Protein 9BLQ (pdb70)

Structure (mmCIF, N/CA/C/O backbone):
data_9BLQ
#
_entry.id   9BLQ
#
_cell.length_a   58.828
_cell.length_b   58.828
_cell.length_c   589.086
_cell.angle_alpha   90.000
_cell.angle_beta   90.000
_cell.angle_gamma   120.000
#
_symmetry.space_group_name_H-M   'P 65 2 2'
#
loop_
_entity.id
_entity.type
_entity.pdbx_description
1 polymer 'Putative hydroxylase'
2 non-polymer 'FE (III) ION'
3 non-polymer 'SULFATE ION'
4 non-polymer 'SUCCINIC ACID'
5 water water
#
loop_
_atom_site.group_PDB
_atom_site.id
_atom_site.type_symbol
_atom_site.label_atom_id
_atom_site.label_alt_id
_atom_site.label_comp_id
_atom_site.label_asym_id
_atom_site.label_entity_id
_atom_site.label_seq_id
_atom_site.pdbx_PDB_ins_code
_atom_site.Cartn_x
_atom_site.Cartn_y
_atom_site.Cartn_z
_atom_site.occupancy
_atom_site.B_iso_or_equiv
_atom_site.auth_seq_id
_atom_site.auth_comp_id
_atom_site.auth_asym_id
_atom_site.auth_atom_id
_atom_site.pdbx_PDB_model_num
ATOM 1 N N . SER A 1 19 ? -33.60394 54.62022 26.79744 1.000 43.15010 -1 SER A N 1
ATOM 2 C CA . SER A 1 19 ? -32.47704 55.37776 27.33727 1.000 63.69901 -1 SER A CA 1
ATOM 3 C C . SER A 1 19 ? -32.06003 56.52065 26.40733 1.000 60.11949 -1 SER A C 1
ATOM 4 O O . SER A 1 19 ? -32.89524 57.13070 25.73777 1.000 61.50614 -1 SER A O 1
ATOM 7 N N . HIS A 1 20 ? -30.75961 56.80285 26.37776 1.000 56.59893 0 HIS A N 1
ATOM 8 C CA . HIS A 1 20 ? -30.19887 57.89619 25.59563 1.000 62.15134 0 HIS A CA 1
ATOM 9 C C . HIS A 1 20 ? -29.62545 57.44468 24.25967 1.000 62.02914 0 HIS A C 1
ATOM 10 O O . HIS A 1 20 ? -29.14957 58.28552 23.48813 1.000 51.70650 0 HIS A O 1
ATOM 25 N N . LEU A 1 22 ? -30.90839 55.18413 21.35486 1.000 40.08139 2 LEU A N 1
ATOM 26 C CA . LEU A 1 22 ? -31.63388 55.17217 20.09446 1.000 40.81237 2 LEU A CA 1
ATOM 27 C C . LEU A 1 22 ? -32.49857 56.41948 19.96002 1.000 36.37826 2 LEU A C 1
ATOM 28 O O . LEU A 1 22 ? -33.25194 56.76792 20.87454 1.000 49.94730 2 LEU A O 1
ATOM 33 N N . ARG A 1 23 ? -32.38810 57.08924 18.81507 1.000 35.95664 3 ARG A N 1
ATOM 34 C CA . ARG A 1 23 ? -33.17536 58.28798 18.54798 1.000 43.72700 3 ARG A CA 1
ATOM 35 C C . ARG A 1 23 ? -34.62131 57.89620 18.26912 1.000 43.83021 3 ARG A C 1
ATOM 36 O O . ARG A 1 23 ? -34.92318 57.31022 17.22467 1.000 46.43348 3 ARG A O 1
ATOM 44 N N . LYS A 1 24 ? -35.52122 58.23699 19.18789 1.000 45.43171 4 LYS A N 1
ATOM 45 C CA . LYS A 1 24 ? -36.92589 57.86501 19.07521 1.000 47.18226 4 LYS A CA 1
ATOM 46 C C . LYS A 1 24 ? -37.71735 58.76934 18.13636 1.000 43.96711 4 LYS A C 1
ATOM 47 O O . LYS A 1 24 ? -38.94849 58.66913 18.10442 1.000 49.62567 4 LYS A O 1
ATOM 53 N N . ASP A 1 25 ? -37.05621 59.64480 17.37911 1.000 47.18314 5 ASP A N 1
ATOM 54 C CA . ASP A 1 25 ? -37.74418 60.57617 16.49292 1.000 48.73207 5 ASP A CA 1
ATOM 55 C C . ASP A 1 25 ? -37.37677 60.37220 15.02786 1.000 52.90680 5 ASP A C 1
ATOM 56 O O . ASP A 1 25 ? -37.73661 61.20600 14.18748 1.000 48.14670 5 ASP A O 1
ATOM 61 N N . THR A 1 26 ? -36.67360 59.29522 14.70021 1.000 47.67422 6 THR A N 1
ATOM 62 C CA . THR A 1 26 ? -36.26375 59.06559 13.31973 1.000 55.05514 6 THR A CA 1
ATOM 63 C C . THR A 1 26 ? -37.44880 58.56683 12.50079 1.000 52.41499 6 THR A C 1
ATOM 64 O O . THR A 1 26 ? -38.15391 57.65046 12.93526 1.000 51.32273 6 THR A O 1
ATOM 68 N N . PRO A 1 27 ? -37.69376 59.12969 11.32546 1.000 56.29064 7 PRO A N 1
ATOM 69 C CA . PRO A 1 27 ? -38.76328 58.61818 10.46468 1.000 55.92226 7 PRO A CA 1
ATOM 70 C C . PRO A 1 27 ? -38.31280 57.36420 9.72498 1.000 46.95167 7 PRO A C 1
ATOM 71 O O . PRO A 1 27 ? -37.12716 57.04284 9.64326 1.000 46.95342 7 PRO A O 1
ATOM 75 N N . VAL A 1 28 ? -39.29323 56.65892 9.16998 1.000 48.00231 8 VAL A N 1
ATOM 76 C CA . VAL A 1 28 ? -39.09098 55.32229 8.62651 1.000 46.26820 8 VAL A CA 1
ATOM 77 C C . VAL A 1 28 ? -39.52916 55.29479 7.16927 1.000 46.89630 8 VAL A C 1
ATOM 78 O O . VAL A 1 28 ? -40.39675 56.06720 6.74780 1.000 45.30133 8 VAL A O 1
ATOM 82 N N . LEU A 1 29 ? -38.90997 54.40384 6.39397 1.000 50.60068 9 LEU A N 1
ATOM 83 C CA . LEU A 1 29 ? -39.36094 54.09472 5.04614 1.000 43.86926 9 LEU A CA 1
ATOM 84 C C . LEU A 1 29 ? -40.22912 52.84645 5.06543 1.000 49.02173 9 LEU A C 1
ATOM 85 O O . LEU A 1 29 ? -39.75740 51.76121 5.41339 1.000 57.18579 9 LEU A O 1
ATOM 90 N N . HIS A 1 30 ? -41.48974 53.00617 4.68737 1.000 47.21053 10 HIS A N 1
ATOM 91 C CA . HIS A 1 30 ? -42.39427 51.88680 4.48357 1.000 45.05821 10 HIS A CA 1
ATOM 92 C C . HIS A 1 30 ? -42.21154 51.35554 3.06597 1.000 46.83156 10 HIS A C 1
ATOM 93 O O . HIS A 1 30 ? -42.32514 52.11186 2.09361 1.000 50.39075 10 HIS A O 1
ATOM 100 N N . VAL A 1 31 ? -41.92109 50.06339 2.95095 1.000 53.28893 11 VAL A N 1
ATOM 101 C CA . VAL A 1 31 ? -41.77250 49.39645 1.66497 1.000 46.69180 11 VAL A CA 1
ATOM 102 C C . VAL A 1 31 ? -42.93611 48.42738 1.51414 1.000 48.84217 11 VAL A C 1
ATOM 103 O O . VAL A 1 31 ? -43.05187 47.45509 2.26969 1.000 46.09303 11 VAL A O 1
ATOM 107 N N . ASP A 1 32 ? -43.80891 48.70616 0.54986 1.000 55.65560 12 ASP A N 1
ATOM 108 C CA . ASP A 1 32 ? -44.94588 47.85807 0.21973 1.000 54.32820 12 ASP A CA 1
ATOM 109 C C . ASP A 1 32 ? -44.62710 46.85203 -0.87543 1.000 49.25861 12 ASP A C 1
ATOM 110 O O . ASP A 1 32 ? -45.54438 46.20274 -1.38429 1.000 48.99876 12 ASP A O 1
ATOM 115 N N . ALA A 1 33 ? -43.35246 46.69336 -1.22638 1.000 57.03645 13 ALA A N 1
ATOM 116 C CA . ALA A 1 33 ? -42.93745 46.16916 -2.52447 1.000 44.49252 13 ALA A CA 1
ATOM 117 C C . ALA A 1 33 ? -43.24264 44.67035 -2.67411 1.000 52.73756 13 ALA A C 1
ATOM 118 O O . ALA A 1 33 ? -44.40898 44.36253 -2.94813 1.000 66.62041 13 ALA A O 1
ATOM 120 N N . PRO A 1 34 ? -42.32202 43.69130 -2.54046 1.000 54.89666 14 PRO A N 1
ATOM 121 C CA . PRO A 1 34 ? -42.83290 42.31130 -2.52905 1.000 45.73785 14 PRO A CA 1
ATOM 122 C C . PRO A 1 34 ? -43.45526 41.95234 -1.19779 1.000 52.66692 14 PRO A C 1
ATOM 123 O O . PRO A 1 34 ? -44.31104 41.06078 -1.14360 1.000 58.54799 14 PRO A O 1
ATOM 127 N N . PHE A 1 35 ? -43.05979 42.63603 -0.12555 1.000 47.12740 15 PHE A N 1
ATOM 128 C CA . PHE A 1 35 ? -43.63039 42.41443 1.19321 1.000 44.68770 15 PHE A CA 1
ATOM 129 C C . PHE A 1 35 ? -43.39365 43.65332 2.03978 1.000 45.17573 15 PHE A C 1
ATOM 130 O O . PHE A 1 35 ? -42.54080 44.48783 1.72649 1.000 45.60877 15 PHE A O 1
ATOM 138 N N . THR A 1 36 ? -44.17519 43.76405 3.11141 1.000 46.84105 16 THR A N 1
ATOM 139 C CA . THR A 1 36 ? -44.02564 44.87484 4.03938 1.000 43.45215 16 THR A CA 1
ATOM 140 C C . THR A 1 36 ? -42.61653 44.89118 4.61755 1.000 44.07536 16 THR A C 1
ATOM 141 O O . THR A 1 36 ? -42.10999 43.86723 5.08466 1.000 49.87795 16 THR A O 1
ATOM 145 N N . LEU A 1 37 ? -41.98024 46.05933 4.57043 1.000 42.11000 17 LEU A N 1
ATOM 146 C CA . LEU A 1 37 ? -40.62249 46.22799 5.07101 1.000 49.31064 17 LEU A CA 1
ATOM 147 C C . LEU A 1 37 ? -40.44015 47.67610 5.49734 1.000 39.27328 17 LEU A C 1
ATOM 148 O O . LEU A 1 37 ? -40.83643 48.59052 4.76893 1.000 40.01749 17 LEU A O 1
ATOM 153 N N . HIS A 1 38 ? -39.84995 47.88171 6.67082 1.000 38.48801 18 HIS A N 1
ATOM 154 C CA . HIS A 1 38 ? -39.64216 49.21580 7.21262 1.000 46.33562 18 HIS A CA 1
ATOM 155 C C . HIS A 1 38 ? -38.15574 49.46329 7.42519 1.000 35.21771 18 HIS A C 1
ATOM 156 O O . HIS A 1 38 ? -37.44276 48.60583 7.95420 1.000 35.90558 18 HIS A O 1
ATOM 163 N N . LEU A 1 39 ? -37.69239 50.63556 7.00033 1.000 31.19878 19 LEU A N 1
ATOM 164 C CA . LEU A 1 39 ? -36.27425 50.95575 6.99528 1.000 35.11581 19 LEU A CA 1
ATOM 165 C C . LEU A 1 39 ? -36.03390 52.29172 7.67648 1.000 39.04564 19 LEU A C 1
ATOM 166 O O . LEU A 1 39 ? -36.77390 53.25524 7.45964 1.000 33.43490 19 LEU A O 1
ATOM 171 N N . ALA A 1 40 ? -34.98135 52.34408 8.48559 1.000 37.68850 20 ALA A N 1
ATOM 172 C CA . ALA A 1 40 ? -34.60066 53.55690 9.18742 1.000 38.80032 20 ALA A CA 1
ATOM 173 C C . ALA A 1 40 ? -33.08403 53.65258 9.22609 1.000 31.55846 20 ALA A C 1
ATOM 174 O O . ALA A 1 40 ? -32.38294 52.64073 9.31421 1.000 36.37646 20 ALA A O 1
ATOM 176 N N . GLN A 1 41 ? -32.58630 54.88177 9.14247 1.000 38.78772 21 GLN A N 1
ATOM 177 C CA . GLN A 1 41 ? -31.16674 55.16583 9.26441 1.000 32.50038 21 GLN A CA 1
ATOM 178 C C . GLN A 1 41 ? -30.96230 56.24990 10.31110 1.000 40.04488 21 GLN A C 1
ATOM 179 O O . GLN A 1 41 ? -31.85279 57.06561 10.56859 1.000 34.87620 21 GLN A O 1
ATOM 185 N N . GLY A 1 42 ? -29.78082 56.24526 10.91981 1.000 39.98556 22 GLY A N 1
ATOM 186 C CA . GLY A 1 42 ? -29.45194 57.25715 11.90121 1.000 39.72104 22 GLY A CA 1
ATOM 187 C C . GLY A 1 42 ? -30.01902 57.02345 13.28007 1.000 41.37684 22 GLY A C 1
ATOM 188 O O . GLY A 1 42 ? -30.09037 57.96725 14.07266 1.000 44.90939 22 GLY A O 1
ATOM 189 N N A LEU A 1 43 ? -30.42096 55.78965 13.59683 0.425 40.45533 23 LEU A N 1
ATOM 190 N N B LEU A 1 43 ? -30.45416 55.79772 13.58558 0.575 39.10685 23 LEU A N 1
ATOM 191 C CA A LEU A 1 43 ? -30.91758 55.49303 14.93663 0.425 40.59478 23 LEU A CA 1
ATOM 192 C CA B LEU A 1 43 ? -30.90422 55.49251 14.94003 0.575 39.47309 23 LEU A CA 1
ATOM 193 C C A LEU A 1 43 ? -29.82884 55.68273 15.98631 0.425 39.67306 23 LEU A C 1
ATOM 194 C C B LEU A 1 43 ? -29.81250 55.79228 15.95439 0.575 37.98581 23 LEU A C 1
ATOM 195 O O A LEU A 1 43 ? -30.12880 55.99497 17.14493 0.425 42.31097 23 LEU A O 1
ATOM 196 O O B LEU A 1 43 ? -30.08996 56.28287 17.05518 0.575 42.43088 23 LEU A O 1
ATOM 205 N N . LEU A 1 44 ? -28.56676 55.50287 15.60024 1.000 30.69826 24 LEU A N 1
ATOM 206 C CA . LEU A 1 44 ? -27.42497 55.76392 16.45577 1.000 36.67590 24 LEU A CA 1
ATOM 207 C C . LEU A 1 44 ? -26.43018 56.62060 15.68701 1.000 34.45707 24 LEU A C 1
ATOM 208 O O . LEU A 1 44 ? -26.33749 56.53969 14.45932 1.000 46.79719 24 LEU A O 1
ATOM 213 N N . THR A 1 45 ? -25.69153 57.45145 16.41307 1.000 36.84780 25 THR A N 1
ATOM 214 C CA . THR A 1 45 ? -24.62789 58.21607 15.78454 1.000 42.93924 25 THR A CA 1
ATOM 215 C C . THR A 1 45 ? -23.47861 57.29371 15.39644 1.000 41.54861 25 THR A C 1
ATOM 216 O O . THR A 1 45 ? -23.33223 56.18197 15.91524 1.000 40.50369 25 THR A O 1
ATOM 220 N N . LYS A 1 46 ? -22.65518 57.76992 14.46136 1.000 45.72731 26 LYS A N 1
ATOM 221 C CA . LYS A 1 46 ? -21.47787 57.00151 14.07792 1.000 44.70203 26 LYS A CA 1
ATOM 222 C C . LYS A 1 46 ? -20.54183 56.80081 15.26219 1.000 40.07888 26 LYS A C 1
ATOM 223 O O . LYS A 1 46 ? -19.85863 55.77480 15.34457 1.000 39.37790 26 LYS A O 1
ATOM 229 N N . ASP A 1 47 ? -20.50819 57.75563 16.19697 1.000 41.47502 27 ASP A N 1
ATOM 230 C CA . ASP A 1 47 ? -19.63246 57.61312 17.35696 1.000 41.79804 27 ASP A CA 1
ATOM 231 C C . ASP A 1 47 ? -20.10788 56.49683 18.27410 1.000 33.93480 27 ASP A C 1
ATOM 232 O O . ASP A 1 47 ? -19.29147 55.74493 18.81688 1.000 40.41644 27 ASP A O 1
ATOM 237 N N . VAL A 1 48 ? -21.42229 56.37246 18.45970 1.000 37.87780 28 VAL A N 1
ATOM 238 C CA . VAL A 1 48 ? -21.94912 55.32282 19.32561 1.000 30.97649 28 VAL A CA 1
ATOM 239 C C . VAL A 1 48 ? -21.78254 53.95546 18.67395 1.000 39.03993 28 VAL A C 1
ATOM 240 O O . VAL A 1 48 ? -21.43068 52.97344 19.34042 1.000 39.56719 28 VAL A O 1
ATOM 244 N N . VAL A 1 49 ? -22.03057 53.86850 17.36371 1.000 41.76452 29 VAL A N 1
ATOM 245 C CA . VAL A 1 49 ? -21.86272 52.60277 16.65353 1.000 32.21287 29 VAL A CA 1
ATOM 246 C C . VAL A 1 49 ? -20.40852 52.15461 16.70623 1.000 34.39166 29 VAL A C 1
ATOM 247 O O . VAL A 1 49 ? -20.11463 50.96703 16.89518 1.000 34.82795 29 VAL A O 1
ATOM 251 N N . SER A 1 50 ? -19.47580 53.09619 16.54026 1.000 35.98454 30 SER A N 1
ATOM 252 C CA . SER A 1 50 ? -18.06153 52.76687 16.68187 1.000 35.28337 30 SER A CA 1
ATOM 253 C C . SER A 1 50 ? -17.75562 52.28232 18.09059 1.000 36.13434 30 SER A C 1
ATOM 254 O O . SER A 1 50 ? -17.00416 51.31745 18.27549 1.000 34.56776 30 SER A O 1
ATOM 257 N N . ASP A 1 51 ? -18.33208 52.94415 19.09697 1.000 33.80996 31 ASP A N 1
ATOM 258 C CA . ASP A 1 51 ? -18.15369 52.50794 20.47618 1.000 33.66771 31 ASP A CA 1
ATOM 259 C C . ASP A 1 51 ? -18.71022 51.10418 20.68444 1.000 34.39480 31 ASP A C 1
ATOM 260 O O . ASP A 1 51 ? -18.06507 50.25911 21.31567 1.000 34.50639 31 ASP A O 1
ATOM 265 N N . LEU A 1 52 ? -19.90538 50.83459 20.15429 1.000 32.99336 32 LEU A N 1
ATOM 266 C CA . LEU A 1 52 ? -20.50842 49.51484 20.31544 1.000 35.21285 32 LEU A CA 1
ATOM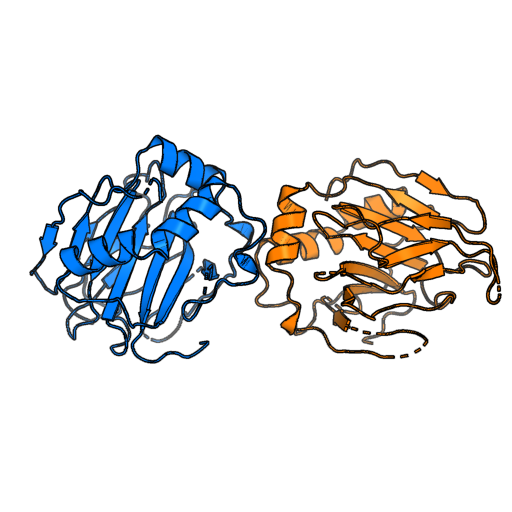 267 C C . LEU A 1 52 ? -19.69960 48.44700 19.59078 1.000 36.39153 32 LEU A C 1
ATOM 268 O O . LEU A 1 52 ? -19.51351 47.33894 20.10803 1.000 36.50369 32 LEU A O 1
ATOM 273 N N . TYR A 1 53 ? -19.20513 48.76560 18.39287 1.000 28.00528 33 TYR A N 1
ATOM 274 C CA . TYR A 1 53 ? -18.45239 47.78649 17.61438 1.000 33.55401 33 TYR A CA 1
ATOM 275 C C . TYR A 1 53 ? -17.11460 47.45741 18.26923 1.000 30.91448 33 TYR A C 1
ATOM 276 O O . TYR A 1 53 ? -16.70789 46.29170 18.30741 1.000 33.68092 33 TYR A O 1
ATOM 285 N N . ALA A 1 54 ? -16.40929 48.46860 18.78078 1.000 34.83346 34 ALA A N 1
ATOM 286 C CA . ALA A 1 54 ? -15.10671 48.22188 19.39554 1.000 35.24181 34 ALA A CA 1
ATOM 287 C C . ALA A 1 54 ? -15.23327 47.42893 20.69094 1.000 39.97575 34 ALA A C 1
ATOM 288 O O . ALA A 1 54 ? -14.29955 46.70946 21.06956 1.000 30.69238 34 ALA A O 1
ATOM 290 N N . THR A 1 55 ? -16.37454 47.54106 21.37258 1.000 31.42498 35 THR A N 1
ATOM 291 C CA . THR A 1 55 ? -16.62994 46.82987 22.61721 1.000 34.04777 35 THR A CA 1
ATOM 292 C C . THR A 1 55 ? -17.57689 45.65235 22.43080 1.000 34.86176 35 THR A C 1
ATOM 293 O O . THR A 1 55 ? -18.10457 45.13222 23.42027 1.000 30.14692 35 THR A O 1
ATOM 297 N N . ALA A 1 56 ? -17.80257 45.22457 21.19191 1.000 39.29879 36 ALA A N 1
ATOM 298 C CA . ALA A 1 56 ? -18.81314 44.21321 20.91359 1.000 26.92449 36 ALA A CA 1
ATOM 299 C C . ALA A 1 56 ? -18.42154 42.87749 21.53760 1.000 28.91143 36 ALA A C 1
ATOM 300 O O . ALA A 1 56 ? -17.28360 42.42289 21.35548 1.000 36.38740 36 ALA A O 1
ATOM 302 N N . PRO A 1 57 ? -19.32251 42.22038 22.26945 1.000 31.84508 37 PRO A N 1
ATOM 303 C CA . PRO A 1 57 ? -19.01994 40.90771 22.86819 1.000 32.30011 37 PRO A CA 1
ATOM 304 C C . PRO A 1 57 ? -19.11761 39.76831 21.85607 1.000 31.36726 37 PRO A C 1
ATOM 305 O O . PRO A 1 57 ? -19.92701 38.84467 21.98899 1.000 30.28661 37 PRO A O 1
ATOM 309 N N . VAL A 1 58 ? -18.26971 39.82329 20.82563 1.000 32.09157 38 VAL A N 1
ATOM 310 C CA . VAL A 1 58 ? -18.37395 38.84802 19.74288 1.000 34.86522 38 VAL A CA 1
ATOM 311 C C . VAL A 1 58 ? -17.88797 37.47525 20.18957 1.000 34.03891 38 VAL A C 1
ATOM 312 O O . VAL A 1 58 ? -18.34669 36.45012 19.66887 1.000 32.19365 38 VAL A O 1
ATOM 316 N N . ASN A 1 59 ? -16.96790 37.41908 21.15393 1.000 35.49567 39 ASN A N 1
ATOM 317 C CA . ASN A 1 59 ? -16.48057 36.13616 21.64512 1.000 30.44202 39 ASN A CA 1
ATOM 318 C C . ASN A 1 59 ? -17.48710 35.43029 22.54411 1.000 33.49163 39 ASN A C 1
ATOM 319 O O . ASN A 1 59 ? -17.18389 34.34749 23.05654 1.000 33.85947 39 ASN A O 1
ATOM 324 N N . ARG A 1 60 ? -18.66481 36.01314 22.75338 1.000 31.16921 40 ARG A N 1
ATOM 325 C CA . ARG A 1 60 ? -19.73994 35.35290 23.47826 1.000 36.23435 40 ARG A CA 1
ATOM 326 C C . ARG A 1 60 ? -20.69625 34.61671 22.55212 1.000 36.35285 40 ARG A C 1
ATOM 327 O O . ARG A 1 60 ? -21.61445 33.94595 23.03412 1.000 33.85061 40 ARG A O 1
ATOM 335 N N . THR A 1 61 ? -20.50419 34.72610 21.24189 1.000 38.27496 41 THR A N 1
ATOM 336 C CA . THR A 1 61 ? -21.34845 34.02949 20.28743 1.000 35.65887 41 THR A CA 1
ATOM 337 C C . THR A 1 61 ? -20.99438 32.54644 20.23587 1.000 37.46864 41 THR A C 1
ATOM 338 O O . THR A 1 61 ? -19.90302 32.12264 20.62533 1.000 32.31721 41 THR A O 1
ATOM 342 N N . ALA A 1 62 ? -21.94147 31.75704 19.73910 1.000 38.22817 42 ALA A N 1
ATOM 343 C CA . ALA A 1 62 ? -21.72982 30.35071 19.43294 1.000 32.32290 42 ALA A CA 1
ATOM 344 C C . ALA A 1 62 ? -21.94967 30.14031 17.94264 1.000 35.39008 42 ALA A C 1
ATOM 345 O O . ALA A 1 62 ? -22.82479 30.77091 17.34328 1.000 35.71277 42 ALA A O 1
ATOM 347 N N . ALA A 1 63 ? -21.14937 29.26342 17.34391 1.000 42.57219 43 ALA A N 1
ATOM 348 C CA . ALA A 1 63 ? -21.24437 29.00870 15.91261 1.000 36.16187 43 ALA A CA 1
ATOM 349 C C . ALA A 1 63 ? -22.39213 28.04771 15.62352 1.000 35.81153 43 ALA A C 1
ATOM 350 O O . ALA A 1 63 ? -22.52166 27.00564 16.27504 1.000 34.75329 43 ALA A O 1
ATOM 352 N N . ILE A 1 64 ? -23.23476 28.41096 14.65441 1.000 38.51953 44 ILE A N 1
ATOM 353 C CA . ILE A 1 64 ? -24.35521 27.58584 14.21748 1.000 47.46257 44 ILE A CA 1
ATOM 354 C C . ILE A 1 64 ? -24.36912 27.54126 12.69549 1.000 46.48345 44 ILE A C 1
ATOM 355 O O . ILE A 1 64 ? -23.90960 28.47195 12.02464 1.000 41.22042 44 ILE A O 1
ATOM 360 N N . SER A 1 65 ? -24.91818 26.45601 12.14813 1.000 46.25381 45 SER A N 1
ATOM 361 C CA . SER A 1 65 ? -24.95890 26.28779 10.70080 1.000 51.09918 45 SER A CA 1
ATOM 362 C C . SER A 1 65 ? -25.92324 25.16912 10.33082 1.000 47.25158 45 SER A C 1
ATOM 363 O O . SER A 1 65 ? -26.02848 24.17355 11.04873 1.000 51.96677 45 SER A O 1
ATOM 366 N N . ARG A 1 66 ? -26.61949 25.34803 9.20836 1.000 54.54019 46 ARG A N 1
ATOM 367 C CA . ARG A 1 66 ? -27.39828 24.29801 8.55836 1.000 53.00873 46 ARG A CA 1
ATOM 368 C C . ARG A 1 66 ? -27.01189 24.29481 7.08650 1.000 52.65636 46 ARG A C 1
ATOM 369 O O . ARG A 1 66 ? -27.12784 25.32445 6.41525 1.000 52.17896 46 ARG A O 1
ATOM 377 N N . VAL A 1 67 ? -26.52287 23.15749 6.58868 1.000 62.75940 47 VAL A N 1
ATOM 378 C CA . VAL A 1 67 ? -26.14123 23.04270 5.18034 1.000 65.52122 47 VAL A CA 1
ATOM 379 C C . VAL A 1 67 ? -26.65362 21.73076 4.59613 1.000 67.44379 47 VAL A C 1
ATOM 380 O O . VAL A 1 67 ? -25.91321 20.74243 4.52675 1.000 76.45737 47 VAL A O 1
ATOM 384 N N . ASP A 1 68 ? -27.91216 21.71985 4.17557 1.000 70.12164 48 ASP A N 1
ATOM 385 C CA . ASP A 1 68 ? -28.51416 20.59433 3.47443 1.000 84.74164 48 ASP A CA 1
ATOM 386 C C . ASP A 1 68 ? -29.92872 20.99773 3.07815 1.000 84.72147 48 ASP A C 1
ATOM 387 O O . ASP A 1 68 ? -30.56040 21.81052 3.76609 1.000 86.96330 48 ASP A O 1
ATOM 392 N N . PRO A 1 69 ? -30.43683 20.45495 1.96911 1.000 81.26226 49 PRO A N 1
ATOM 393 C CA . PRO A 1 69 ? -31.80295 20.71874 1.51605 1.000 71.67914 49 PRO A CA 1
ATOM 394 C C . PRO A 1 69 ? -32.83876 20.00245 2.37482 1.000 66.65705 49 PRO A C 1
ATOM 395 O O . PRO A 1 69 ? -33.69935 20.65854 2.96244 1.000 64.57497 49 PRO A O 1
ATOM 399 N N . LYS A 1 73 ? -34.15796 26.94179 4.71914 1.000 54.90771 53 LYS A N 1
ATOM 400 C CA . LYS A 1 73 ? -33.30309 27.94785 5.34425 1.000 62.97770 53 LYS A CA 1
ATOM 401 C C . LYS A 1 73 ? -31.95206 27.36504 5.74837 1.000 60.56875 53 LYS A C 1
ATOM 402 O O . LYS A 1 73 ? -31.81996 26.75521 6.81009 1.000 54.91944 53 LYS A O 1
ATOM 408 N N . GLN A 1 74 ? -30.95338 27.55429 4.89323 1.000 47.08575 54 GLN A N 1
ATOM 409 C CA . GLN A 1 74 ? -29.58469 27.16357 5.18780 1.000 48.13431 54 GLN A CA 1
ATOM 410 C C . GLN A 1 74 ? -28.80131 28.39004 5.63535 1.000 49.92626 54 GLN A C 1
ATOM 411 O O . GLN A 1 74 ? -29.04755 29.50466 5.16789 1.000 54.40539 54 GLN A O 1
ATOM 417 N N . TYR A 1 75 ? -27.86279 28.18764 6.55600 1.000 46.45803 55 TYR A N 1
ATOM 418 C CA . TYR A 1 75 ? -27.14616 29.33058 7.10419 1.000 51.14426 55 TYR A CA 1
ATOM 419 C C . TYR A 1 75 ? -25.81379 28.88825 7.69233 1.000 48.52326 55 TYR A C 1
ATOM 420 O O . TYR A 1 75 ? -25.52535 27.69644 7.82918 1.000 52.98422 55 TYR A O 1
ATOM 429 N N . LYS A 1 76 ? -25.00055 29.88758 8.02583 1.000 39.02067 56 LYS A N 1
ATOM 430 C CA . LYS A 1 76 ? -23.75397 29.69667 8.76059 1.000 37.84749 56 LYS A CA 1
ATOM 431 C C . LYS A 1 76 ? -23.45142 31.00996 9.45967 1.000 44.70172 56 LYS A C 1
ATOM 432 O O . LYS A 1 76 ? -23.23051 32.02217 8.78916 1.000 49.50042 56 LYS A O 1
ATOM 446 N N . ASN A 1 78 ? -22.81431 33.13355 13.74381 1.000 44.77871 58 ASN A N 1
ATOM 447 C CA . ASN A 1 78 ? -22.49732 33.11500 15.16472 1.000 41.21414 58 ASN A CA 1
ATOM 448 C C . ASN A 1 78 ? -23.54856 33.91711 15.92224 1.000 36.41697 58 ASN A C 1
ATOM 449 O O . ASN A 1 78 ? -24.00917 34.95931 15.44441 1.000 32.26527 58 ASN A O 1
ATOM 454 N N . LEU A 1 79 ? -23.91553 33.43864 17.11163 1.000 35.94987 59 LEU A N 1
ATOM 455 C CA . LEU A 1 79 ? -25.11455 33.92273 17.78037 1.000 34.16848 59 LEU A CA 1
ATOM 456 C C . LEU A 1 79 ? -25.02065 33.71710 19.28751 1.000 36.76526 59 LEU A C 1
ATOM 457 O O . LEU A 1 79 ? -24.46226 32.72065 19.75538 1.000 36.57446 59 LEU A O 1
ATOM 462 N N . PHE A 1 80 ? -25.55956 34.67906 20.03653 1.000 32.65055 60 PHE A N 1
ATOM 463 C CA . PHE A 1 80 ? -25.89614 34.49298 21.44249 1.000 33.75382 60 PHE A CA 1
ATOM 464 C C . PHE A 1 80 ? -26.95876 35.51910 21.80875 1.000 29.68326 60 PHE A C 1
ATOM 465 O O . PHE A 1 80 ? -27.02357 36.59869 21.21562 1.000 30.44126 60 PHE A O 1
ATOM 473 N N . TYR A 1 81 ? -27.79677 35.16865 22.77964 1.000 36.31202 61 TYR A N 1
ATOM 474 C CA . TYR A 1 81 ? -28.96598 35.96794 23.12326 1.000 35.33874 61 TYR A CA 1
ATOM 475 C C . TYR A 1 81 ? -28.69542 36.82985 24.35057 1.000 30.78703 61 TYR A C 1
ATOM 476 O O . TYR A 1 81 ? -28.26516 36.32353 25.39075 1.000 33.60758 61 TYR A O 1
ATOM 485 N N . LEU A 1 82 ? -28.93829 38.13525 24.21878 1.000 31.61883 62 LEU A N 1
ATOM 486 C CA . LEU A 1 82 ? -28.94085 39.01070 25.38406 1.000 32.71298 62 LEU A CA 1
ATOM 487 C C . LEU A 1 82 ? -30.22921 38.86857 26.18058 1.000 35.56804 62 LEU A C 1
ATOM 488 O O . LEU A 1 82 ? -30.23531 39.09833 27.39481 1.000 33.34274 62 LEU A O 1
ATOM 501 N N . VAL A 1 84 ? -34.12120 36.48285 26.27000 1.000 50.23325 64 VAL A N 1
ATOM 502 C CA . VAL A 1 84 ? -35.07411 35.49604 25.77513 1.000 42.96886 64 VAL A CA 1
ATOM 503 C C . VAL A 1 84 ? -36.34305 35.62855 26.60154 1.000 46.03802 64 VAL A C 1
ATOM 504 O O . VAL A 1 84 ? -36.29016 35.56277 27.83557 1.000 47.79489 64 VAL A O 1
ATOM 508 N N . ASN A 1 85 ? -37.47609 35.82114 25.92671 1.000 43.82329 65 ASN A N 1
ATOM 509 C CA . ASN A 1 85 ? -38.77847 35.91131 26.58495 1.000 51.94534 65 ASN A CA 1
ATOM 510 C C . ASN A 1 85 ? -38.78072 37.01058 27.64802 1.000 47.77027 65 ASN A C 1
ATOM 511 O O . ASN A 1 85 ? -39.10681 36.78119 28.81443 1.000 59.79573 65 ASN A O 1
ATOM 516 N N . ASN A 1 86 ? -38.38027 38.21258 27.23756 1.000 51.01248 66 ASN A N 1
ATOM 517 C CA . ASN A 1 86 ? -38.38320 39.41100 28.07328 1.000 49.21599 66 ASN A CA 1
ATOM 518 C C . ASN A 1 86 ? -37.46585 39.30092 29.28689 1.000 46.88281 66 ASN A C 1
ATOM 519 O O . ASN A 1 86 ? -37.53177 40.15153 30.18171 1.000 40.78656 66 ASN A O 1
ATOM 524 N N . GLN A 1 87 ? -36.60222 38.28865 29.33957 1.000 45.67782 67 GLN A N 1
ATOM 525 C CA . GLN A 1 87 ? -35.72631 38.05304 30.48011 1.000 45.85508 67 GLN A CA 1
ATOM 526 C C . GLN A 1 87 ? -34.27209 38.10677 30.03283 1.000 47.60220 67 GLN A C 1
ATOM 527 O O . GLN A 1 87 ? -33.87262 37.38342 29.11361 1.000 44.57367 67 GLN A O 1
ATOM 533 N N . ARG A 1 88 ? -33.48820 38.96338 30.68465 1.000 40.02184 68 ARG A N 1
ATOM 534 C CA . ARG A 1 88 ? -32.07269 39.08248 30.36318 1.000 34.11609 68 ARG A CA 1
ATOM 535 C C . ARG A 1 88 ? -31.34229 37.78449 30.68858 1.000 32.71046 68 ARG A C 1
ATOM 536 O O . ARG A 1 88 ? -31.59552 37.15020 31.71575 1.000 43.96515 68 ARG A O 1
ATOM 544 N N . SER A 1 89 ? -30.43076 37.39161 29.80529 1.000 32.36685 69 SER A N 1
ATOM 545 C CA . SER A 1 89 ? -29.72133 36.12723 29.92421 1.000 37.73519 69 SER A CA 1
ATOM 546 C C . SER A 1 89 ? -28.46586 36.28188 30.78030 1.000 33.13493 69 SER A C 1
ATOM 547 O O . SER A 1 89 ? -28.05193 37.38747 31.13508 1.000 21.60160 69 SER A O 1
ATOM 550 N N . ARG A 1 90 ? -27.85434 35.14100 31.11283 1.000 35.83074 70 ARG A N 1
ATOM 551 C CA . ARG A 1 90 ? -26.55665 35.16941 31.78202 1.000 34.29349 70 ARG A CA 1
ATOM 552 C C . ARG A 1 90 ? -25.51908 35.88992 30.93187 1.000 34.83098 70 ARG A C 1
ATOM 553 O O . ARG A 1 90 ? -24.67993 36.63343 31.45526 1.000 36.91962 70 ARG A O 1
ATOM 561 N N . ALA A 1 91 ? -25.56338 35.68319 29.61403 1.000 33.52658 71 ALA A N 1
ATOM 562 C CA . ALA A 1 91 ? -24.62116 36.32462 28.70763 1.000 31.18572 71 ALA A CA 1
ATOM 563 C C . ALA A 1 91 ? -24.81378 37.83252 28.62284 1.000 32.00404 71 ALA A C 1
ATOM 564 O O . ALA A 1 91 ? -23.94840 38.51655 28.06481 1.000 27.99407 71 ALA A O 1
ATOM 566 N N . SER A 1 92 ? -25.91453 38.36410 29.15098 1.000 30.49534 72 SER A N 1
ATOM 567 C CA . SER A 1 92 ? -26.15420 39.80031 29.15159 1.000 28.64812 72 SER A CA 1
ATOM 568 C C . SER A 1 92 ? -25.51709 40.50459 30.34142 1.000 27.25745 72 SER A C 1
ATOM 569 O O . SER A 1 92 ? -25.59244 41.73432 30.42699 1.000 40.37669 72 SER A O 1
ATOM 572 N N . GLY A 1 93 ? -24.89858 39.76268 31.26013 1.000 22.98477 73 GLY A N 1
ATOM 573 C CA . GLY A 1 93 ? -24.18211 40.37692 32.35386 1.000 20.53531 73 GLY A CA 1
ATOM 574 C C . GLY A 1 93 ? -22.72615 40.63686 32.01642 1.000 26.64913 73 GLY A C 1
ATOM 575 O O . GLY A 1 93 ? -22.19179 40.09843 31.04881 1.000 33.06331 73 GLY A O 1
ATOM 576 N N . GLU A 1 94 ? -22.09044 41.47833 32.83418 1.000 23.45399 74 GLU A N 1
ATOM 577 C CA . GLU A 1 94 ? -20.67555 41.82431 32.67833 1.000 25.03351 74 GLU A CA 1
ATOM 578 C C . GLU A 1 94 ? -20.39560 42.51449 31.34313 1.000 34.23733 74 GLU A C 1
ATOM 579 O O . GLU A 1 94 ? -19.33198 42.31929 30.74872 1.000 28.92398 74 GLU A O 1
ATOM 585 N N . LEU A 1 95 ? -21.33843 43.32916 30.85960 1.000 28.89669 75 LEU A N 1
ATOM 586 C CA . LEU A 1 95 ? -21.20445 43.97581 29.56239 1.000 30.23190 75 LEU A CA 1
ATOM 587 C C . LEU A 1 95 ? -20.55748 45.34644 29.69680 1.000 35.92334 75 LEU A C 1
ATOM 588 O O . LEU A 1 95 ? -20.61097 45.97146 30.76027 1.000 36.08691 75 LEU A O 1
ATOM 593 N N . PRO A 1 96 ? -19.92605 45.84356 28.63064 1.000 45.20050 76 PRO A N 1
ATOM 594 C CA . PRO A 1 96 ? -19.46435 47.23507 28.64228 1.000 30.27185 76 PRO A CA 1
ATOM 595 C C . PRO A 1 96 ? -20.63713 48.18101 28.84032 1.000 36.84226 76 PRO A C 1
ATOM 596 O O . PRO A 1 96 ? -21.77904 47.86684 28.49686 1.000 35.71358 76 PRO A O 1
ATOM 600 N N . ALA A 1 97 ? -20.34022 49.35065 29.41225 1.000 37.04017 77 ALA A N 1
ATOM 601 C CA . ALA A 1 97 ? -21.39413 50.30115 29.75652 1.000 37.71124 77 ALA A CA 1
ATOM 602 C C . ALA A 1 97 ? -22.25826 50.64348 28.54675 1.000 39.57068 77 ALA A C 1
ATOM 603 O O . ALA A 1 97 ? -23.48903 50.71922 28.65662 1.000 33.55425 77 ALA A O 1
ATOM 605 N N . VAL A 1 98 ? -21.63521 50.83288 27.37957 1.000 29.16656 78 VAL A N 1
ATOM 606 C CA . VAL A 1 98 ? -22.39559 51.21116 26.19247 1.000 30.24002 78 VAL A CA 1
ATOM 607 C C . VAL A 1 98 ? -23.33057 50.08378 25.76147 1.000 39.60649 78 VAL A C 1
ATOM 608 O O . VAL A 1 98 ? -24.43204 50.34093 25.25821 1.000 38.35008 78 VAL A O 1
ATOM 612 N N . TRP A 1 99 ? -22.93222 48.82523 25.96936 1.000 35.72212 79 TRP A N 1
ATOM 613 C CA . TRP A 1 99 ? -23.81263 47.70982 25.63824 1.000 36.02534 79 TRP A CA 1
ATOM 614 C C . TRP A 1 99 ? -24.89853 47.50992 26.68807 1.000 33.71504 79 TRP A C 1
ATOM 615 O O . TRP A 1 99 ? -26.00371 47.07289 26.35322 1.000 33.13916 79 TRP A O 1
ATOM 626 N N . ARG A 1 100 ? -24.60780 47.81742 27.95383 1.000 47.56718 80 ARG A N 1
ATOM 627 C CA . ARG A 1 100 ? -25.65951 47.85139 28.96456 1.000 34.29681 80 ARG A CA 1
ATOM 628 C C . ARG A 1 100 ? -26.71965 48.88611 28.61134 1.000 33.73659 80 ARG A C 1
ATOM 629 O O . ARG A 1 100 ? -27.91722 48.65124 28.80859 1.000 30.41038 80 ARG A O 1
ATOM 637 N N . SER A 1 101 ? -26.29986 50.03540 28.07490 1.000 32.38735 81 SER A N 1
ATOM 638 C CA . SER A 1 101 ? -27.26156 51.07598 27.72273 1.000 39.22356 81 SER A CA 1
ATOM 639 C C . SER A 1 101 ? -28.09069 50.67837 26.50609 1.000 46.08154 81 SER A C 1
ATOM 640 O O . SER A 1 101 ? -29.30922 50.89136 26.48254 1.000 44.62116 81 SER A O 1
ATOM 643 N N . LEU A 1 102 ? -27.45065 50.09610 25.48767 1.000 36.94049 82 LEU A N 1
ATOM 644 C CA . LEU A 1 102 ? -28.18631 49.66588 24.30232 1.000 36.55762 82 LEU A CA 1
ATOM 645 C C . LEU A 1 102 ? -29.20381 48.58383 24.64527 1.000 40.26063 82 LEU A C 1
ATOM 646 O O . LEU A 1 102 ? -30.33246 48.60094 24.13989 1.000 39.22060 82 LEU A O 1
ATOM 651 N N . LEU A 1 103 ? -28.82766 47.63347 25.50553 1.000 31.68690 83 LEU A N 1
ATOM 652 C CA . LEU A 1 103 ? -29.77792 46.59949 25.90467 1.000 35.44912 83 LEU A CA 1
ATOM 653 C C . LEU A 1 103 ? -30.93951 47.19389 26.69207 1.000 44.41693 83 LEU A C 1
ATOM 654 O O . LEU A 1 103 ? -32.09555 46.80498 26.49015 1.000 40.14929 83 LEU A O 1
ATOM 659 N N . ASP A 1 104 ? -30.65200 48.13500 27.59860 1.000 44.11880 84 ASP A N 1
ATOM 660 C CA . ASP A 1 104 ? -31.72208 48.81794 28.32126 1.000 41.99407 84 ASP A CA 1
ATOM 661 C C . ASP A 1 104 ? -32.65380 49.54435 27.36152 1.000 39.57823 84 ASP A C 1
ATOM 662 O O . ASP A 1 104 ? -33.87960 49.48648 27.51078 1.000 38.71631 84 ASP A O 1
ATOM 667 N N . ASP A 1 105 ? -32.09019 50.22028 26.35924 1.000 42.05049 85 ASP A N 1
ATOM 668 C CA . ASP A 1 105 ? -32.91053 50.98253 25.42516 1.000 39.29957 85 ASP A CA 1
ATOM 669 C C . ASP A 1 105 ? -33.73191 50.05835 24.53191 1.000 36.99134 85 ASP A C 1
ATOM 670 O O . ASP A 1 105 ? -34.93385 50.27405 24.34191 1.000 40.80054 85 ASP A O 1
ATOM 675 N N . LEU A 1 106 ? -33.10294 49.01174 23.98593 1.000 38.59934 86 LEU A N 1
ATOM 676 C CA . LEU A 1 106 ? -33.81502 48.09742 23.09431 1.000 45.95479 86 LEU A CA 1
ATOM 677 C C . LEU A 1 106 ? -34.92667 47.34718 23.81874 1.000 42.73267 86 LEU A C 1
ATOM 678 O O . LEU A 1 106 ? -35.95034 47.01221 23.21008 1.000 38.50833 86 LEU A O 1
ATOM 683 N N . ALA A 1 107 ? -34.74343 47.06546 25.10733 1.000 45.06711 87 ALA A N 1
ATOM 684 C CA . ALA A 1 107 ? -35.75327 46.37866 25.89848 1.000 45.36550 87 ALA A CA 1
ATOM 685 C C . ALA A 1 107 ? -36.76862 47.32702 26.52152 1.000 46.22632 87 ALA A C 1
ATOM 686 O O . ALA A 1 107 ? -37.78369 46.86107 27.04950 1.000 42.11763 87 ALA A O 1
ATOM 688 N N . GLY A 1 108 ? -36.52756 48.64038 26.46305 1.000 44.17489 88 GLY A N 1
ATOM 689 C CA . GLY A 1 108 ? -37.37369 49.59299 27.14799 1.000 41.32694 88 GLY A CA 1
ATOM 690 C C . GLY A 1 108 ? -38.69598 49.85970 26.44691 1.000 56.13522 88 GLY A C 1
ATOM 691 O O . GLY A 1 108 ? -38.93667 49.45757 25.30736 1.000 51.13187 88 GLY A O 1
ATOM 692 N N . VAL A 1 109 ? -39.56983 50.56550 27.16959 1.000 57.50347 89 VAL A N 1
ATOM 693 C CA . VAL A 1 109 ? -40.87692 50.92969 26.63291 1.000 59.71083 89 VAL A CA 1
ATOM 694 C C . VAL A 1 109 ? -40.74424 52.02109 25.57830 1.000 55.79280 89 VAL A C 1
ATOM 695 O O . VAL A 1 109 ? -41.51283 52.05320 24.60865 1.000 54.34540 89 VAL A O 1
ATOM 699 N N . GLU A 1 110 ? -39.77077 52.92230 25.73616 1.000 46.40779 90 GLU A N 1
ATOM 700 C CA . GLU A 1 110 ? -39.62924 54.02916 24.79434 1.000 53.01886 90 GLU A CA 1
ATOM 701 C C . GLU A 1 110 ? -39.31315 53.52832 23.38998 1.000 57.39286 90 GLU A C 1
ATOM 702 O O . GLU A 1 110 ? -39.85833 54.03952 22.40486 1.000 53.39868 90 GLU A O 1
ATOM 708 N N . PHE A 1 111 ? -38.43897 52.52535 23.27481 1.000 57.16927 91 PHE A N 1
ATOM 709 C CA . PHE A 1 111 ? -38.10549 52.00001 21.95446 1.000 49.19538 91 PHE A CA 1
ATOM 710 C C . PHE A 1 111 ? -39.24428 51.16198 21.38945 1.000 54.32576 91 PHE A C 1
ATOM 711 O O . PHE A 1 111 ? -39.55410 51.25362 20.19589 1.000 52.48031 91 PHE A O 1
ATOM 719 N N . THR A 1 112 ? -39.87172 50.33045 22.22560 1.000 52.95291 92 THR A N 1
ATOM 720 C CA . THR A 1 112 ? -41.03041 49.56827 21.77061 1.000 53.66963 92 THR A CA 1
ATOM 721 C C . THR A 1 112 ? -42.13500 50.49825 21.28500 1.000 55.37390 92 THR A C 1
ATOM 722 O O . THR A 1 112 ? -42.84895 50.17624 20.32867 1.000 64.06550 92 THR A O 1
ATOM 726 N N . ASP A 1 113 ? -42.27962 51.66368 21.92250 1.000 57.63101 93 ASP A N 1
ATOM 727 C CA . ASP A 1 113 ? -43.16792 52.69724 21.39884 1.000 54.13165 93 ASP A CA 1
ATOM 728 C C . ASP A 1 113 ? -42.78243 53.07086 19.97348 1.000 51.15995 93 ASP A C 1
ATOM 729 O O . ASP A 1 113 ? -43.60106 52.98812 19.05009 1.000 47.52601 93 ASP A O 1
ATOM 734 N N . TRP A 1 114 ? -41.52426 53.47741 19.77909 1.000 49.93853 94 TRP A N 1
ATOM 735 C CA . TRP A 1 114 ? -41.06928 53.91111 18.46196 1.000 43.78019 94 TRP A CA 1
ATOM 736 C C . TRP A 1 114 ? -41.26051 52.81473 17.41891 1.000 47.37215 94 TRP A C 1
ATOM 737 O O . TRP A 1 114 ? -41.77266 53.06899 16.32200 1.000 44.40678 94 TRP A O 1
ATOM 748 N N . LEU A 1 115 ? -40.85962 51.58250 17.74606 1.000 43.53578 95 LEU A N 1
ATOM 749 C CA . LEU A 1 115 ? -40.97094 50.49644 16.77806 1.000 45.98684 95 LEU A CA 1
ATOM 750 C C . LEU A 1 115 ? -42.42283 50.11973 16.51832 1.000 50.82626 95 LEU A C 1
ATOM 751 O O . LEU A 1 115 ? -42.76295 49.70878 15.40048 1.000 51.40910 95 LEU A O 1
ATOM 756 N N . SER A 1 116 ? -43.28808 50.24534 17.53047 1.000 53.84864 96 SER A N 1
ATOM 757 C CA . SER A 1 116 ? -44.70077 49.94513 17.32255 1.000 52.95108 96 SER A CA 1
ATOM 758 C C . SER A 1 116 ? -45.36982 51.01572 16.47149 1.000 50.89147 96 SER A C 1
ATOM 759 O O . SER A 1 116 ? -46.21793 50.70698 15.62621 1.000 57.98847 96 SER A O 1
ATOM 762 N N . GLU A 1 117 ? -45.00146 52.27971 16.67704 1.000 48.63842 97 GLU A N 1
ATOM 763 C CA . GLU A 1 117 ? -45.53096 53.34136 15.82922 1.000 53.04146 97 GLU A CA 1
ATOM 764 C C . GLU A 1 117 ? -44.96569 53.24708 14.41697 1.000 55.77584 97 GLU A C 1
ATOM 765 O O . GLU A 1 117 ? -45.67179 53.51982 13.43852 1.000 57.50877 97 GLU A O 1
ATOM 771 N N . SER A 1 118 ? -43.70160 52.83576 14.29070 1.000 53.43828 98 SER A N 1
ATOM 772 C CA . SER A 1 118 ? -43.04546 52.83675 12.98630 1.000 50.56229 98 SER A CA 1
ATOM 773 C C . SER A 1 118 ? -43.59533 51.74619 12.07234 1.000 54.02403 98 SER A C 1
ATOM 774 O O . SER A 1 118 ? -43.84175 51.99144 10.88551 1.000 52.30767 98 SER A O 1
ATOM 777 N N . THR A 1 119 ? -43.79452 50.54061 12.59874 1.000 44.42311 99 THR A N 1
ATOM 778 C CA . THR A 1 119 ? -44.23698 49.41751 11.78438 1.000 51.62736 99 THR A CA 1
ATOM 779 C C . THR A 1 119 ? -45.75379 49.28921 11.70109 1.000 61.16573 99 THR A C 1
ATOM 780 O O . THR A 1 119 ? -46.24885 48.52415 10.86450 1.000 50.40306 99 THR A O 1
ATOM 784 N N . GLY A 1 120 ? -46.50141 50.01264 12.53484 1.000 60.87866 100 GLY A N 1
ATOM 785 C CA . GLY A 1 120 ? -47.94133 49.88328 12.56936 1.000 48.99171 100 GLY A CA 1
ATOM 786 C C . GLY A 1 120 ? -48.45802 48.70939 13.36754 1.000 56.55727 100 GLY A C 1
ATOM 787 O O . GLY A 1 120 ? -49.67826 48.58623 13.53599 1.000 56.69501 100 GLY A O 1
ATOM 788 N N . ILE A 1 121 ? -47.57868 47.83726 13.85298 1.000 56.92326 101 ILE A N 1
ATOM 789 C CA . ILE A 1 121 ? -47.94874 46.73661 14.73439 1.000 57.07594 101 ILE A CA 1
ATOM 790 C C . ILE A 1 121 ? -47.57295 47.12745 16.15466 1.000 62.97219 101 ILE A C 1
ATOM 791 O O . ILE A 1 121 ? -46.45930 47.60672 16.39628 1.000 62.56059 101 ILE A O 1
ATOM 796 N N . ASP A 1 122 ? -48.49595 46.93676 17.09333 1.000 68.26141 102 ASP A N 1
ATOM 797 C CA . ASP A 1 122 ? -48.22797 47.22088 18.49793 1.000 77.49852 102 ASP A CA 1
ATOM 798 C C . ASP A 1 122 ? -47.60282 45.99355 19.14924 1.000 70.09034 102 ASP A C 1
ATOM 799 O O . ASP A 1 122 ? -48.15979 44.89233 19.08021 1.000 60.77272 102 ASP A O 1
ATOM 804 N N . LEU A 1 123 ? -46.44391 46.19021 19.78275 1.000 63.84057 103 LEU A N 1
ATOM 805 C CA . LEU A 1 123 ? -45.58480 45.08755 20.19889 1.000 58.02553 103 LEU A CA 1
ATOM 806 C C . LEU A 1 123 ? -45.44043 44.98629 21.71331 1.000 60.63221 103 LEU A C 1
ATOM 807 O O . LEU A 1 123 ? -44.48788 44.36764 22.19476 1.000 66.76584 103 LEU A O 1
ATOM 812 N N . HIS A 1 124 ? -46.37450 45.54787 22.48030 1.000 62.91886 104 HIS A N 1
ATOM 813 C CA . HIS A 1 124 ? -46.09319 45.78614 23.89341 1.000 66.15840 104 HIS A CA 1
ATOM 814 C C . HIS A 1 124 ? -46.25459 44.53692 24.75350 1.000 69.48801 104 HIS A C 1
ATOM 815 O O . HIS A 1 124 ? -45.43323 44.29353 25.64482 1.000 71.42299 104 HIS A O 1
ATOM 822 N N . GLY A 1 125 ? -47.29143 43.73941 24.52004 1.000 50.65047 105 GLY A N 1
ATOM 823 C CA . GLY A 1 125 ? -47.51659 42.58670 25.36920 1.000 48.89279 105 GLY A CA 1
ATOM 824 C C . GLY A 1 125 ? -46.89790 41.30802 24.84637 1.000 61.05765 105 GLY A C 1
ATOM 825 O O . GLY A 1 125 ? -47.39934 40.21587 25.12838 1.000 62.49700 105 GLY A O 1
ATOM 826 N N . LEU A 1 126 ? -45.80649 41.41988 24.09623 1.000 60.05245 106 LEU A N 1
ATOM 827 C CA . LEU A 1 126 ? -45.24943 40.28738 23.37298 1.000 58.36495 106 LEU A CA 1
ATOM 828 C C . LEU A 1 126 ? -43.96793 39.78783 24.03037 1.000 53.41002 106 LEU A C 1
ATOM 829 O O . LEU A 1 126 ? -43.35904 40.46399 24.86380 1.000 55.06535 106 LEU A O 1
ATOM 834 N N . SER A 1 127 ? -43.57029 38.57791 23.63720 1.000 56.43486 107 SER A N 1
ATOM 835 C CA . SER A 1 127 ? -42.37860 37.91595 24.16295 1.000 52.19607 107 SER A CA 1
ATOM 836 C C . SER A 1 127 ? -41.18331 38.31503 23.30402 1.000 48.81457 107 SER A C 1
ATOM 837 O O . SER A 1 127 ? -41.04842 37.85306 22.16684 1.000 47.26446 107 SER A O 1
ATOM 840 N N . GLN A 1 128 ? -40.30647 39.15463 23.85095 1.000 52.12528 108 GLN A N 1
ATOM 841 C CA . GLN A 1 128 ? -39.22913 39.77259 23.08680 1.000 43.51136 108 GLN A CA 1
ATOM 842 C C . GLN A 1 128 ? -37.93321 38.98564 23.24169 1.000 38.87066 108 GLN A C 1
ATOM 843 O O . GLN A 1 128 ? -37.53276 38.64784 24.36108 1.000 40.16256 108 GLN A O 1
ATOM 849 N N . ASP A 1 129 ? -37.28233 38.70221 22.11582 1.000 39.70446 109 ASP A N 1
ATOM 850 C CA . ASP A 1 129 ? -35.95212 38.11130 22.08800 1.000 34.74938 109 ASP A CA 1
ATOM 851 C C . ASP A 1 129 ? -34.96681 39.10516 21.48881 1.000 38.42464 109 ASP A C 1
ATOM 852 O O . ASP A 1 129 ? -35.25680 39.74622 20.47228 1.000 40.26109 109 ASP A O 1
ATOM 857 N N . ILE A 1 130 ? -33.80418 39.23152 22.12434 1.000 38.61409 110 ILE A N 1
ATOM 858 C CA . ILE A 1 130 ? -32.72348 40.08190 21.64095 1.000 35.87046 110 ILE A CA 1
ATOM 859 C C . ILE A 1 130 ? -31.47085 39.22548 21.52814 1.000 27.68575 110 ILE A C 1
ATOM 860 O O . ILE A 1 130 ? -31.00641 38.66364 22.52851 1.000 26.74722 110 ILE A O 1
ATOM 865 N N . GLY A 1 131 ? -30.92275 39.12903 20.32541 1.000 27.00139 111 GLY A N 1
ATOM 866 C CA . GLY A 1 131 ? -29.71329 38.36374 20.10254 1.000 29.85960 111 GLY A CA 1
ATOM 867 C C . GLY A 1 131 ? -28.68588 39.16739 19.34236 1.000 32.60500 111 GLY A C 1
ATOM 868 O O . GLY A 1 131 ? -29.01132 40.08238 18.58341 1.000 32.63314 111 GLY A O 1
ATOM 869 N N . VAL A 1 132 ? -27.42055 38.81490 19.55806 1.000 28.61162 112 VAL A N 1
ATOM 870 C CA . VAL A 1 132 ? -26.29401 39.44590 18.88274 1.000 31.49049 112 VAL A CA 1
ATOM 871 C C . VAL A 1 132 ? -25.75267 38.46079 17.85715 1.000 30.76867 112 VAL A C 1
ATOM 872 O O . VAL A 1 132 ? -25.34998 37.34356 18.20662 1.000 31.57253 112 VAL A O 1
ATOM 876 N N . TYR A 1 133 ? -25.74319 38.87528 16.59538 1.000 31.18302 113 TYR A N 1
ATOM 877 C CA . TYR A 1 133 ? -25.32146 38.03697 15.48524 1.000 22.08009 113 TYR A CA 1
ATOM 878 C C . TYR A 1 133 ? -24.06010 38.61309 14.86199 1.000 25.55854 113 TYR A C 1
ATOM 879 O O . TYR A 1 133 ? -23.93761 39.83197 14.69932 1.000 24.71897 113 TYR A O 1
ATOM 888 N N . THR A 1 134 ? -23.12333 37.73459 14.51697 1.000 24.85733 114 THR A N 1
ATOM 889 C CA . THR A 1 134 ? -21.95665 38.11505 13.73727 1.000 26.56446 114 THR A CA 1
ATOM 890 C C . THR A 1 134 ? -21.83440 37.19378 12.53407 1.000 33.19195 114 THR A C 1
ATOM 891 O O . THR A 1 134 ? -22.08731 35.98822 12.63349 1.000 32.19301 114 THR A O 1
ATOM 895 N N . HIS A 1 135 ? -21.46153 37.77298 11.39549 1.000 30.43543 115 HIS A N 1
ATOM 896 C CA . HIS A 1 135 ? -21.16021 37.02178 10.18475 1.000 27.95657 115 HIS A CA 1
ATOM 897 C C . HIS A 1 135 ? -19.72432 37.32409 9.78503 1.000 33.67628 115 HIS A C 1
ATOM 898 O O . HIS A 1 135 ? -19.35812 38.49310 9.61131 1.000 31.96345 115 HIS A O 1
ATOM 905 N N . VAL A 1 136 ? -18.91189 36.27604 9.65536 1.000 39.09849 116 VAL A N 1
ATOM 906 C CA . VAL A 1 136 ? -17.52555 36.43427 9.23170 1.000 39.40203 116 VAL A CA 1
ATOM 907 C C . VAL A 1 136 ? -17.38847 35.93348 7.80117 1.000 37.71311 116 VAL A C 1
ATOM 908 O O . VAL A 1 136 ? -18.38340 35.58331 7.15650 1.000 34.79746 116 VAL A O 1
ATOM 912 N N . ASP A 1 137 ? -16.15852 35.90045 7.29645 1.000 42.19740 117 ASP A N 1
ATOM 913 C CA . ASP A 1 137 ? -15.91966 35.49286 5.91817 1.000 39.05679 117 ASP A CA 1
ATOM 914 C C . ASP A 1 137 ? -16.36092 34.04999 5.70944 1.000 42.02305 117 ASP A C 1
ATOM 915 O O . ASP A 1 137 ? -15.87121 33.13510 6.37926 1.000 42.56186 117 ASP A O 1
ATOM 920 N N . GLY A 1 138 ? -17.29673 33.85369 4.78332 1.000 36.84484 118 GLY A N 1
ATOM 921 C CA . GLY A 1 138 ? -17.89185 32.56131 4.53185 1.000 30.96931 118 GLY A CA 1
ATOM 922 C C . GLY A 1 138 ? -19.27463 32.38003 5.11851 1.000 38.98450 118 GLY A C 1
ATOM 923 O O . GLY A 1 138 ? -19.94411 31.39325 4.78933 1.000 40.54571 118 GLY A O 1
ATOM 924 N N . ASP A 1 139 ? -19.72009 33.29770 5.97055 1.000 36.95650 119 ASP A N 1
ATOM 925 C CA . ASP A 1 139 ? -21.02438 33.18570 6.60451 1.000 35.78170 119 ASP A CA 1
ATOM 926 C C . ASP A 1 139 ? -22.11516 33.73855 5.69622 1.000 37.66353 119 ASP A C 1
ATOM 927 O O . ASP A 1 139 ? -21.87633 34.62676 4.87433 1.000 42.17604 119 ASP A O 1
ATOM 932 N N . PHE A 1 140 ? -23.32601 33.21236 5.85930 1.000 38.99968 120 PHE A N 1
ATOM 933 C CA . PHE A 1 140 ? -24.42649 33.55135 4.96446 1.000 41.39419 120 PHE A CA 1
ATOM 934 C C . PHE A 1 140 ? -25.73845 33.11019 5.59660 1.000 38.30326 120 PHE A C 1
ATOM 935 O O . PHE A 1 140 ? -25.76089 32.36160 6.57737 1.000 42.38989 120 PHE A O 1
ATOM 943 N N . ILE A 1 141 ? -26.83639 33.58036 5.00477 1.000 34.25901 121 ILE A N 1
ATOM 944 C CA . ILE A 1 141 ? -28.17740 33.07091 5.27506 1.000 44.24993 121 ILE A CA 1
ATOM 945 C C . ILE A 1 141 ? -28.88526 32.94985 3.93327 1.000 43.63098 121 ILE A C 1
ATOM 946 O O . ILE A 1 141 ? -29.02226 33.94552 3.21289 1.000 41.07246 121 ILE A O 1
ATOM 951 N N . SER A 1 142 ? -29.32715 31.74080 3.59278 1.000 42.15535 122 SER A N 1
ATOM 952 C CA . SER A 1 142 ? -29.93870 31.50382 2.29520 1.000 41.22483 122 SER A CA 1
ATOM 953 C C . SER A 1 142 ? -31.37491 32.02202 2.27219 1.000 48.28896 122 SER A C 1
ATOM 954 O O . SER A 1 142 ? -31.93841 32.43249 3.29139 1.000 47.78678 122 SER A O 1
ATOM 957 N N . VAL A 1 143 ? -31.96779 31.99317 1.07588 1.000 47.21323 123 VAL A N 1
ATOM 958 C CA . VAL A 1 143 ? -33.31576 32.51711 0.88774 1.000 49.11264 123 VAL A CA 1
ATOM 959 C C . VAL A 1 143 ? -34.29477 31.73374 1.74870 1.000 44.82237 123 VAL A C 1
ATOM 960 O O . VAL A 1 143 ? -34.29439 30.49624 1.75478 1.000 44.40798 123 VAL A O 1
ATOM 964 N N . HIS A 1 144 ? -35.13437 32.45290 2.48322 1.000 51.87692 124 HIS A N 1
ATOM 965 C CA . HIS A 1 144 ? -36.11653 31.83349 3.36720 1.000 48.24670 124 HIS A CA 1
ATOM 966 C C . HIS A 1 144 ? -37.12868 32.89482 3.78266 1.000 51.19518 124 HIS A C 1
ATOM 967 O O . HIS A 1 144 ? -37.02199 34.06978 3.41425 1.000 44.24991 124 HIS A O 1
ATOM 974 N N . LYS A 1 145 ? -38.10951 32.46125 4.57192 1.000 53.47962 125 LYS A N 1
ATOM 975 C CA . LYS A 1 145 ? -39.17614 33.30652 5.08850 1.000 58.65157 125 LYS A CA 1
ATOM 976 C C . LYS A 1 145 ? -39.37843 32.92760 6.54683 1.000 61.64947 125 LYS A C 1
ATOM 977 O O . LYS A 1 145 ? -39.50379 31.74079 6.86241 1.000 63.16110 125 LYS A O 1
ATOM 983 N N . ASP A 1 146 ? -39.38512 33.92437 7.43217 1.000 61.25321 126 ASP A N 1
ATOM 984 C CA . ASP A 1 146 ? -39.37519 33.65620 8.86518 1.000 64.00735 126 ASP A CA 1
ATOM 985 C C . ASP A 1 146 ? -40.62965 32.89416 9.29933 1.000 72.20027 126 ASP A C 1
ATOM 986 O O . ASP A 1 146 ? -41.62111 32.79149 8.57148 1.000 67.43329 126 ASP A O 1
ATOM 991 N N . LYS A 1 147 ? -40.56067 32.34225 10.51122 1.000 82.34899 127 LYS A N 1
ATOM 992 C CA . LYS A 1 147 ? -41.68986 31.62171 11.08513 1.000 78.29051 127 LYS A CA 1
ATOM 993 C C . LYS A 1 147 ? -42.85412 32.56949 11.34223 1.000 69.59131 127 LYS A C 1
ATOM 994 O O . LYS A 1 147 ? -42.66913 33.69700 11.80667 1.000 69.88389 127 LYS A O 1
ATOM 1000 N N . ALA A 1 148 ? -44.06480 32.09902 11.04946 1.000 71.50451 128 ALA A N 1
ATOM 1001 C CA . ALA A 1 148 ? -45.24153 32.95653 11.09194 1.000 73.58867 128 ALA A CA 1
ATOM 1002 C C . ALA A 1 148 ? -45.72271 33.27572 12.50225 1.000 78.28702 128 ALA A C 1
ATOM 1003 O O . ALA A 1 148 ? -46.61289 34.11898 12.64979 1.000 74.11661 128 ALA A O 1
ATOM 1005 N N . ASP A 1 149 ? -45.17351 32.64271 13.53616 1.000 69.15271 129 ASP A N 1
ATOM 1006 C CA . ASP A 1 149 ? -45.66672 32.86748 14.89607 1.000 64.44943 129 ASP A CA 1
ATOM 1007 C C . ASP A 1 149 ? -44.91429 33.97280 15.62503 1.000 61.93271 129 ASP A C 1
ATOM 1008 O O . ASP A 1 149 ? -44.62610 33.84574 16.81975 1.000 60.62298 129 ASP A O 1
ATOM 1013 N N . LYS A 1 150 ? -44.58932 35.07020 14.94333 1.000 63.45579 130 LYS A N 1
ATOM 1014 C CA . LYS A 1 150 ? -44.03328 36.24453 15.60052 1.000 50.35047 130 LYS A CA 1
ATOM 1015 C C . LYS A 1 150 ? -44.49533 37.48862 14.85577 1.000 53.58307 130 LYS A C 1
ATOM 1016 O O . LYS A 1 150 ? -44.80550 37.43758 13.66240 1.000 61.83201 130 LYS A O 1
ATOM 1022 N N . ALA A 1 151 ? -44.54327 38.61002 15.57546 1.000 48.31733 131 ALA A N 1
ATOM 1023 C CA . ALA A 1 151 ? -45.11001 39.82421 14.99963 1.000 53.24116 131 ALA A CA 1
ATOM 1024 C C . ALA A 1 151 ? -44.11085 40.56235 14.11482 1.000 59.84750 131 ALA A C 1
ATOM 1025 O O . ALA A 1 151 ? -44.46276 41.00408 13.01447 1.000 51.89874 131 ALA A O 1
ATOM 1027 N N . ILE A 1 152 ? -42.86848 40.70339 14.56936 1.000 52.98946 132 ILE A N 1
ATOM 1028 C CA . ILE A 1 152 ? -41.90237 41.58320 13.91890 1.000 49.02174 132 ILE A CA 1
ATOM 1029 C C . ILE A 1 152 ? -40.49940 41.04409 14.16481 1.000 52.74313 132 ILE A C 1
ATOM 1030 O O . ILE A 1 152 ? -40.17888 40.58489 15.26527 1.000 47.73574 132 ILE A O 1
ATOM 1035 N N . THR A 1 153 ? -39.66642 41.08873 13.12699 1.000 42.70120 133 THR A N 1
ATOM 1036 C CA . THR A 1 153 ? -38.22739 40.91346 13.26420 1.000 41.72841 133 THR A CA 1
ATOM 1037 C C . THR A 1 153 ? -37.55037 42.21902 12.87467 1.000 41.17074 133 THR A C 1
ATOM 1038 O O . THR A 1 153 ? -37.85345 42.78746 11.82212 1.000 42.03427 133 THR A O 1
ATOM 1042 N N . ALA A 1 154 ? -36.64753 42.69890 13.72560 1.000 42.17140 134 ALA A N 1
ATOM 1043 C CA . ALA A 1 154 ? -35.94187 43.95317 13.49559 1.000 36.98510 134 ALA A CA 1
ATOM 1044 C C . ALA A 1 154 ? -34.44481 43.70713 13.59381 1.000 35.27756 134 ALA A C 1
ATOM 1045 O O . ALA A 1 154 ? -33.98341 43.04149 14.52592 1.000 36.20619 134 ALA A O 1
ATOM 1047 N N . ILE A 1 155 ? -33.69010 44.24223 12.63777 1.000 30.62793 135 ILE A N 1
ATOM 1048 C CA . ILE A 1 155 ? -32.24661 44.04542 12.56823 1.000 35.13941 135 ILE A CA 1
ATOM 1049 C C . ILE A 1 155 ? -31.57852 45.40071 12.73601 1.000 32.26090 135 ILE A C 1
ATOM 1050 O O . ILE A 1 155 ? -31.83908 46.32758 11.95906 1.000 33.46078 135 ILE A O 1
ATOM 1055 N N . LEU A 1 156 ? -30.72424 45.51507 13.74895 1.000 33.90680 136 LEU A N 1
ATOM 1056 C CA . LEU A 1 156 ? -29.94142 46.71900 13.99466 1.000 31.27245 136 LEU A CA 1
ATOM 1057 C C . LEU A 1 156 ? -28.50965 46.46813 13.53711 1.000 31.19469 136 LEU A C 1
ATOM 1058 O O . LEU A 1 156 ? -27.86531 45.51896 13.99736 1.000 33.35120 136 LEU A O 1
ATOM 1063 N N . TYR A 1 157 ? -28.01867 47.31129 12.63398 1.000 27.75075 137 TYR A N 1
ATOM 1064 C CA . TYR A 1 157 ? -26.69536 47.14924 12.04918 1.000 25.67628 137 TYR A CA 1
ATOM 1065 C C . TYR A 1 157 ? -25.69108 48.01656 12.79795 1.000 29.22687 137 TYR A C 1
ATOM 1066 O O . TYR A 1 157 ? -25.90369 49.22308 12.96274 1.000 33.56985 137 TYR A O 1
ATOM 1075 N N . LEU A 1 158 ? -24.59834 47.39836 13.25194 1.000 23.71682 138 LEU A N 1
ATOM 1076 C CA . LEU A 1 158 ? -23.63226 48.07130 14.11347 1.000 32.24959 138 LEU A CA 1
ATOM 1077 C C . LEU A 1 158 ? -22.22640 48.09683 13.51879 1.000 28.83315 138 LEU A C 1
ATOM 1078 O O . LEU A 1 158 ? -21.25149 48.25475 14.25946 1.000 28.62264 138 LEU A O 1
ATOM 1083 N N . ASN A 1 159 ? -22.09584 47.94948 12.20197 1.000 20.60915 139 ASN A N 1
ATOM 1084 C CA . ASN A 1 159 ? -20.79022 48.15139 11.58003 1.000 22.09588 139 ASN A CA 1
ATOM 1085 C C . ASN A 1 159 ? -20.57575 49.63297 11.29984 1.000 32.57639 139 ASN A C 1
ATOM 1086 O O . ASN A 1 159 ? -21.42003 50.25924 10.64811 1.000 28.52992 139 ASN A O 1
ATOM 1091 N N . PRO A 1 160 ? -19.47688 50.22835 11.77221 1.000 36.52870 140 PRO A N 1
ATOM 1092 C CA . PRO A 1 160 ? -19.21232 51.63185 11.41594 1.000 30.85842 140 PRO A CA 1
ATOM 1093 C C . PRO A 1 160 ? -19.00606 51.83090 9.92561 1.000 31.10988 140 PRO A C 1
ATOM 1094 O O . PRO A 1 160 ? -19.39189 52.87189 9.37920 1.000 40.28153 140 PRO A O 1
ATOM 1098 N N . GLU A 1 161 ? -18.41243 50.85153 9.24889 1.000 34.30088 141 GLU A N 1
ATOM 1099 C CA . GLU A 1 161 ? -18.14649 50.94369 7.82005 1.000 40.67653 141 GLU A CA 1
ATOM 1100 C C . GLU A 1 161 ? -18.19813 49.54587 7.22733 1.000 43.72255 141 GLU A C 1
ATOM 1101 O O . GLU A 1 161 ? -17.51203 48.64141 7.71155 1.000 54.05006 141 GLU A O 1
ATOM 1107 N N . TRP A 1 162 ? -19.01243 49.36719 6.19105 1.000 45.15861 142 TRP A N 1
ATOM 1108 C CA . TRP A 1 162 ? -19.07943 48.08381 5.51443 1.000 44.04751 142 TRP A CA 1
ATOM 1109 C C . TRP A 1 162 ? -18.49819 48.21810 4.11682 1.000 44.12518 142 TRP A C 1
ATOM 1110 O O . TRP A 1 162 ? -18.94547 49.08214 3.34740 1.000 40.14799 142 TRP A O 1
ATOM 1121 N N . PRO A 1 163 ? -17.49995 47.41297 3.75562 1.000 50.19856 143 PRO A N 1
ATOM 1122 C CA . PRO A 1 163 ? -16.91935 47.51786 2.41167 1.000 41.88226 143 PRO A CA 1
ATOM 1123 C C . PRO A 1 163 ? -17.93303 47.14956 1.34108 1.000 49.81599 143 PRO A C 1
ATOM 1124 O O . PRO A 1 163 ? -18.88723 46.40677 1.58198 1.000 51.93439 143 PRO A O 1
ATOM 1128 N N . THR A 1 164 ? -17.70308 47.67287 0.13721 1.000 57.09567 144 THR A N 1
ATOM 1129 C CA . THR A 1 164 ? -18.73992 47.73063 -0.88440 1.000 51.51996 144 THR A CA 1
ATOM 1130 C C . THR A 1 164 ? -18.85086 46.46980 -1.73197 1.000 46.69919 144 THR A C 1
ATOM 1131 O O . THR A 1 164 ? -19.86218 46.29949 -2.42211 1.000 53.29825 144 THR A O 1
ATOM 1135 N N . ASN A 1 165 ? -17.85510 45.58936 -1.70923 1.000 32.64514 145 ASN A N 1
ATOM 1136 C CA . ASN A 1 165 ? -17.90847 44.35052 -2.47771 1.000 44.04847 145 ASN A CA 1
ATOM 1137 C C . ASN A 1 165 ? -17.57700 43.15699 -1.59785 1.000 46.65172 145 ASN A C 1
ATOM 1138 O O . ASN A 1 165 ? -16.89784 42.21777 -2.02313 1.000 48.04082 145 ASN A O 1
ATOM 1143 N N . ALA A 1 166 ? -18.06147 43.16625 -0.35615 1.000 57.16977 146 ALA A N 1
ATOM 1144 C CA . ALA A 1 166 ? -17.76472 42.09846 0.58958 1.000 50.12956 146 ALA A CA 1
ATOM 1145 C C . ALA A 1 166 ? -18.98657 41.26317 0.95196 1.000 49.94480 146 ALA A C 1
ATOM 1146 O O . ALA A 1 166 ? -18.93066 40.49468 1.92017 1.000 48.94210 146 ALA A O 1
ATOM 1148 N N . GLY A 1 167 ? -20.08014 41.37633 0.20375 1.000 44.54258 147 GLY A N 1
ATOM 1149 C CA . GLY A 1 167 ? -21.24640 40.60094 0.57794 1.000 40.80989 147 GLY A CA 1
ATOM 1150 C C . GLY A 1 167 ? -21.85550 41.10056 1.87576 1.000 39.80610 147 GLY A C 1
ATOM 1151 O O . GLY A 1 167 ? -21.76210 42.28022 2.23330 1.000 30.26682 147 GLY A O 1
ATOM 1152 N N . GLY A 1 168 ? -22.48730 40.17957 2.59930 1.000 41.20299 148 GLY A N 1
ATOM 1153 C CA . GLY A 1 168 ? -23.10613 40.52344 3.86910 1.000 37.11822 148 GLY A CA 1
ATOM 1154 C C . GLY A 1 168 ? -24.25187 41.50092 3.75208 1.000 35.32908 148 GLY A C 1
ATOM 1155 O O . GLY A 1 168 ? -24.47419 42.30010 4.66816 1.000 35.08927 148 GLY A O 1
ATOM 1156 N N . GLU A 1 169 ? -24.99063 41.45659 2.64742 1.000 30.16370 149 GLU A N 1
ATOM 1157 C CA . GLU A 1 169 ? -26.07638 42.38932 2.38737 1.000 28.18530 149 GLU A CA 1
ATOM 1158 C C . GLU A 1 169 ? -27.42109 41.72559 2.64723 1.000 34.42238 149 GLU A C 1
ATOM 1159 O O . GLU A 1 169 ? -27.60835 40.54047 2.35453 1.000 37.91863 149 GLU A O 1
ATOM 1165 N N . PHE A 1 170 ? -28.35281 42.49153 3.20799 1.000 29.19991 150 PHE A N 1
ATOM 1166 C CA . PHE A 1 170 ? -29.72687 42.02420 3.30664 1.000 29.76691 150 PHE A CA 1
ATOM 1167 C C . PHE A 1 170 ? -30.32184 41.94674 1.90719 1.000 34.78334 150 PHE A C 1
ATOM 1168 O O . PHE A 1 170 ? -30.27278 42.91872 1.14593 1.000 31.33900 150 PHE A O 1
ATOM 1176 N N . GLU A 1 171 ? -30.87577 40.78836 1.56432 1.000 41.56096 151 GLU A N 1
ATOM 1177 C CA . GLU A 1 171 ? -31.37189 40.51797 0.22124 1.000 34.26901 151 GLU A CA 1
ATOM 1178 C C . GLU A 1 171 ? -32.89017 40.43259 0.24944 1.000 32.03844 151 GLU A C 1
ATOM 1179 O O . GLU A 1 171 ? -33.45023 39.57242 0.93457 1.000 38.25665 151 GLU A O 1
ATOM 1185 N N . VAL A 1 172 ? -33.55055 41.31516 -0.49300 1.000 34.51961 152 VAL A N 1
ATOM 1186 C CA . VAL A 1 172 ? -34.99304 41.23170 -0.69048 1.000 44.75392 152 VAL A CA 1
ATOM 1187 C C . VAL A 1 172 ? -35.25131 40.33855 -1.89549 1.000 37.16755 152 VAL A C 1
ATOM 1188 O O . VAL A 1 172 ? -34.89846 40.69172 -3.02602 1.000 39.40847 152 VAL A O 1
ATOM 1192 N N . HIS A 1 173 ? -35.85485 39.18018 -1.65483 1.000 37.92282 153 HIS A N 1
ATOM 1193 C CA . HIS A 1 173 ? -36.14833 38.21958 -2.70670 1.000 36.43247 153 HIS A CA 1
ATOM 1194 C C . HIS A 1 173 ? -37.62131 38.27705 -3.09640 1.000 37.11900 153 HIS A C 1
ATOM 1195 O O . HIS A 1 173 ? -38.48165 38.72133 -2.331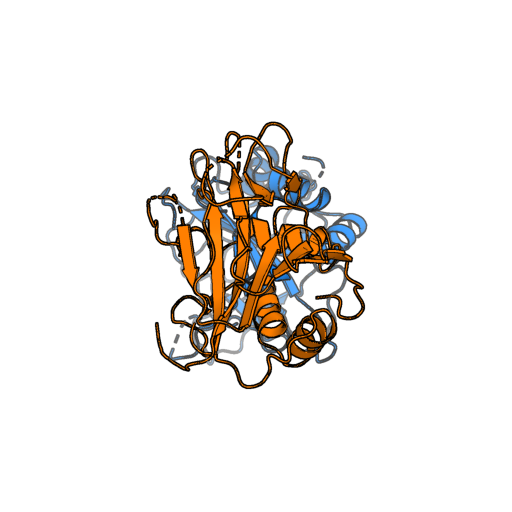06 1.000 45.26500 153 HIS A O 1
ATOM 1202 N N . PHE A 1 174 ? -37.90073 37.81546 -4.31206 1.000 42.41371 154 PHE A N 1
ATOM 1203 C CA . PHE A 1 174 ? -39.22568 37.92265 -4.90104 1.000 43.52049 154 PHE A CA 1
ATOM 1204 C C . PHE A 1 174 ? -39.92019 36.57614 -5.03824 1.000 51.13955 154 PHE A C 1
ATOM 1205 O O . PHE A 1 174 ? -41.03945 36.51791 -5.56252 1.000 43.38089 154 PHE A O 1
ATOM 1213 N N . SER A 1 175 ? -39.29130 35.50073 -4.57289 1.000 47.73708 155 SER A N 1
ATOM 1214 C CA . SER A 1 175 ? -39.87166 34.16452 -4.58270 1.000 50.65088 155 SER A CA 1
ATOM 1215 C C . SER A 1 175 ? -39.01752 33.28582 -3.68063 1.000 57.49335 155 SER A C 1
ATOM 1216 O O . SER A 1 175 ? -37.91078 33.66108 -3.28250 1.000 49.21298 155 SER A O 1
ATOM 1219 N N . GLY A 1 176 ? -39.54620 32.10820 -3.36467 1.000 51.51784 156 GLY A N 1
ATOM 1220 C CA . GLY A 1 176 ? -38.83151 31.13572 -2.57001 1.000 52.57338 156 GLY A CA 1
ATOM 1221 C C . GLY A 1 176 ? -37.94718 30.18499 -3.33982 1.000 69.23965 156 GLY A C 1
ATOM 1222 O O . GLY A 1 176 ? -37.26506 29.35868 -2.72647 1.000 74.50375 156 GLY A O 1
ATOM 1223 N N . ASP A 1 177 ? -37.93824 30.26726 -4.66082 1.000 62.37298 157 ASP A N 1
ATOM 1224 C CA . ASP A 1 177 ? -37.11163 29.39145 -5.48204 1.000 69.99154 157 ASP A CA 1
ATOM 1225 C C . ASP A 1 177 ? -35.63509 29.68782 -5.23530 1.000 76.65295 157 ASP A C 1
ATOM 1226 O O . ASP A 1 177 ? -35.17785 30.78429 -5.58216 1.000 68.88461 157 ASP A O 1
ATOM 1231 N N . PRO A 1 178 ? -34.86084 28.76627 -4.65820 1.000 78.00892 158 PRO A N 1
ATOM 1232 C CA . PRO A 1 178 ? -33.43716 29.05471 -4.40671 1.000 66.10169 158 PRO A CA 1
ATOM 1233 C C . PRO A 1 178 ? -32.62267 29.25864 -5.67327 1.000 71.59941 158 PRO A C 1
ATOM 1234 O O . PRO A 1 178 ? -31.49423 29.75904 -5.58488 1.000 69.21691 158 PRO A O 1
ATOM 1238 N N . ASP A 1 179 ? -33.14962 28.88729 -6.83883 1.000 77.60514 159 ASP A N 1
ATOM 1239 C CA . ASP A 1 179 ? -32.49203 29.14723 -8.11118 1.000 76.00610 159 ASP A CA 1
ATOM 1240 C C . ASP A 1 179 ? -32.80277 30.53197 -8.66097 1.000 82.67057 159 ASP A C 1
ATOM 1241 O O . ASP A 1 179 ? -32.16549 30.95388 -9.63231 1.000 78.38744 159 ASP A O 1
ATOM 1246 N N . ASP A 1 180 ? -33.75954 31.24003 -8.06547 1.000 81.85101 160 ASP A N 1
ATOM 1247 C CA . ASP A 1 180 ? -34.10108 32.58310 -8.51039 1.000 77.45526 160 ASP A CA 1
ATOM 1248 C C . ASP A 1 180 ? -33.03460 33.57493 -8.06307 1.000 87.49213 160 ASP A C 1
ATOM 1249 O O . ASP A 1 180 ? -32.58584 33.55449 -6.91331 1.000 84.71646 160 ASP A O 1
ATOM 1254 N N . ASP A 1 181 ? -32.62985 34.45228 -8.98342 1.000 96.34898 161 ASP A N 1
ATOM 1255 C CA . ASP A 1 181 ? -31.60382 35.44996 -8.70450 1.000 107.86972 161 ASP A CA 1
ATOM 1256 C C . ASP A 1 181 ? -32.12994 36.87543 -8.83188 1.000 100.83651 161 ASP A C 1
ATOM 1257 O O . ASP A 1 181 ? -31.33576 37.81610 -8.94729 1.000 117.72946 161 ASP A O 1
ATOM 1262 N N . HIS A 1 182 ? -33.44930 37.05866 -8.81843 1.000 80.51175 162 HIS A N 1
ATOM 1263 C CA . HIS A 1 182 ? -34.03011 38.39459 -8.73678 1.000 61.97471 162 HIS A CA 1
ATOM 1264 C C . HIS A 1 182 ? -33.92067 38.87278 -7.29258 1.000 57.46620 162 HIS A C 1
ATOM 1265 O O . HIS A 1 182 ? -34.61910 38.36423 -6.40936 1.000 49.35436 162 HIS A O 1
ATOM 1272 N N . VAL A 1 183 ? -33.03414 39.83934 -7.04745 1.000 54.36864 163 VAL A N 1
ATOM 1273 C CA . VAL A 1 183 ? -32.68689 40.28394 -5.70170 1.000 51.33443 163 VAL A CA 1
ATOM 1274 C C . VAL A 1 183 ? -32.59004 41.80778 -5.68515 1.000 42.27604 163 VAL A C 1
ATOM 1275 O O . VAL A 1 183 ? -32.20272 42.42923 -6.68073 1.000 40.30209 163 VAL A O 1
ATOM 1279 N N . PHE A 1 184 ? -32.97194 42.40989 -4.56015 1.000 35.97448 164 PHE A N 1
ATOM 1280 C CA . PHE A 1 184 ? -32.66434 43.80170 -4.24444 1.000 38.80358 164 PHE A CA 1
ATOM 1281 C C . PHE A 1 184 ? -31.89336 43.80468 -2.92990 1.000 40.10765 164 PHE A C 1
ATOM 1282 O O . PHE A 1 184 ? -32.39286 43.30531 -1.91375 1.000 30.46021 164 PHE A O 1
ATOM 1290 N N . ARG A 1 185 ? -30.67257 44.33351 -2.95092 1.000 29.64394 165 ARG A N 1
ATOM 1291 C CA . ARG A 1 185 ? -29.78007 44.22583 -1.80821 1.000 34.33138 165 ARG A CA 1
ATOM 1292 C C . ARG A 1 185 ? -29.63257 45.56167 -1.09608 1.000 35.93861 165 ARG A C 1
ATOM 1293 O O . ARG A 1 185 ? -29.66875 46.62897 -1.71473 1.000 38.22982 165 ARG A O 1
ATOM 1301 N N . LEU A 1 186 ? -29.46887 45.48271 0.22113 1.000 41.34199 166 LEU A N 1
ATOM 1302 C CA . LEU A 1 186 ? -29.22694 46.64909 1.06358 1.000 39.67353 166 LEU A CA 1
ATOM 1303 C C . LEU A 1 186 ? -28.00408 46.35646 1.89471 1.000 35.68599 166 LEU A C 1
ATOM 1304 O O . LEU A 1 186 ? -27.95841 45.32313 2.60041 1.000 39.11019 166 LEU A O 1
ATOM 1309 N N . PRO A 1 187 ? -26.96947 47.19294 1.85178 1.000 35.50980 167 PRO A N 1
ATOM 1310 C CA . PRO A 1 187 ? -25.78406 46.95830 2.66303 1.000 46.69439 167 PRO A CA 1
ATOM 1311 C C . PRO A 1 187 ? -26.02581 47.37603 4.10261 1.000 37.17540 167 PRO A C 1
ATOM 1312 O O . PRO A 1 187 ? -26.93371 48.17370 4.38408 1.000 37.58588 167 PRO A O 1
ATOM 1316 N N . PRO A 1 188 ? -25.24751 46.84494 5.04309 1.000 37.65123 168 PRO A N 1
ATOM 1317 C CA . PRO A 1 188 ? -25.28266 47.37986 6.40824 1.000 36.43290 168 PRO A CA 1
ATOM 1318 C C . PRO A 1 188 ? -24.81938 48.82906 6.43566 1.000 32.04452 168 PRO A C 1
ATOM 1319 O O . PRO A 1 188 ? -23.93840 49.23365 5.67178 1.000 41.51121 168 PRO A O 1
ATOM 1323 N N . ARG A 1 189 ? -25.43791 49.61147 7.31540 1.000 35.28511 169 ARG A N 1
ATOM 1324 C CA . ARG A 1 189 ? -25.04323 50.98496 7.58656 1.000 34.64040 169 ARG A CA 1
ATOM 1325 C C . ARG A 1 189 ? -25.05602 51.19417 9.09177 1.000 29.49581 169 ARG A C 1
ATOM 1326 O O . ARG A 1 189 ? -25.87724 50.59566 9.79351 1.000 31.61159 169 ARG A O 1
ATOM 1334 N N . PRO A 1 190 ? -24.15740 52.02818 9.61261 1.000 35.75842 170 PRO A N 1
ATOM 1335 C CA . PRO A 1 190 ? -24.12091 52.24565 11.06488 1.000 27.89631 170 PRO A CA 1
ATOM 1336 C C . PRO A 1 190 ? -25.42439 52.85049 11.56442 1.000 28.74139 170 PRO A C 1
ATOM 1337 O O . PRO A 1 190 ? -25.88572 53.87890 11.06499 1.000 31.07033 170 PRO A O 1
ATOM 1341 N N . GLY A 1 191 ? -26.02416 52.19156 12.55333 1.000 31.84426 171 GLY A N 1
ATOM 1342 C CA . GLY A 1 191 ? -27.26197 52.67170 13.13404 1.000 31.90345 171 GLY A CA 1
ATOM 1343 C C . GLY A 1 191 ? -28.49897 52.43393 12.30150 1.000 34.08473 171 GLY A C 1
ATOM 1344 O O . GLY A 1 191 ? -29.53753 53.04385 12.57280 1.000 38.21518 171 GLY A O 1
ATOM 1345 N N . GLN A 1 192 ? -28.42419 51.56591 11.29594 1.000 32.51066 172 GLN A N 1
ATOM 1346 C CA . GLN A 1 192 ? -29.55330 51.28050 10.42345 1.000 26.20560 172 GLN A CA 1
ATOM 1347 C C . GLN A 1 192 ? -30.41555 50.17443 11.02013 1.000 34.38646 172 GLN A C 1
ATOM 1348 O O . GLN A 1 192 ? -29.91707 49.26198 11.68606 1.000 30.74208 172 GLN A O 1
ATOM 1354 N N . LEU A 1 193 ? -31.72311 50.26440 10.78128 1.000 31.76895 173 LEU A N 1
ATOM 1355 C CA . LEU A 1 193 ? -32.66202 49.26056 11.26266 1.000 33.67020 173 LEU A CA 1
ATOM 1356 C C . LEU A 1 193 ? -33.61539 48.86184 10.14812 1.000 36.27428 173 LEU A C 1
ATOM 1357 O O . LEU A 1 193 ? -34.22158 49.72332 9.50095 1.000 30.19996 173 LEU A O 1
ATOM 1362 N N . LEU A 1 194 ? -33.73757 47.55640 9.93097 1.000 31.84624 174 LEU A N 1
ATOM 1363 C CA . LEU A 1 194 ? -34.72573 46.97742 9.03591 1.000 30.45150 174 LEU A CA 1
ATOM 1364 C C . LEU A 1 194 ? -35.69698 46.14464 9.85905 1.000 39.93269 174 LEU A C 1
ATOM 1365 O O . LEU A 1 194 ? -35.28396 45.39096 10.74681 1.000 35.45617 174 LEU A O 1
ATOM 1370 N N . ALA A 1 195 ? -36.98634 46.28676 9.56931 1.000 36.09271 175 ALA A N 1
ATOM 1371 C CA . ALA A 1 195 ? -38.01101 45.60770 10.34523 1.000 37.74334 175 ALA A CA 1
ATOM 1372 C C . ALA A 1 195 ? -39.13692 45.19014 9.41482 1.000 42.28851 175 ALA A C 1
ATOM 1373 O O . ALA A 1 195 ? -39.55298 45.96440 8.54890 1.000 47.08354 175 ALA A O 1
ATOM 1375 N N . PHE A 1 196 ? -39.62411 43.96491 9.59696 1.000 36.19031 176 PHE A N 1
ATOM 1376 C CA . PHE A 1 196 ? -40.65063 43.42216 8.71932 1.000 43.11261 176 PHE A CA 1
ATOM 1377 C C . PHE A 1 196 ? -41.37668 42.30452 9.44836 1.000 42.99711 176 PHE A C 1
ATOM 1378 O O . PHE A 1 196 ? -40.76423 41.59893 10.25687 1.000 38.52845 176 PHE A O 1
ATOM 1386 N N . PRO A 1 197 ? -42.67200 42.13342 9.20382 1.000 49.04246 177 PRO A N 1
ATOM 1387 C CA . PRO A 1 197 ? -43.38368 40.98246 9.75372 1.000 47.39014 177 PRO A CA 1
ATOM 1388 C C . PRO A 1 197 ? -43.24370 39.78172 8.83716 1.000 48.21698 177 PRO A C 1
ATOM 1389 O O . PRO A 1 197 ? -43.03600 39.93779 7.62427 1.000 39.62574 177 PRO A O 1
ATOM 1393 N N . PRO A 1 198 ? -43.35425 38.56463 9.36952 1.000 55.42013 178 PRO A N 1
ATOM 1394 C CA . PRO A 1 198 ? -43.24245 37.37679 8.50864 1.000 45.29850 178 PRO A CA 1
ATOM 1395 C C . PRO A 1 198 ? -44.50243 37.09425 7.70171 1.000 46.63796 178 PRO A C 1
ATOM 1396 O O . PRO A 1 198 ? -45.39124 36.36764 8.15855 1.000 56.06041 178 PRO A O 1
ATOM 1400 N N . THR A 1 199 ? -44.59003 37.67552 6.50490 1.000 58.44068 179 THR A N 1
ATOM 1401 C CA . THR A 1 199 ? -45.71198 37.45614 5.60213 1.000 49.24115 179 THR A CA 1
ATOM 1402 C C . THR A 1 199 ? -45.37833 36.32706 4.64516 1.000 58.10826 179 THR A C 1
ATOM 1403 O O . THR A 1 199 ? -44.21697 35.97092 4.46962 1.000 59.90307 179 THR A O 1
ATOM 1407 N N . ASP A 1 200 ? -46.42669 35.74983 4.04080 1.000 61.84419 180 ASP A N 1
ATOM 1408 C CA . ASP A 1 200 ? -46.26611 34.70498 3.02800 1.000 58.89763 180 ASP A CA 1
ATOM 1409 C C . ASP A 1 200 ? -45.22188 35.06390 1.97125 1.000 61.58021 180 ASP A C 1
ATOM 1410 O O . ASP A 1 200 ? -44.59843 34.16940 1.38286 1.000 58.99743 180 ASP A O 1
ATOM 1415 N N . LYS A 1 201 ? -45.00518 36.35403 1.72093 1.000 62.72391 181 LYS A N 1
ATOM 1416 C CA . LYS A 1 201 ? -44.08723 36.79684 0.67898 1.000 58.41481 181 LYS A CA 1
ATOM 1417 C C . LYS A 1 201 ? -42.74422 37.28399 1.21350 1.000 55.36511 181 LYS A C 1
ATOM 1418 O O . LYS A 1 201 ? -41.90213 37.71453 0.41958 1.000 58.41222 181 LYS A O 1
ATOM 1424 N N . SER A 1 202 ? -42.50941 37.20480 2.52510 1.000 59.71113 182 SER A N 1
ATOM 1425 C CA . SER A 1 202 ? -41.34267 37.83043 3.15377 1.000 51.26060 182 SER A CA 1
ATOM 1426 C C . SER A 1 202 ? -40.05678 37.03473 2.90153 1.000 50.89142 182 SER A C 1
ATOM 1427 O O . SER A 1 202 ? -39.36198 36.60322 3.82149 1.000 47.92805 182 SER A O 1
ATOM 1430 N N . TRP A 1 203 ? -39.73158 36.86092 1.62278 1.000 45.96637 183 TRP A N 1
ATOM 1431 C CA . TRP A 1 203 ? -38.51680 36.15097 1.24866 1.000 46.96904 183 TRP A CA 1
ATOM 1432 C C . TRP A 1 203 ? -37.31525 37.06933 1.41004 1.000 46.83747 183 TRP A C 1
ATOM 1433 O O . TRP A 1 203 ? -37.29333 38.17895 0.86952 1.000 50.57566 183 TRP A O 1
ATOM 1444 N N . HIS A 1 204 ? -36.31909 36.61038 2.15987 1.000 47.21102 184 HIS A N 1
ATOM 1445 C CA . HIS A 1 204 ? -35.13017 37.41068 2.39992 1.000 41.46714 184 HIS A CA 1
ATOM 1446 C C . HIS A 1 204 ? -33.94057 36.49211 2.63140 1.000 41.18550 184 HIS A C 1
ATOM 1447 O O . HIS A 1 204 ? -34.08744 35.28821 2.85779 1.000 46.86345 184 HIS A O 1
ATOM 1454 N N . ALA A 1 205 ? -32.75221 37.08437 2.57657 1.000 32.93892 185 ALA A N 1
ATOM 1455 C CA . ALA A 1 205 ? -31.51191 36.34302 2.74265 1.000 43.11800 185 ALA A CA 1
ATOM 1456 C C . ALA A 1 205 ? -30.40010 37.32650 3.07645 1.000 41.68377 185 ALA A C 1
ATOM 1457 O O . ALA A 1 205 ? -30.57912 38.54544 3.01578 1.000 30.36543 185 ALA A O 1
ATOM 1459 N N . VAL A 1 206 ? -29.24609 36.77370 3.44108 1.000 42.53336 186 VAL A N 1
ATOM 1460 C CA . VAL A 1 206 ? -28.03041 37.54324 3.67324 1.000 38.28257 186 VAL A CA 1
ATOM 1461 C C . VAL A 1 206 ? -26.94536 36.96025 2.78320 1.000 38.62600 186 VAL A C 1
ATOM 1462 O O . VAL A 1 206 ? -26.55336 35.80125 2.96145 1.000 38.88293 186 VAL A O 1
ATOM 1466 N N . SER A 1 207 ? -26.47326 37.75186 1.82246 1.000 39.86702 187 SER A N 1
ATOM 1467 C CA . SER A 1 207 ? -25.45529 37.27204 0.90005 1.000 40.95742 187 SER A CA 1
ATOM 1468 C C . SER A 1 207 ? -24.17654 36.92470 1.65418 1.000 38.29571 187 SER A C 1
ATOM 1469 O O . SER A 1 207 ? -23.84711 37.52788 2.67870 1.000 35.51097 187 SER A O 1
ATOM 1472 N N . ARG A 1 208 ? -23.46130 35.92882 1.13623 1.000 41.78123 188 ARG A N 1
ATOM 1473 C CA . ARG A 1 208 ? -22.27359 35.41506 1.80500 1.000 39.77375 188 ARG A CA 1
ATOM 1474 C C . ARG A 1 208 ? -21.22517 36.50674 1.96644 1.000 37.23856 188 ARG A C 1
ATOM 1475 O O . ARG A 1 208 ? -20.88746 37.20670 1.00794 1.000 40.16653 188 ARG A O 1
ATOM 1483 N N . VAL A 1 209 ? -20.71408 36.65310 3.18731 1.000 35.50979 189 VAL A N 1
ATOM 1484 C CA . VAL A 1 209 ? -19.65733 37.62464 3.44335 1.000 42.89248 189 VAL A CA 1
ATOM 1485 C C . VAL A 1 209 ? -18.38919 37.15104 2.74324 1.000 44.77569 189 VAL A C 1
ATOM 1486 O O . VAL A 1 209 ? -17.90485 36.04087 2.98669 1.000 49.84939 189 VAL A O 1
ATOM 1490 N N . ASP A 1 210 ? -17.85413 37.99296 1.85017 1.000 51.89241 190 ASP A N 1
ATOM 1491 C CA . ASP A 1 210 ? -16.69957 37.65522 1.01364 1.000 54.54975 190 ASP A CA 1
ATOM 1492 C C . ASP A 1 210 ? -15.73654 38.84495 1.06097 1.000 59.74606 190 ASP A C 1
ATOM 1493 O O . ASP A 1 210 ? -15.70458 39.68272 0.16092 1.000 63.24259 190 ASP A O 1
ATOM 1498 N N . SER A 1 211 ? -14.94126 38.91832 2.12608 1.000 63.10073 191 SER A N 1
ATOM 1499 C CA . SER A 1 211 ? -14.06512 40.05707 2.36987 1.000 66.75951 191 SER A CA 1
ATOM 1500 C C . SER A 1 211 ? -12.59174 39.72634 2.20713 1.000 74.28767 191 SER A C 1
ATOM 1501 O O . SER A 1 211 ? -11.87798 40.43537 1.49538 1.000 77.49028 191 SER A O 1
ATOM 1504 N N . GLY A 1 212 ? -12.10885 38.67396 2.86067 1.000 73.36454 192 GLY A N 1
ATOM 1505 C CA . GLY A 1 212 ? -10.69598 38.39533 2.89685 1.000 75.36960 192 GLY A CA 1
ATOM 1506 C C . GLY A 1 212 ? -9.88703 39.30663 3.79346 1.000 77.13616 192 GLY A C 1
ATOM 1507 O O . GLY A 1 212 ? -8.75952 38.95330 4.15312 1.000 81.31070 192 GLY A O 1
ATOM 1508 N N . GLU A 1 213 ? -10.41937 40.46136 4.17939 1.000 78.91191 193 GLU A N 1
ATOM 1509 C CA . GLU A 1 213 ? -9.70792 41.40069 5.04195 1.000 85.30046 193 GLU A CA 1
ATOM 1510 C C . GLU A 1 213 ? -10.13876 41.26442 6.50257 1.000 88.77353 193 GLU A C 1
ATOM 1511 O O . GLU A 1 213 ? -10.15511 42.24901 7.24953 1.000 95.01817 193 GLU A O 1
ATOM 1517 N N . GLU A 1 214 ? -10.48892 40.04623 6.93248 1.000 80.56633 194 GLU A N 1
ATOM 1518 C CA . GLU A 1 214 ? -10.88947 39.73925 8.30668 1.000 79.61859 194 GLU A CA 1
ATOM 1519 C C . GLU A 1 214 ? -11.83460 40.77536 8.90515 1.000 79.64680 194 GLU A C 1
ATOM 1520 O O . GLU A 1 214 ? -11.47936 41.46464 9.86718 1.000 88.79989 194 GLU A O 1
ATOM 1526 N N . ILE A 1 215 ? -13.03471 40.89226 8.34654 1.000 71.95834 195 ILE A N 1
ATOM 1527 C CA . ILE A 1 215 ? -14.03576 41.82497 8.84137 1.000 70.46433 195 ILE A CA 1
ATOM 1528 C C . ILE A 1 215 ? -15.18445 41.02967 9.45125 1.000 49.23162 195 ILE A C 1
ATOM 1529 O O . ILE A 1 215 ? -15.40710 39.85815 9.13201 1.000 46.53773 195 ILE A O 1
ATOM 1534 N N . THR A 1 216 ? -15.91672 41.68097 10.35311 1.000 43.60903 196 THR A N 1
ATOM 1535 C CA . THR A 1 216 ? -16.99819 41.04528 11.09639 1.000 35.59229 196 THR A CA 1
ATOM 1536 C C . THR A 1 216 ? -18.26796 41.86191 10.91853 1.000 34.96317 196 THR A C 1
ATOM 1537 O O . THR A 1 216 ? -18.27924 43.06629 11.19619 1.000 37.34208 196 THR A O 1
ATOM 1541 N N . ARG A 1 217 ? -19.32806 41.20581 10.45259 1.000 30.04169 197 ARG A N 1
ATOM 1542 C CA . ARG A 1 217 ? -20.63736 41.82730 10.28589 1.000 32.76389 197 ARG A CA 1
ATOM 1543 C C . ARG A 1 217 ? -21.38794 41.70417 11.60675 1.000 26.08603 197 ARG A C 1
ATOM 1544 O O . ARG A 1 217 ? -21.69683 40.59430 12.04502 1.000 39.47654 197 ARG A O 1
ATOM 1552 N N . LEU A 1 218 ? -21.67645 42.83557 12.24441 1.000 26.96637 198 LEU A N 1
ATOM 1553 C CA . LEU A 1 218 ? -22.26838 42.86149 13.57692 1.000 25.27313 198 LEU A CA 1
ATOM 1554 C C . LEU A 1 218 ? -23.70536 43.35459 13.48839 1.000 19.93925 198 LEU A C 1
ATOM 1555 O O . LEU A 1 218 ? -23.95494 44.45541 12.98871 1.000 30.70255 198 LEU A O 1
ATOM 1560 N N . THR A 1 219 ? -24.64364 42.54885 13.97944 1.000 20.29965 199 THR A N 1
ATOM 1561 C CA . THR A 1 219 ? -26.04514 42.94144 14.02523 1.000 29.36650 199 THR A CA 1
ATOM 1562 C C . THR A 1 219 ? -26.64624 42.54363 15.36549 1.000 25.13797 199 THR A C 1
ATOM 1563 O O . THR A 1 219 ? -26.12331 41.68272 16.07834 1.000 29.74054 199 THR A O 1
ATOM 1567 N N . VAL A 1 220 ? -27.75899 43.19019 15.70108 1.000 25.84778 200 VAL A N 1
ATOM 1568 C CA . VAL A 1 220 ? -28.58708 42.80554 16.83693 1.000 39.40129 200 VAL A CA 1
ATOM 1569 C C . VAL A 1 220 ? -30.00442 42.61149 16.31937 1.000 36.53306 200 VAL A C 1
ATOM 1570 O O . VAL A 1 220 ? -30.61767 43.55942 15.81281 1.000 35.44469 200 VAL A O 1
ATOM 1574 N N . GLN A 1 221 ? -30.51808 41.39025 16.42753 1.000 37.90121 201 GLN A N 1
ATOM 1575 C CA . GLN A 1 221 ? -31.86541 41.08611 15.97135 1.000 43.70896 201 GLN A CA 1
ATOM 1576 C C . GLN A 1 221 ? -32.83834 41.12578 17.13927 1.000 36.25583 201 GLN A C 1
ATOM 1577 O O . GLN A 1 221 ? -32.53173 40.64848 18.23516 1.000 40.47469 201 GLN A O 1
ATOM 1583 N N . LEU A 1 222 ? -34.01277 41.69920 16.89395 1.000 32.34887 202 LEU A N 1
ATOM 1584 C CA . LEU A 1 222 ? -35.07171 41.81237 17.89026 1.000 34.03382 202 LEU A CA 1
ATOM 1585 C C . LEU A 1 222 ? -36.29823 41.08557 17.35627 1.000 45.62883 202 LEU A C 1
ATOM 1586 O O . LEU A 1 222 ? -36.88985 41.50565 16.35461 1.000 43.43107 202 LEU A O 1
ATOM 1591 N N . GLU A 1 223 ? -36.66903 39.99365 18.01747 1.000 48.06799 203 GLU A N 1
ATOM 1592 C CA . GLU A 1 223 ? -37.82279 39.19174 17.64315 1.000 45.66714 203 GLU A CA 1
ATOM 1593 C C . GLU A 1 223 ? -38.91462 39.35621 18.69161 1.000 44.06974 203 GLU A C 1
ATOM 1594 O O . GLU A 1 223 ? -38.63757 39.34513 19.89472 1.000 46.76720 203 GLU A O 1
ATOM 1600 N N . TYR A 1 224 ? -40.15168 39.52624 18.22897 1.000 44.03739 204 TYR A N 1
ATOM 1601 C CA . TYR A 1 224 ? -41.31349 39.72846 19.09364 1.000 44.50524 204 TYR A CA 1
ATOM 1602 C C . TYR A 1 224 ? -42.27341 38.56987 18.85142 1.000 50.81811 204 TYR A C 1
ATOM 1603 O O . TYR A 1 224 ? -42.97820 38.54199 17.83805 1.000 51.57407 204 TYR A O 1
ATOM 1612 N N . TRP A 1 225 ? -42.30279 37.61850 19.77782 1.000 48.06931 205 TRP A N 1
ATOM 1613 C CA . TRP A 1 225 ? -43.09781 36.41171 19.61247 1.000 47.49990 205 TRP A CA 1
ATOM 1614 C C . TRP A 1 225 ? -44.45044 36.54667 20.30455 1.000 56.91929 205 TRP A C 1
ATOM 1615 O O . TRP A 1 225 ? -44.63771 37.36055 21.21243 1.000 53.71499 205 TRP A O 1
ATOM 1626 N N . PHE A 1 226 ? -45.39964 35.71595 19.86522 1.000 60.76625 206 PHE A N 1
ATOM 1627 C CA . PHE A 1 226 ? -46.75236 35.78846 20.40639 1.000 66.11476 206 PHE A CA 1
ATOM 1628 C C . PHE A 1 226 ? -46.88563 35.00590 21.70794 1.000 57.69647 206 PHE A C 1
ATOM 1629 O O . PHE A 1 226 ? -47.47917 35.50370 22.67164 1.000 56.36738 206 PHE A O 1
ATOM 1637 N N . GLU A 1 227 ? -46.34647 33.79115 21.76330 1.000 47.08940 207 GLU A N 1
ATOM 1638 C CA . GLU A 1 227 ? -46.38974 32.98727 22.97643 1.000 52.40318 207 GLU A CA 1
ATOM 1639 C C . GLU A 1 227 ? -45.13559 33.22879 23.80581 1.000 60.97269 207 GLU A C 1
ATOM 1640 O O . GLU A 1 227 ? -44.03714 33.38751 23.26327 1.000 59.25536 207 GLU A O 1
ATOM 1646 N N . HIS A 1 228 ? -45.30961 33.25665 25.12589 1.000 66.81851 208 HIS A N 1
ATOM 1647 C CA . HIS A 1 228 ? -44.23672 33.58611 26.06212 1.000 56.49685 208 HIS A CA 1
ATOM 1648 C C . HIS A 1 228 ? -43.62561 32.28442 26.57046 1.000 44.10746 208 HIS A C 1
ATOM 1649 O O . HIS A 1 228 ? -44.01570 31.75586 27.61123 1.000 49.06545 208 HIS A O 1
ATOM 1656 N N . VAL A 1 229 ? -42.65428 31.76808 25.82404 1.000 52.52423 209 VAL A N 1
ATOM 1657 C CA . VAL A 1 229 ? -41.93898 30.55574 26.19739 1.000 67.42198 209 VAL A CA 1
ATOM 1658 C C . VAL A 1 229 ? -40.44684 30.85696 26.22984 1.000 65.82535 209 VAL A C 1
ATOM 1659 O O . VAL A 1 229 ? -39.94566 31.70710 25.48577 1.000 67.76006 209 VAL A O 1
ATOM 1663 N N . ASP A 1 230 ? -39.73575 30.15475 27.11443 1.000 66.90408 210 ASP A N 1
ATOM 1664 C CA . ASP A 1 230 ? -38.28093 30.27229 27.21843 1.000 77.76515 210 ASP A CA 1
ATOM 1665 C C . ASP A 1 230 ? -37.65051 29.34032 26.18619 1.000 75.21520 210 ASP A C 1
ATOM 1666 O O . ASP A 1 230 ? -37.09861 28.28197 26.49842 1.000 73.12714 210 ASP A O 1
ATOM 1671 N N . ARG A 1 231 ? -37.73765 29.75659 24.92628 1.000 72.29508 211 ARG A N 1
ATOM 1672 C CA . ARG A 1 231 ? -37.25107 28.96306 23.80316 1.000 69.01554 211 ARG A CA 1
ATOM 1673 C C . ARG A 1 231 ? -35.73087 28.84014 23.80264 1.000 72.34306 211 ARG A C 1
ATOM 1674 O O . ARG A 1 231 ? -35.03834 29.49297 24.58354 1.000 72.35584 211 ARG A O 1
ATOM 1690 N N . LEU B 1 22 ? -4.15986 33.16970 27.17268 1.000 32.91848 2 LEU B N 1
ATOM 1691 C CA . LEU B 1 22 ? -3.50016 33.01699 28.46383 1.000 32.33804 2 LEU B CA 1
ATOM 1692 C C . LEU B 1 22 ? -2.07203 33.53217 28.35011 1.000 35.38466 2 LEU B C 1
ATOM 1693 O O . LEU B 1 22 ? -1.30420 33.05329 27.50857 1.000 49.31286 2 LEU B O 1
ATOM 1698 N N . ARG B 1 23 ? -1.71969 34.50451 29.19041 1.000 31.51619 3 ARG B N 1
ATOM 1699 C CA . ARG B 1 23 ? -0.41879 35.16018 29.09795 1.000 33.33968 3 ARG B CA 1
ATOM 1700 C C . ARG B 1 23 ? 0.67927 34.18888 29.51128 1.000 35.93419 3 ARG B C 1
ATOM 1701 O O . ARG B 1 23 ? 0.76760 33.80244 30.68040 1.000 45.05502 3 ARG B O 1
ATOM 1709 N N . LYS B 1 24 ? 1.52947 33.80898 28.55852 1.000 44.90181 4 LYS B N 1
ATOM 1710 C CA . LYS B 1 24 ? 2.56460 32.80802 28.77773 1.000 44.07530 4 LYS B CA 1
ATOM 1711 C C . LYS B 1 24 ? 3.85938 33.39452 29.33253 1.000 38.69978 4 LYS B C 1
ATOM 1712 O O . LYS B 1 24 ? 4.84866 32.66656 29.45735 1.000 41.64580 4 LYS B O 1
ATOM 1718 N N . ASP B 1 25 ? 3.88353 34.68614 29.65803 1.000 41.88692 5 ASP B N 1
ATOM 1719 C CA . ASP B 1 25 ? 5.04513 35.30810 30.28175 1.000 43.80726 5 ASP B CA 1
ATOM 1720 C C . ASP B 1 25 ? 4.81442 35.61419 31.75642 1.000 43.47628 5 ASP B C 1
ATOM 1721 O O . ASP B 1 25 ? 5.58874 36.36808 32.35417 1.000 44.27768 5 ASP B O 1
ATOM 1726 N N . THR B 1 26 ? 3.77368 35.04813 32.35340 1.000 41.69218 6 THR B N 1
ATOM 1727 C CA . THR B 1 26 ? 3.42811 35.35953 33.73330 1.000 42.19317 6 THR B CA 1
ATOM 1728 C C . THR B 1 26 ? 4.37738 34.65261 34.68741 1.000 36.83814 6 THR B C 1
ATOM 1729 O O . THR B 1 26 ? 4.47518 33.41998 34.65041 1.000 36.88842 6 THR B O 1
ATOM 1733 N N . PRO B 1 27 ? 5.09593 35.37235 35.54269 1.000 37.19894 7 PRO B N 1
ATOM 1734 C CA . PRO B 1 27 ? 5.87088 34.72152 36.59670 1.000 33.02315 7 PRO B CA 1
ATOM 1735 C C . PRO B 1 27 ? 4.96086 34.27103 37.72905 1.000 29.88919 7 PRO B C 1
ATOM 1736 O O . PRO B 1 27 ? 3.83317 34.74175 37.88745 1.000 33.92988 7 PRO B O 1
ATOM 1740 N N . VAL B 1 28 ? 5.47067 33.33916 38.52548 1.000 28.13790 8 VAL B N 1
ATOM 1741 C CA . VAL B 1 28 ? 4.65687 32.70495 39.54937 1.000 32.10626 8 VAL B CA 1
ATOM 1742 C C . VAL B 1 28 ? 5.29787 32.91239 40.91022 1.000 25.59941 8 VAL B C 1
ATOM 1743 O O . VAL B 1 28 ? 6.47408 33.26091 41.03072 1.000 33.17652 8 VAL B O 1
ATOM 1747 N N . LEU B 1 29 ? 4.49387 32.69225 41.94437 1.000 30.01786 9 LEU B N 1
ATOM 1748 C CA . LEU B 1 29 ? 4.97117 32.64460 43.31531 1.000 24.04596 9 LEU B CA 1
ATOM 1749 C C . LEU B 1 29 ? 5.11957 31.18790 43.73037 1.000 33.00090 9 LEU B C 1
ATOM 1750 O O . LEU B 1 29 ? 4.13200 30.44915 43.77292 1.000 43.24136 9 LEU B O 1
ATOM 1755 N N . HIS B 1 30 ? 6.34849 30.77353 44.01562 1.000 28.36226 10 HIS B N 1
ATOM 1756 C CA . HIS B 1 30 ? 6.61195 29.44547 44.55188 1.000 39.85526 10 HIS B CA 1
ATOM 1757 C C . HIS B 1 30 ? 6.45583 29.48486 46.06626 1.000 37.11260 10 HIS B C 1
ATOM 1758 O O . HIS B 1 30 ? 7.19320 30.19829 46.75291 1.000 33.34257 10 HIS B O 1
ATOM 1765 N N . VAL B 1 31 ? 5.50144 28.72228 46.58298 1.000 36.95277 11 VAL B N 1
ATOM 1766 C CA . VAL B 1 31 ? 5.29503 28.58686 48.01858 1.000 39.56515 11 VAL B CA 1
ATOM 1767 C C . VAL B 1 31 ? 5.87564 27.25112 48.45793 1.000 39.87086 11 VAL B C 1
ATOM 1768 O O . VAL B 1 31 ? 5.42929 26.18783 48.01036 1.000 34.17756 11 VAL B O 1
ATOM 1772 N N . ASP B 1 32 ? 6.89037 27.31197 49.31293 1.000 37.03071 12 ASP B N 1
ATOM 1773 C CA . ASP B 1 32 ? 7.55288 26.13866 49.85909 1.000 39.69619 12 ASP B CA 1
ATOM 1774 C C . ASP B 1 32 ? 7.01802 25.77918 51.23938 1.000 39.45685 12 ASP B C 1
ATOM 1775 O O . ASP B 1 32 ? 7.60941 24.94423 51.92839 1.000 51.42117 12 ASP B O 1
ATOM 1780 N N . ALA B 1 33 ? 5.88677 26.36379 51.63207 1.000 53.16352 13 ALA B N 1
ATOM 1781 C CA . ALA B 1 33 ? 5.46870 26.56217 53.01708 1.000 45.80769 13 ALA B CA 1
ATOM 1782 C C . ALA B 1 33 ? 5.03493 25.25474 53.69939 1.000 49.61781 13 ALA B C 1
ATOM 1783 O O . ALA B 1 33 ? 5.93283 24.47387 54.03586 1.000 60.80762 13 ALA B O 1
ATOM 1785 N N . PRO B 1 34 ? 3.75093 24.93093 53.96623 1.000 48.49048 14 PRO B N 1
ATOM 1786 C CA . PRO B 1 34 ? 3.49474 23.53483 54.35267 1.000 29.98538 14 PRO B CA 1
ATOM 1787 C C . PRO B 1 34 ? 3.68629 22.57864 53.19756 1.000 35.54655 14 PRO B C 1
ATOM 1788 O O . PRO B 1 34 ? 4.07295 21.42391 53.41628 1.000 41.59137 14 PRO B O 1
ATOM 1792 N N . PHE B 1 35 ? 3.44351 23.03062 51.97050 1.000 29.27880 15 PHE B N 1
ATOM 1793 C CA . PHE B 1 35 ? 3.60463 22.17600 50.80675 1.000 37.74507 15 PHE B CA 1
ATOM 1794 C C . PHE B 1 35 ? 3.85107 23.04374 49.58402 1.000 26.49132 15 PHE B C 1
ATOM 1795 O O . PHE B 1 35 ? 3.55303 24.23938 49.57631 1.000 23.81234 15 PHE B O 1
ATOM 1803 N N . THR B 1 36 ? 4.41621 22.41785 48.55636 1.000 31.57095 16 THR B N 1
ATOM 1804 C CA . THR B 1 36 ? 4.72322 23.11905 47.32042 1.000 26.64708 16 THR B CA 1
ATOM 1805 C C . THR B 1 36 ? 3.45424 23.67613 46.69247 1.000 28.47845 16 THR B C 1
ATOM 1806 O O . THR B 1 36 ? 2.49377 22.94322 46.44431 1.000 42.05290 16 THR B O 1
ATOM 1810 N N . LEU B 1 37 ? 3.45235 24.98212 46.44229 1.000 36.27782 17 LEU B N 1
ATOM 1811 C CA . LEU B 1 37 ? 2.30162 25.65254 45.85317 1.000 32.72938 17 LEU B CA 1
ATOM 1812 C C . LEU B 1 37 ? 2.80016 26.76429 44.94533 1.000 28.64302 17 LEU B C 1
ATOM 1813 O O . LEU B 1 37 ? 3.69506 27.52171 45.32986 1.000 32.30182 17 LEU B O 1
ATOM 1818 N N . HIS B 1 38 ? 2.22538 26.85786 43.75023 1.000 26.52204 18 HIS B N 1
ATOM 1819 C CA . HIS B 1 38 ? 2.61182 27.85754 42.76622 1.000 22.28271 18 HIS B CA 1
ATOM 1820 C C . HIS B 1 38 ? 1.41486 28.74482 42.46305 1.000 22.05682 18 HIS B C 1
ATOM 1821 O O . HIS B 1 38 ? 0.31653 28.24368 42.19873 1.000 23.91771 18 HIS B O 1
ATOM 1828 N N . LEU B 1 39 ? 1.62903 30.05864 42.50515 1.000 26.28989 19 LEU B N 1
ATOM 1829 C CA . LEU B 1 39 ? 0.55152 31.03062 42.39901 1.000 27.89034 19 LEU B CA 1
ATOM 1830 C C . LEU B 1 39 ? 0.88416 32.05880 41.33190 1.000 28.39281 19 LEU B C 1
ATOM 1831 O O . LEU B 1 39 ? 2.03389 32.48827 41.20574 1.000 23.52780 19 LEU B O 1
ATOM 1836 N N . ALA B 1 40 ? -0.13250 32.45735 40.57476 1.000 20.51133 20 ALA B N 1
ATOM 1837 C CA . ALA B 1 40 ? 0.04145 33.44832 39.52920 1.000 20.15075 20 ALA B CA 1
ATOM 1838 C C . ALA B 1 40 ? -1.24396 34.24762 39.39268 1.000 19.85677 20 ALA B C 1
ATOM 1839 O O . ALA B 1 40 ? -2.33835 33.74424 39.65798 1.000 21.49694 20 ALA B O 1
ATOM 1841 N N . GLN B 1 41 ? -1.09883 35.50459 38.99100 1.000 24.60765 21 GLN B N 1
ATOM 1842 C CA . GLN B 1 41 ? -2.23482 36.37591 38.75120 1.000 19.09382 21 GLN B CA 1
ATOM 1843 C C . GLN B 1 41 ? -2.07975 37.02990 37.38622 1.000 18.87545 21 GLN B C 1
ATOM 1844 O O . GLN B 1 41 ? -0.98309 37.09329 36.82267 1.000 20.14958 21 GLN B O 1
ATOM 1850 N N . GLY B 1 42 ? 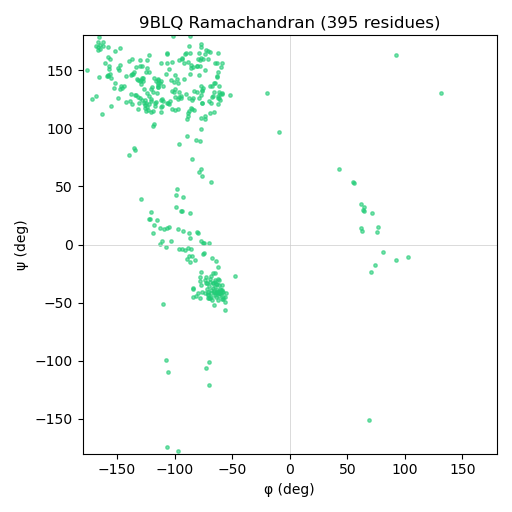-3.20377 37.49025 36.84690 1.000 18.72624 22 GLY B N 1
ATOM 1851 C CA . GLY B 1 42 ? -3.18163 38.16611 35.56746 1.000 18.51042 22 GLY B CA 1
ATOM 1852 C C . GLY B 1 42 ? -2.91872 37.27566 34.37443 1.000 33.72946 22 GLY B C 1
ATOM 1853 O O . GLY B 1 42 ? -2.38263 37.75163 33.36831 1.000 41.37212 22 GLY B O 1
ATOM 1854 N N . LEU B 1 43 ? -3.27650 35.98868 34.45320 1.000 29.70791 23 LEU B N 1
ATOM 1855 C CA . LEU B 1 43 ? -3.18482 35.14017 33.26833 1.000 30.43270 23 LEU B CA 1
ATOM 1856 C C . LEU B 1 43 ? -4.17056 35.58003 32.19619 1.000 28.32652 23 LEU B C 1
ATOM 1857 O O . LEU B 1 43 ? -3.88215 35.46008 30.99975 1.000 27.95818 23 LEU B O 1
ATOM 1862 N N . LEU B 1 44 ? -5.32825 36.08716 32.60230 1.000 20.70355 24 LEU B N 1
ATOM 1863 C CA . LEU B 1 44 ? -6.33208 36.59671 31.68704 1.000 25.19555 24 LEU B CA 1
ATOM 1864 C C . LEU B 1 44 ? -6.65736 38.03917 32.04552 1.000 31.89085 24 LEU B C 1
ATOM 1865 O O . LEU B 1 44 ? -6.41412 38.49515 33.16708 1.000 34.61685 24 LEU B O 1
ATOM 1870 N N . THR B 1 45 ? -7.20888 38.75897 31.07558 1.000 35.31074 25 THR B N 1
ATOM 1871 C CA . THR B 1 45 ? -7.66566 40.11147 31.34021 1.000 38.81996 25 THR B CA 1
ATOM 1872 C C . THR B 1 45 ? -9.02120 40.08069 32.03243 1.000 28.21103 25 THR B C 1
ATOM 1873 O O . THR B 1 45 ? -9.75940 39.09504 31.96972 1.000 36.65347 25 THR B O 1
ATOM 1877 N N . LYS B 1 46 ? -9.34764 41.18878 32.69600 1.000 29.06655 26 LYS B N 1
ATOM 1878 C CA . LYS B 1 46 ? -10.65518 41.30001 33.33061 1.000 37.24501 26 LYS B CA 1
ATOM 1879 C C . LYS B 1 46 ? -11.77958 41.22623 32.30230 1.000 40.68360 26 LYS B C 1
ATOM 1880 O O . LYS B 1 46 ? -12.87743 40.75195 32.61537 1.000 37.28308 26 LYS B O 1
ATOM 1886 N N . ASP B 1 47 ? -11.52180 41.66717 31.06792 1.000 38.19671 27 ASP B N 1
ATOM 1887 C CA . ASP B 1 47 ? -12.54755 41.60613 30.03127 1.000 30.12785 27 ASP B CA 1
ATOM 1888 C C . ASP B 1 47 ? -12.81156 40.16882 29.59976 1.000 33.94824 27 ASP B C 1
ATOM 1889 O O . ASP B 1 47 ? -13.96939 39.75398 29.46666 1.000 29.86857 27 ASP B O 1
ATOM 1894 N N . VAL B 1 48 ? -11.74918 39.39426 29.36665 1.000 29.80662 28 VAL B N 1
ATOM 1895 C CA . VAL B 1 48 ? -11.92737 38.00653 28.94712 1.000 35.45225 28 VAL B CA 1
ATOM 1896 C C . VAL B 1 48 ? -12.55201 37.18536 30.06892 1.000 33.86363 28 VAL B C 1
ATOM 1897 O O . VAL B 1 48 ? -13.39551 36.31414 29.82252 1.000 30.22884 28 VAL B O 1
ATOM 1901 N N . VAL B 1 49 ? -12.16105 37.45650 31.31760 1.000 31.33236 29 VAL B N 1
ATOM 1902 C CA . VAL B 1 49 ? -12.76866 36.76687 32.45257 1.000 27.67981 29 VAL B CA 1
ATOM 1903 C C . VAL B 1 49 ? -14.25156 37.10496 32.54595 1.000 26.52131 29 VAL B C 1
ATOM 1904 O O . VAL B 1 49 ? -15.08458 36.24043 32.84795 1.000 25.98161 29 VAL B O 1
ATOM 1908 N N . SER B 1 50 ? -14.60728 38.36276 32.27515 1.000 26.74986 30 SER B N 1
ATOM 1909 C CA . SER B 1 50 ? -16.01713 38.73861 32.25749 1.000 33.91461 30 SER B CA 1
ATOM 1910 C C . SER B 1 50 ? -16.77141 37.99840 31.15942 1.000 30.62138 30 SER B C 1
ATOM 1911 O O . SER B 1 50 ? -17.90616 37.55420 31.36858 1.000 24.62500 30 SER B O 1
ATOM 1914 N N . ASP B 1 51 ? -16.15737 37.84933 29.98234 1.000 32.62185 31 ASP B N 1
ATOM 1915 C CA . ASP B 1 51 ? -16.80406 37.10028 28.90864 1.000 28.89272 31 ASP B CA 1
ATOM 1916 C C . ASP B 1 51 ? -16.98417 35.63816 29.29565 1.000 29.66342 31 ASP B C 1
ATOM 1917 O O . ASP B 1 51 ? -18.05720 35.05970 29.09260 1.000 33.77573 31 ASP B O 1
ATOM 1922 N N . LEU B 1 52 ? -15.93776 35.02330 29.85589 1.000 22.89368 32 LEU B N 1
ATOM 1923 C CA . LEU B 1 52 ? -16.02501 33.62343 30.26258 1.000 25.80305 32 LEU B CA 1
ATOM 1924 C C . LEU B 1 52 ? -17.10431 33.41518 31.32041 1.000 28.92702 32 LEU B C 1
ATOM 1925 O O . LEU B 1 52 ? -17.86050 32.43821 31.26284 1.000 27.80095 32 LEU B O 1
ATOM 1930 N N . TYR B 1 53 ? -17.19657 34.32851 32.28999 1.000 20.77194 33 TYR B N 1
ATOM 1931 C CA . TYR B 1 53 ? -18.15057 34.15856 33.38128 1.000 23.54599 33 TYR B CA 1
ATOM 1932 C C . TYR B 1 53 ? -19.58772 34.30676 32.89427 1.000 26.82880 33 TYR B C 1
ATOM 1933 O O . TYR B 1 53 ? -20.45066 33.48431 33.22995 1.000 21.39743 33 TYR B O 1
ATOM 1942 N N . ALA B 1 54 ? -19.86249 35.34410 32.09790 1.000 29.03807 34 ALA B N 1
ATOM 1943 C CA . ALA B 1 54 ? -21.21559 35.57074 31.60517 1.000 25.84211 34 ALA B CA 1
ATOM 1944 C C . ALA B 1 54 ? -21.69489 34.45617 30.68352 1.000 29.18220 34 ALA B C 1
ATOM 1945 O O . ALA B 1 54 ? -22.90679 34.25657 30.55114 1.000 29.08416 34 ALA B O 1
ATOM 1947 N N . THR B 1 55 ? -20.77982 33.73113 30.04206 1.000 26.31794 35 THR B N 1
ATOM 1948 C CA . THR B 1 55 ? -21.13606 32.65144 29.13209 1.000 25.43384 35 THR B CA 1
ATOM 1949 C C . THR B 1 55 ? -20.79866 31.27995 29.69771 1.000 34.08247 35 THR B C 1
ATOM 1950 O O . THR B 1 55 ? -20.80404 30.29308 28.95136 1.000 24.18090 35 THR B O 1
ATOM 1954 N N . ALA B 1 56 ? -20.49901 31.19849 30.98930 1.000 35.17675 36 ALA B N 1
ATOM 1955 C CA . ALA B 1 56 ? -20.12326 29.93110 31.59468 1.000 32.24860 36 ALA B CA 1
ATOM 1956 C C . ALA B 1 56 ? -21.25012 28.91722 31.42459 1.000 34.30695 36 ALA B C 1
ATOM 1957 O O . ALA B 1 56 ? -22.40814 29.22592 31.74010 1.000 32.05121 36 ALA B O 1
ATOM 1959 N N . PRO B 1 57 ? -20.96184 27.71081 30.92664 1.000 33.02940 37 PRO B N 1
ATOM 1960 C CA . PRO B 1 57 ? -22.01018 26.68920 30.71165 1.000 34.08586 37 PRO B CA 1
ATOM 1961 C C . PRO B 1 57 ? -22.42900 26.01305 32.01164 1.000 40.76580 37 PRO B C 1
ATOM 1962 O O . PRO B 1 57 ? -22.24211 24.80663 32.22864 1.000 34.64405 37 PRO B O 1
ATOM 1966 N N . VAL B 1 58 ? -23.02101 26.80820 32.90772 1.000 35.15745 38 VAL B N 1
ATOM 1967 C CA . VAL B 1 58 ? -23.42238 26.29053 34.20869 1.000 41.09658 38 VAL B CA 1
ATOM 1968 C C . VAL B 1 58 ? -24.54499 25.26698 34.08819 1.000 38.18726 38 VAL B C 1
ATOM 1969 O O . VAL B 1 58 ? -24.69228 24.41000 34.96536 1.000 36.46443 38 VAL B O 1
ATOM 1973 N N . ASN B 1 59 ? -25.33648 25.32001 33.01523 1.000 42.02938 39 ASN B N 1
ATOM 1974 C CA . ASN B 1 59 ? -26.41964 24.36107 32.84028 1.000 39.29051 39 ASN B CA 1
ATOM 1975 C C . ASN B 1 59 ? -25.92777 22.97860 32.43957 1.000 43.04087 39 ASN B C 1
ATOM 1976 O O . ASN B 1 59 ? -26.73537 22.04466 32.39090 1.000 56.09592 39 ASN B O 1
ATOM 1981 N N . ARG B 1 60 ? -24.63956 22.81999 32.15450 1.000 34.61048 40 ARG B N 1
ATOM 1982 C CA . ARG B 1 60 ? -24.08608 21.52061 31.80726 1.000 31.93524 40 ARG B CA 1
ATOM 1983 C C . ARG B 1 60 ? -23.44793 20.81407 32.99502 1.000 37.42321 40 ARG B C 1
ATOM 1984 O O . ARG B 1 60 ? -23.01769 19.66655 32.85597 1.000 38.28697 40 ARG B O 1
ATOM 1992 N N . THR B 1 61 ? -23.39460 21.45707 34.15764 1.000 35.87008 41 THR B N 1
ATOM 1993 C CA . THR B 1 61 ? -22.75009 20.86583 35.31845 1.000 39.66159 41 THR B CA 1
ATOM 1994 C C . THR B 1 61 ? -23.67483 19.86999 36.00743 1.000 38.40534 41 THR B C 1
ATOM 1995 O O . THR B 1 61 ? -24.90325 19.96107 35.92321 1.000 35.74598 41 THR B O 1
ATOM 1999 N N . ALA B 1 62 ? -23.06434 18.91139 36.69424 1.000 30.66755 42 ALA B N 1
ATOM 2000 C CA . ALA B 1 62 ? -23.77513 17.95202 37.52307 1.000 28.94883 42 ALA B CA 1
ATOM 2001 C C . ALA B 1 62 ? -23.39712 18.17075 38.98084 1.000 36.51166 42 ALA B C 1
ATOM 2002 O O . ALA B 1 62 ? -22.23779 18.45997 39.29535 1.000 34.89576 42 ALA B O 1
ATOM 2004 N N . ALA B 1 63 ? -24.37686 18.03877 39.86791 1.000 28.64926 43 ALA B N 1
ATOM 2005 C CA . ALA B 1 63 ? -24.13404 18.23488 41.28864 1.000 28.66812 43 ALA B CA 1
ATOM 2006 C C . ALA B 1 63 ? -23.42979 17.01429 41.86735 1.000 32.51584 43 ALA B C 1
ATOM 2007 O O . ALA B 1 63 ? -23.79071 15.87507 41.55838 1.000 52.53795 43 ALA B O 1
ATOM 2009 N N . ILE B 1 64 ? -22.41613 17.25294 42.69499 1.000 31.32175 44 ILE B N 1
ATOM 2010 C CA . ILE B 1 64 ? -21.70240 16.19702 43.40029 1.000 29.03828 44 ILE B CA 1
ATOM 2011 C C . ILE B 1 64 ? -21.59701 16.59470 44.86578 1.000 38.92620 44 ILE B C 1
ATOM 2012 O O . ILE B 1 64 ? -21.41297 17.77402 45.18919 1.000 33.43598 44 ILE B O 1
ATOM 2017 N N . SER B 1 65 ? -21.73219 15.61473 45.75276 1.000 46.90808 45 SER B N 1
ATOM 2018 C CA . SER B 1 65 ? -21.80329 15.90160 47.18126 1.000 39.45466 45 SER B CA 1
ATOM 2019 C C . SER B 1 65 ? -20.82854 15.04370 47.98101 1.000 38.23374 45 SER B C 1
ATOM 2020 O O . SER B 1 65 ? -20.80742 13.82321 47.84310 1.000 30.02167 45 SER B O 1
ATOM 2023 N N . GLN B 1 74 ? -15.77910 15.13612 52.47982 1.000 47.48560 54 GLN B N 1
ATOM 2024 C CA . GLN B 1 74 ? -16.99162 15.94761 52.45810 1.000 51.08795 54 GLN B CA 1
ATOM 2025 C C . GLN B 1 74 ? -16.82266 17.15732 51.54047 1.000 51.87204 54 GLN B C 1
ATOM 2026 O O . GLN B 1 74 ? -15.82092 17.87240 51.61186 1.000 41.89092 54 GLN B O 1
ATOM 2032 N N . TYR B 1 75 ? -17.81473 17.37813 50.68416 1.000 39.01844 55 TYR B N 1
ATOM 2033 C CA . TYR B 1 75 ? -17.78147 18.45952 49.71012 1.000 30.62426 55 TYR B CA 1
ATOM 2034 C C . TYR B 1 75 ? -19.18248 18.62614 49.13871 1.000 33.34059 55 TYR B C 1
ATOM 2035 O O . TYR B 1 75 ? -20.06863 17.79657 49.35941 1.000 33.06173 55 TYR B O 1
ATOM 2044 N N . LYS B 1 76 ? -19.36655 19.71205 48.39055 1.000 34.51343 56 LYS B N 1
ATOM 2045 C CA . LYS B 1 76 ? -20.66625 20.03071 47.80560 1.000 27.56685 56 LYS B CA 1
ATOM 2046 C C . LYS B 1 76 ? -20.41890 21.04615 46.69830 1.000 31.77785 56 LYS B C 1
ATOM 2047 O O . LYS B 1 76 ? -20.00755 22.17547 46.97771 1.000 28.54139 56 LYS B O 1
ATOM 2061 N N . ASN B 1 78 ? -20.60647 21.57476 41.89591 1.000 28.68795 58 ASN B N 1
ATOM 2062 C CA . ASN B 1 78 ? -21.12707 21.19856 40.59102 1.000 31.28319 58 ASN B CA 1
ATOM 2063 C C . ASN B 1 78 ? -19.97300 21.11400 39.60311 1.000 29.89827 58 ASN B C 1
ATOM 2064 O O . ASN B 1 78 ? -18.98348 21.84231 39.71801 1.000 26.09035 58 ASN B O 1
ATOM 2069 N N . LEU B 1 79 ? -20.10454 20.21816 38.62774 1.000 35.88625 59 LEU B N 1
ATOM 2070 C CA . LEU B 1 79 ? -18.96315 19.88265 37.79029 1.000 29.36374 59 LEU B CA 1
ATOM 2071 C C . LEU B 1 79 ? -19.43717 19.33567 36.45319 1.000 27.51605 59 LEU B C 1
ATOM 2072 O O . LEU B 1 79 ? -20.48550 18.69313 36.36304 1.000 40.11328 59 LEU B O 1
ATOM 2077 N N . PHE B 1 80 ? -18.65896 19.62421 35.41515 1.000 32.12014 60 PHE B N 1
ATOM 2078 C CA . PHE B 1 80 ? -18.76610 18.93400 34.13904 1.000 45.33281 60 PHE B CA 1
ATOM 2079 C C . PHE B 1 80 ? -17.44466 19.12481 33.41349 1.000 38.59483 60 PHE B C 1
ATOM 2080 O O . PHE B 1 80 ? -16.80183 20.17118 33.53787 1.000 37.60692 60 PHE B O 1
ATOM 2088 N N . TYR B 1 81 ? -17.04151 18.10178 32.66752 1.000 39.37617 61 TYR B N 1
ATOM 2089 C CA . TYR B 1 81 ? -15.70361 18.03675 32.09815 1.000 35.33791 61 TYR B CA 1
ATOM 2090 C C . TYR B 1 81 ? -15.70266 18.52828 30.65871 1.000 38.30767 61 TYR B C 1
ATOM 2091 O O . TYR B 1 81 ? -16.47123 18.03497 29.82718 1.000 40.45822 61 TYR B O 1
ATOM 2100 N N . LEU B 1 82 ? -14.83979 19.50699 30.37517 1.000 41.52120 62 LEU B N 1
ATOM 2101 C CA . LEU B 1 82 ? -14.56748 19.89899 28.99826 1.000 43.40098 62 LEU B CA 1
ATOM 2102 C C . LEU B 1 82 ? -13.67591 18.88841 28.29145 1.000 41.43859 62 LEU B C 1
ATOM 2103 O O . LEU B 1 82 ? -13.74075 18.75780 27.06442 1.000 44.03886 62 LEU B O 1
ATOM 2116 N N . VAL B 1 84 ? -11.55712 14.90112 29.03608 1.000 45.15920 64 VAL B N 1
ATOM 2117 C CA . VAL B 1 84 ? -11.12064 13.76700 29.83807 1.000 48.51381 64 VAL B CA 1
ATOM 2118 C C . VAL B 1 84 ? -10.09588 12.99243 29.02356 1.000 50.77166 64 VAL B C 1
ATOM 2119 O O . VAL B 1 84 ? -10.35045 12.65726 27.86118 1.000 46.05623 64 VAL B O 1
ATOM 2123 N N . ASN B 1 85 ? -8.93353 12.73149 29.62548 1.000 48.23027 65 ASN B N 1
ATOM 2124 C CA . ASN B 1 85 ? -7.88480 11.91622 29.01054 1.000 48.11787 65 ASN B CA 1
ATOM 2125 C C . ASN B 1 85 ? -7.49230 12.45951 27.63489 1.000 50.72284 65 ASN B C 1
ATOM 2126 O O . ASN B 1 85 ? -7.51113 11.74762 26.62896 1.000 61.74704 65 ASN B O 1
ATOM 2131 N N . ASN B 1 86 ? -7.14976 13.74562 27.59789 1.000 45.67146 66 ASN B N 1
ATOM 2132 C CA . ASN B 1 86 ? -6.68237 14.45047 26.40570 1.000 51.55851 66 ASN B CA 1
ATOM 2133 C C . ASN B 1 86 ? -7.71784 14.49312 25.28460 1.000 49.44216 66 ASN B C 1
ATOM 2134 O O . ASN B 1 86 ? -7.37380 14.83434 24.14558 1.000 45.71760 66 ASN B O 1
ATOM 2139 N N . GLN B 1 87 ? -8.97840 14.17518 25.57237 1.000 44.26284 67 GLN B N 1
ATOM 2140 C CA . GLN B 1 87 ? -10.03046 14.12705 24.56539 1.000 50.40275 67 GLN B CA 1
ATOM 2141 C C . GLN B 1 87 ? -11.15585 15.07678 24.95006 1.000 44.61904 67 GLN B C 1
ATOM 2142 O O . GLN B 1 87 ? -11.66230 15.02086 26.07504 1.000 51.36309 67 GLN B O 1
ATOM 2148 N N . ARG B 1 88 ? -11.53977 15.94767 24.01909 1.000 38.82991 68 ARG B N 1
ATOM 2149 C CA . ARG B 1 88 ? -12.65135 16.85709 24.26116 1.000 47.38261 68 ARG B CA 1
ATOM 2150 C C . ARG B 1 88 ? -13.95353 16.07271 24.36625 1.000 49.83152 68 ARG B C 1
ATOM 2151 O O . ARG B 1 88 ? -14.21639 15.16067 23.57695 1.000 59.28510 68 ARG B O 1
ATOM 2159 N N . SER B 1 89 ? -14.76878 16.43242 25.35357 1.000 53.04974 69 SER B N 1
ATOM 2160 C CA . SER B 1 89 ? -15.87899 15.59856 25.78146 1.000 63.84240 69 SER B CA 1
ATOM 2161 C C . SER B 1 89 ? -17.13684 15.87359 24.96043 1.000 65.39179 69 SER B C 1
ATOM 2162 O O . SER B 1 89 ? -17.16011 16.70758 24.05131 1.000 51.17386 69 SER B O 1
ATOM 2165 N N . ARG B 1 90 ? -18.19841 15.13470 25.29576 1.000 69.44330 70 ARG B N 1
ATOM 2166 C CA . ARG B 1 90 ? -19.51203 15.35871 24.70218 1.000 75.78361 70 ARG B CA 1
ATOM 2167 C C . ARG B 1 90 ? -19.97973 16.79379 24.90127 1.000 72.37644 70 ARG B C 1
ATOM 2168 O O . ARG B 1 90 ? -20.48446 17.42902 23.96733 1.000 67.08492 70 ARG B O 1
ATOM 2176 N N . ALA B 1 91 ? -19.81902 17.31983 26.11509 1.000 76.10912 71 ALA B N 1
ATOM 2177 C CA . ALA B 1 91 ? -20.32179 18.63532 26.48700 1.000 72.42396 71 ALA B CA 1
ATOM 2178 C C . ALA B 1 91 ? -19.34910 19.76484 26.16732 1.000 71.78776 71 ALA B C 1
ATOM 2179 O O . ALA B 1 91 ? -19.57392 20.89773 26.60645 1.000 62.12957 71 ALA B O 1
ATOM 2181 N N . SER B 1 92 ? -18.27539 19.48640 25.42671 1.000 73.19236 72 SER B N 1
ATOM 2182 C CA . SER B 1 92 ? -17.34017 20.52411 25.00932 1.000 68.08724 72 SER B CA 1
ATOM 2183 C C . SER B 1 92 ? -17.69543 21.13814 23.66176 1.000 70.06165 72 SER B C 1
ATOM 2184 O O . SER B 1 92 ? -17.02678 22.08664 23.23587 1.000 59.89563 72 SER B O 1
ATOM 2187 N N . GLY B 1 93 ? -18.71928 20.61844 22.97712 1.000 68.90540 73 GLY B N 1
ATOM 2188 C CA . GLY B 1 93 ? -19.16652 21.21313 21.73818 1.000 50.09192 73 GLY B CA 1
ATOM 2189 C C . GLY B 1 93 ? -20.25314 22.24758 21.95819 1.000 55.80746 73 GLY B C 1
ATOM 2190 O O . GLY B 1 93 ? -20.85094 22.30810 23.03363 1.000 58.19500 73 GLY B O 1
ATOM 2191 N N . GLU B 1 94 ? -20.48821 23.06709 20.92719 1.000 48.68419 74 GLU B N 1
ATOM 2192 C CA . GLU B 1 94 ? -21.52246 24.10777 20.96170 1.000 52.25192 74 GLU B CA 1
ATOM 2193 C C . GLU B 1 94 ? -21.22199 25.17821 22.01375 1.000 48.38015 74 GLU B C 1
ATOM 2194 O O . GLU B 1 94 ? -22.13617 25.79991 22.56131 1.000 53.04178 74 GLU B O 1
ATOM 2200 N N . LEU B 1 95 ? -19.94309 25.40354 22.30616 1.000 38.71843 75 LEU B N 1
ATOM 2201 C CA . LEU B 1 95 ? -19.56124 26.35855 23.33428 1.000 40.88461 75 LEU B CA 1
ATOM 2202 C C . LEU B 1 95 ? -19.42565 27.75886 22.75693 1.000 37.16524 75 LEU B C 1
ATOM 2203 O O . LEU B 1 95 ? -19.21688 27.93260 21.55263 1.000 44.60557 75 LEU B O 1
ATOM 2208 N N . PRO B 1 96 ? -19.54738 28.78761 23.59467 1.000 39.02889 76 PRO B N 1
ATOM 2209 C CA . PRO B 1 96 ? -19.22850 30.14450 23.13964 1.000 39.11023 76 PRO B CA 1
ATOM 2210 C C . PRO B 1 96 ? -17.78718 30.23677 22.65329 1.000 36.36712 76 PRO B C 1
ATOM 2211 O O . PRO B 1 96 ? -16.91898 29.44788 23.03781 1.000 36.06111 76 PRO B O 1
ATOM 2215 N N . ALA B 1 97 ? -17.54180 31.22227 21.78300 1.000 27.59982 77 ALA B N 1
ATOM 2216 C CA . ALA B 1 97 ? -16.22661 31.35541 21.16130 1.000 33.79469 77 ALA B CA 1
ATOM 2217 C C . ALA B 1 97 ? -15.12374 31.54444 22.20138 1.000 37.35115 77 ALA B C 1
ATOM 2218 O O . ALA B 1 97 ? -14.03829 30.96074 22.07697 1.000 25.44553 77 ALA B O 1
ATOM 2220 N N . VAL B 1 98 ? -15.38316 32.34938 23.23787 1.000 29.82659 78 VAL B N 1
ATOM 2221 C CA . VAL B 1 98 ? -14.36655 32.59474 24.25895 1.000 35.62130 78 VAL B CA 1
ATOM 2222 C C . VAL B 1 98 ? -14.02500 31.31235 25.01067 1.000 33.61946 78 VAL B C 1
ATOM 2223 O O . VAL B 1 98 ? -12.86916 31.10134 25.40129 1.000 29.17017 78 VAL B O 1
ATOM 2227 N N . TRP B 1 99 ? -15.00777 30.42911 25.20917 1.000 27.49144 79 TRP B N 1
ATOM 2228 C CA . TRP B 1 99 ? -14.73930 29.16670 25.88930 1.000 24.35922 79 TRP B CA 1
ATOM 2229 C C . TRP B 1 99 ? -14.03754 28.17810 24.96650 1.000 34.15313 79 TRP B C 1
ATOM 2230 O O . TRP B 1 99 ? -13.19966 27.38774 25.41882 1.000 29.03109 79 TRP B O 1
ATOM 2241 N N . ARG B 1 100 ? -14.37581 28.19197 23.67286 1.000 33.29804 80 ARG B N 1
ATOM 2242 C CA . ARG B 1 100 ? -13.61898 27.39341 22.71281 1.000 33.53958 80 ARG B CA 1
ATOM 2243 C C . ARG B 1 100 ? -12.15359 27.81248 22.69206 1.000 33.27297 80 ARG B C 1
ATOM 2244 O O . ARG B 1 100 ? -11.25720 26.96433 22.60426 1.000 34.75525 80 ARG B O 1
ATOM 2252 N N . SER B 1 101 ? -11.89081 29.11834 22.78489 1.000 32.05438 81 SER B N 1
ATOM 2253 C CA . SER B 1 101 ? -10.51365 29.60074 22.78288 1.000 34.64581 81 SER B CA 1
ATOM 2254 C C . SER B 1 101 ? -9.77730 29.16781 24.04519 1.000 35.81614 81 SER B C 1
ATOM 2255 O O . SER B 1 101 ? -8.64898 28.66632 23.97547 1.000 35.74507 81 SER B O 1
ATOM 2258 N N . LEU B 1 102 ? -10.40124 29.35760 25.21223 1.000 30.69657 82 LEU B N 1
ATOM 2259 C CA . LEU B 1 102 ? -9.76962 28.95200 26.46428 1.000 28.69955 82 LEU B CA 1
ATOM 2260 C C . LEU B 1 102 ? -9.44291 27.46359 26.46234 1.000 35.33239 82 LEU B C 1
ATOM 2261 O O . LEU B 1 102 ? -8.36839 27.05565 26.91970 1.000 31.09195 82 LEU B O 1
ATOM 2266 N N . LEU B 1 103 ? -10.35597 26.63661 25.94394 1.000 33.50249 83 LEU B N 1
ATOM 2267 C CA . LEU B 1 103 ? -10.10455 25.20003 25.88122 1.000 31.44150 83 LEU B CA 1
ATOM 2268 C C . LEU B 1 103 ? -8.93526 24.87981 24.95617 1.000 38.11253 83 LEU B C 1
ATOM 2269 O O . LEU B 1 103 ? -8.08823 24.04147 25.28715 1.000 31.97932 83 LEU B O 1
ATOM 2274 N N . ASP B 1 104 ? -8.87746 25.52613 23.78707 1.000 35.09424 84 ASP B N 1
ATOM 2275 C CA . ASP B 1 104 ? -7.71834 25.35987 22.91433 1.000 34.78604 84 ASP B CA 1
ATOM 2276 C C . ASP B 1 104 ? -6.43472 25.76213 23.62612 1.000 35.35460 84 ASP B C 1
ATOM 2277 O O . ASP B 1 104 ? -5.42767 25.04690 23.55861 1.000 39.48404 84 ASP B O 1
ATOM 2282 N N . ASP B 1 105 ? -6.45606 26.90013 24.32412 1.000 33.27502 85 ASP B N 1
ATOM 2283 C CA . ASP B 1 105 ? -5.24576 27.39890 24.96658 1.000 31.90423 85 ASP B CA 1
ATOM 2284 C C . ASP B 1 105 ? -4.82513 26.49912 26.12341 1.000 35.87919 85 ASP B C 1
ATOM 2285 O O . ASP B 1 105 ? -3.64457 26.15817 26.25492 1.000 41.69642 85 ASP B O 1
ATOM 2290 N N . LEU B 1 106 ? -5.78029 26.09428 26.96768 1.000 36.94458 86 LEU B N 1
ATOM 2291 C CA . LEU B 1 106 ? -5.44612 25.25725 28.11826 1.000 36.85442 86 LEU B CA 1
ATOM 2292 C C . LEU B 1 106 ? -4.93106 23.89166 27.68405 1.000 34.84206 86 LEU B C 1
ATOM 2293 O O . LEU B 1 106 ? -4.04007 23.32248 28.32675 1.000 34.19914 86 LEU B O 1
ATOM 2298 N N . ALA B 1 107 ? -5.48604 23.34435 26.60279 1.000 40.82162 87 ALA B N 1
ATOM 2299 C CA . ALA B 1 107 ? -5.05448 22.04598 26.10435 1.000 43.24505 87 ALA B CA 1
ATOM 2300 C C . ALA B 1 107 ? -3.80436 22.13037 25.24114 1.000 43.72566 87 ALA B C 1
ATOM 2301 O O . ALA B 1 107 ? -3.18637 21.09261 24.97241 1.000 39.95061 87 ALA B O 1
ATOM 2303 N N . GLY B 1 108 ? -3.41549 23.33008 24.81749 1.000 37.06395 88 GLY B N 1
ATOM 2304 C CA . GLY B 1 108 ? -2.31091 23.47803 23.89700 1.000 31.51336 88 GLY B CA 1
ATOM 2305 C C . GLY B 1 108 ? -0.96279 23.18037 24.52329 1.000 41.43698 88 GLY B C 1
ATOM 2306 O O . GLY B 1 108 ? -0.79376 23.08537 25.74059 1.000 42.15308 88 GLY B O 1
ATOM 2307 N N . VAL B 1 109 ? 0.02555 23.02878 23.64016 1.000 46.07804 89 VAL B N 1
ATOM 2308 C CA . VAL B 1 109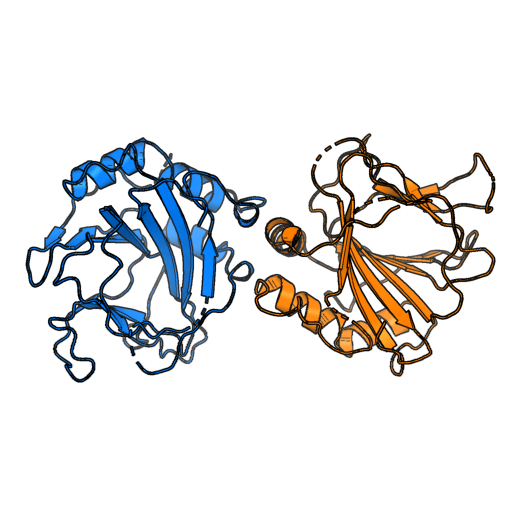 ? 1.39011 22.75988 24.07725 1.000 53.20346 89 VAL B CA 1
ATOM 2309 C C . VAL B 1 109 ? 2.02605 24.01353 24.66471 1.000 50.83212 89 VAL B C 1
ATOM 2310 O O . VAL B 1 109 ? 2.87286 23.92655 25.56343 1.000 47.07352 89 VAL B O 1
ATOM 2314 N N . GLU B 1 110 ? 1.62726 25.19382 24.18294 1.000 55.19260 90 GLU B N 1
ATOM 2315 C CA . GLU B 1 110 ? 2.20745 26.43638 24.68274 1.000 50.36194 90 GLU B CA 1
ATOM 2316 C C . GLU B 1 110 ? 1.91838 26.61178 26.16843 1.000 46.10514 90 GLU B C 1
ATOM 2317 O O . GLU B 1 110 ? 2.82055 26.91352 26.95841 1.000 50.68969 90 GLU B O 1
ATOM 2323 N N . PHE B 1 111 ? 0.65991 26.41510 26.56873 1.000 46.57409 91 PHE B N 1
ATOM 2324 C CA . PHE B 1 111 ? 0.31062 26.53121 27.98010 1.000 43.48975 91 PHE B CA 1
ATOM 2325 C C . PHE B 1 111 ? 0.98825 25.44803 28.80772 1.000 41.33192 91 PHE B C 1
ATOM 2326 O O . PHE B 1 111 ? 1.46226 25.71444 29.91914 1.000 42.68274 91 PHE B O 1
ATOM 2334 N N . THR B 1 112 ? 1.03815 24.21881 28.28672 1.000 43.94163 92 THR B N 1
ATOM 2335 C CA . THR B 1 112 ? 1.70348 23.14114 29.01050 1.000 43.10940 92 THR B CA 1
ATOM 2336 C C . THR B 1 112 ? 3.18059 23.45102 29.21105 1.000 40.61289 92 THR B C 1
ATOM 2337 O O . THR B 1 112 ? 3.75429 23.10855 30.24918 1.000 41.47935 92 THR B O 1
ATOM 2341 N N . ASP B 1 113 ? 3.80958 24.11666 28.23842 1.000 39.23603 93 ASP B N 1
ATOM 2342 C CA . ASP B 1 113 ? 5.17733 24.58695 28.43796 1.000 44.80227 93 ASP B CA 1
ATOM 2343 C C . ASP B 1 113 ? 5.25985 25.52773 29.63424 1.000 46.78546 93 ASP B C 1
ATOM 2344 O O . ASP B 1 113 ? 6.13749 25.38339 30.49346 1.000 40.43459 93 ASP B O 1
ATOM 2349 N N . TRP B 1 114 ? 4.34016 26.49440 29.71086 1.000 42.50058 94 TRP B N 1
ATOM 2350 C CA . TRP B 1 114 ? 4.39002 27.49047 30.77729 1.000 31.50411 94 TRP B CA 1
ATOM 2351 C C . TRP B 1 114 ? 4.15771 26.85230 32.14066 1.000 38.94737 94 TRP B C 1
ATOM 2352 O O . TRP B 1 114 ? 4.94167 27.05400 33.07635 1.000 28.22970 94 TRP B O 1
ATOM 2363 N N . LEU B 1 115 ? 3.07620 26.07975 32.27321 1.000 36.44396 95 LEU B N 1
ATOM 2364 C CA . LEU B 1 115 ? 2.77757 25.44554 33.55182 1.000 35.99834 95 LEU B CA 1
ATOM 2365 C C . LEU B 1 115 ? 3.84555 24.43031 33.93315 1.000 41.82958 95 LEU B C 1
ATOM 2366 O O . LEU B 1 115 ? 4.10272 24.21775 35.12433 1.000 37.30451 95 LEU B O 1
ATOM 2371 N N . SER B 1 116 ? 4.48086 23.79978 32.94365 1.000 42.06259 96 SER B N 1
ATOM 2372 C CA . SER B 1 116 ? 5.55699 22.86521 33.24610 1.000 45.73789 96 SER B CA 1
ATOM 2373 C C . SER B 1 116 ? 6.85599 23.58377 33.58736 1.000 41.58168 96 SER B C 1
ATOM 2374 O O . SER B 1 116 ? 7.68168 23.03959 34.32617 1.000 44.11505 96 SER B O 1
ATOM 2377 N N . GLU B 1 117 ? 7.06598 24.78932 33.05962 1.000 38.14572 97 GLU B N 1
ATOM 2378 C CA . GLU B 1 117 ? 8.22239 25.57119 33.47996 1.000 44.90651 97 GLU B CA 1
ATOM 2379 C C . GLU B 1 117 ? 7.97847 26.21497 34.83768 1.000 42.70338 97 GLU B C 1
ATOM 2380 O O . GLU B 1 117 ? 8.84136 26.16163 35.72185 1.000 40.68618 97 GLU B O 1
ATOM 2386 N N . SER B 1 118 ? 6.80337 26.82739 35.01451 1.000 41.13581 98 SER B N 1
ATOM 2387 C CA . SER B 1 118 ? 6.50038 27.52776 36.25982 1.000 39.90454 98 SER B CA 1
ATOM 2388 C C . SER B 1 118 ? 6.63769 26.59977 37.46106 1.000 45.49197 98 SER B C 1
ATOM 2389 O O . SER B 1 118 ? 7.29837 26.93541 38.45161 1.000 48.00253 98 SER B O 1
ATOM 2392 N N . THR B 1 119 ? 6.01879 25.42787 37.39010 1.000 5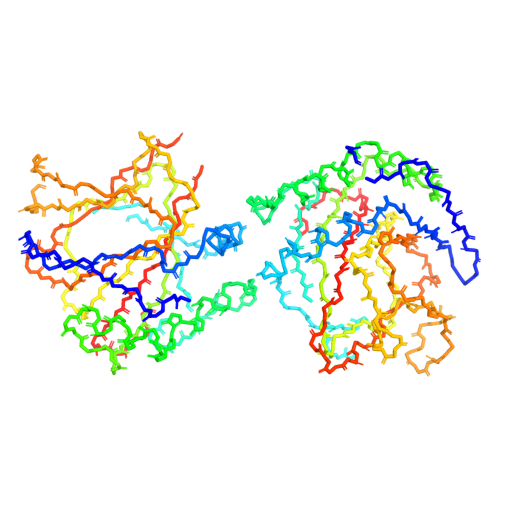1.34135 99 THR B N 1
ATOM 2393 C CA . THR B 1 119 ? 6.24730 24.39870 38.38614 1.000 42.12213 99 THR B CA 1
ATOM 2394 C C . THR B 1 119 ? 7.46213 23.56497 37.99052 1.000 52.11365 99 THR B C 1
ATOM 2395 O O . THR B 1 119 ? 7.93645 23.61518 36.85413 1.000 51.84960 99 THR B O 1
ATOM 2399 N N . GLY B 1 120 ? 7.97697 22.80025 38.94479 1.000 45.24625 100 GLY B N 1
ATOM 2400 C CA . GLY B 1 120 ? 9.14092 22.00046 38.62790 1.000 46.28630 100 GLY B CA 1
ATOM 2401 C C . GLY B 1 120 ? 8.86965 20.70497 37.89821 1.000 56.43170 100 GLY B C 1
ATOM 2402 O O . GLY B 1 120 ? 9.78156 19.88513 37.76192 1.000 57.54233 100 GLY B O 1
ATOM 2403 N N . ILE B 1 121 ? 7.64941 20.49913 37.40504 1.000 55.23634 101 ILE B N 1
ATOM 2404 C CA . ILE B 1 121 ? 7.20673 19.21148 36.88525 1.000 49.59201 101 ILE B CA 1
ATOM 2405 C C . ILE B 1 121 ? 6.99354 19.32119 35.38313 1.000 54.45418 101 ILE B C 1
ATOM 2406 O O . ILE B 1 121 ? 6.46259 20.32372 34.89155 1.000 49.99351 101 ILE B O 1
ATOM 2411 N N . ASP B 1 122 ? 7.40449 18.28613 34.65537 1.000 60.12027 102 ASP B N 1
ATOM 2412 C CA . ASP B 1 122 ? 7.16084 18.20795 33.22207 1.000 63.01528 102 ASP B CA 1
ATOM 2413 C C . ASP B 1 122 ? 5.88388 17.40815 32.98344 1.000 67.68168 102 ASP B C 1
ATOM 2414 O O . ASP B 1 122 ? 5.72571 16.30134 33.51082 1.000 65.22505 102 ASP B O 1
ATOM 2419 N N . LEU B 1 123 ? 4.96127 17.98951 32.21058 1.000 59.70483 103 LEU B N 1
ATOM 2420 C CA . LEU B 1 123 ? 3.57791 17.52706 32.15991 1.000 50.04144 103 LEU B CA 1
ATOM 2421 C C . LEU B 1 123 ? 3.12761 17.13672 30.75690 1.000 50.88661 103 LEU B C 1
ATOM 2422 O O . LEU B 1 123 ? 1.92228 17.09832 30.49331 1.000 56.74606 103 LEU B O 1
ATOM 2427 N N . HIS B 1 124 ? 4.05593 16.82649 29.85298 1.000 51.00522 104 HIS B N 1
ATOM 2428 C CA . HIS B 1 124 ? 3.68817 16.76498 28.44121 1.000 57.38012 104 HIS B CA 1
ATOM 2429 C C . HIS B 1 124 ? 3.08286 15.42157 28.04130 1.000 58.86953 104 HIS B C 1
ATOM 2430 O O . HIS B 1 124 ? 2.14371 15.38319 27.23753 1.000 54.73255 104 HIS B O 1
ATOM 2437 N N . GLY B 1 125 ? 3.59382 14.31610 28.57536 1.000 44.81995 105 GLY B N 1
ATOM 2438 C CA . GLY B 1 125 ? 3.10027 13.01481 28.16495 1.000 46.75633 105 GLY B CA 1
ATOM 2439 C C . GLY B 1 125 ? 2.01368 12.46137 29.06322 1.000 60.09672 105 GLY B C 1
ATOM 2440 O O . GLY B 1 125 ? 1.85247 11.24150 29.17703 1.000 49.27632 105 GLY B O 1
ATOM 2441 N N . LEU B 1 126 ? 1.24754 13.34540 29.69134 1.000 49.74349 106 LEU B N 1
ATOM 2442 C CA . LEU B 1 126 ? 0.31693 12.96275 30.74167 1.000 43.61798 106 LEU B CA 1
ATOM 2443 C C . LEU B 1 126 ? -1.12583 13.02757 30.25612 1.000 51.75690 106 LEU B C 1
ATOM 2444 O O . LEU B 1 126 ? -1.44696 13.63383 29.22993 1.000 50.81629 106 LEU B O 1
ATOM 2449 N N . SER B 1 127 ? -1.99947 12.38083 31.02382 1.000 44.96335 107 SER B N 1
ATOM 2450 C CA . SER B 1 127 ? -3.42944 12.34171 30.73569 1.000 51.53406 107 SER B CA 1
ATOM 2451 C C . SER B 1 127 ? -4.08848 13.55437 31.38881 1.000 56.61890 107 SER B C 1
ATOM 2452 O O . SER B 1 127 ? -4.18389 13.62566 32.61861 1.000 40.70768 107 SER B O 1
ATOM 2455 N N . GLN B 1 128 ? -4.54923 14.50401 30.57296 1.000 47.82959 108 GLN B N 1
ATOM 2456 C CA . GLN B 1 128 ? -5.04426 15.78551 31.06385 1.000 45.46089 108 GLN B CA 1
ATOM 2457 C C . GLN B 1 128 ? -6.56471 15.79022 31.11044 1.000 40.14254 108 GLN B C 1
ATOM 2458 O O . GLN B 1 128 ? -7.22521 15.42628 30.13181 1.000 40.09804 108 GLN B O 1
ATOM 2464 N N . ASP B 1 129 ? -7.10935 16.22335 32.24069 1.000 37.74828 109 ASP B N 1
ATOM 2465 C CA . ASP B 1 129 ? -8.53127 16.47789 32.39248 1.000 39.90853 109 ASP B CA 1
ATOM 2466 C C . ASP B 1 129 ? -8.76047 17.97392 32.55951 1.000 40.02869 109 ASP B C 1
ATOM 2467 O O . ASP B 1 129 ? -7.98887 18.65899 33.24210 1.000 42.07751 109 ASP B O 1
ATOM 2472 N N . ILE B 1 130 ? -9.82372 18.48038 31.94066 1.000 33.18068 110 ILE B N 1
ATOM 2473 C CA . ILE B 1 130 ? -10.23984 19.86700 32.12431 1.000 37.05105 110 ILE B CA 1
ATOM 2474 C C . ILE B 1 130 ? -11.68482 19.86810 32.58594 1.000 32.59041 110 ILE B C 1
ATOM 2475 O O . ILE B 1 130 ? -12.56880 19.40119 31.85863 1.000 28.38760 110 ILE B O 1
ATOM 2480 N N . GLY B 1 131 ? -11.92822 20.39499 33.77812 1.000 32.51662 111 GLY B N 1
ATOM 2481 C CA . GLY B 1 131 ? -13.26920 20.45229 34.32104 1.000 30.59931 111 GLY B CA 1
ATOM 2482 C C . GLY B 1 131 ? -13.67703 21.87106 34.64741 1.000 28.43834 111 GLY B C 1
ATOM 2483 O O . GLY B 1 131 ? -12.85375 22.71249 35.00383 1.000 25.30985 111 GLY B O 1
ATOM 2484 N N . VAL B 1 132 ? -14.97537 22.12994 34.51093 1.000 33.96473 112 VAL B N 1
ATOM 2485 C CA . VAL B 1 132 ? -15.58468 23.40110 34.88426 1.000 30.21871 112 VAL B CA 1
ATOM 2486 C C . VAL B 1 132 ? -16.33528 23.18633 36.19017 1.000 31.97205 112 VAL B C 1
ATOM 2487 O O . VAL B 1 132 ? -17.25031 22.35518 36.25784 1.000 28.49590 112 VAL B O 1
ATOM 2491 N N . TYR B 1 133 ? -15.95658 23.93600 37.22369 1.000 28.00434 113 TYR B N 1
ATOM 2492 C CA . TYR B 1 133 ? -16.53286 23.78809 38.55275 1.000 28.12743 113 TYR B CA 1
ATOM 2493 C C . TYR B 1 133 ? -17.27037 25.05946 38.94454 1.000 28.20655 113 TYR B C 1
ATOM 2494 O O . TYR B 1 133 ? -16.80953 26.16882 38.65458 1.000 26.27854 113 TYR B O 1
ATOM 2503 N N . THR B 1 134 ? -18.41769 24.89406 39.60410 1.000 24.62951 114 THR B N 1
ATOM 2504 C CA . THR B 1 134 ? -19.15450 26.00980 40.18111 1.000 25.67485 114 THR B CA 1
ATOM 2505 C C . THR B 1 134 ? -19.49630 25.70214 41.63198 1.000 24.33784 114 THR B C 1
ATOM 2506 O O . THR B 1 134 ? -19.83581 24.56457 41.97366 1.000 24.87680 114 THR B O 1
ATOM 2510 N N . HIS B 1 135 ? -19.39732 26.72415 42.48009 1.000 23.86690 115 HIS B N 1
ATOM 2511 C CA . HIS B 1 135 ? -19.80301 26.64741 43.87727 1.000 23.93567 115 HIS B CA 1
ATOM 2512 C C . HIS B 1 135 ? -20.83915 27.73247 44.12735 1.000 24.62131 115 HIS B C 1
ATOM 2513 O O . HIS B 1 135 ? -20.52936 28.92491 44.02288 1.000 30.92308 115 HIS B O 1
ATOM 2520 N N . VAL B 1 136 ? -22.06337 27.32655 44.45026 1.000 23.91307 116 VAL B N 1
ATOM 2521 C CA . VAL B 1 136 ? -23.10690 28.29517 44.76457 1.000 31.88135 116 VAL B CA 1
ATOM 2522 C C . VAL B 1 136 ? -23.20013 28.44805 46.27559 1.000 28.66950 116 VAL B C 1
ATOM 2523 O O . VAL B 1 136 ? -22.41931 27.84232 47.01846 1.000 23.76331 116 VAL B O 1
ATOM 2527 N N . ASP B 1 137 ? -24.14257 29.26937 46.73742 1.000 32.98752 117 ASP B N 1
ATOM 2528 C CA . ASP B 1 137 ? -24.34745 29.45482 48.16940 1.000 31.50576 117 ASP B CA 1
ATOM 2529 C C . ASP B 1 137 ? -24.51565 28.11097 48.86428 1.000 37.53499 117 ASP B C 1
ATOM 2530 O O . ASP B 1 137 ? -25.31233 27.26926 48.43882 1.000 35.58735 117 ASP B O 1
ATOM 2535 N N . GLY B 1 138 ? -23.73842 27.90935 49.92629 1.000 33.48539 118 GLY B N 1
ATOM 2536 C CA . GLY B 1 138 ? -23.73332 26.66488 50.65698 1.000 24.52620 118 GLY B CA 1
ATOM 2537 C C . GLY B 1 138 ? -22.70375 25.65643 50.19828 1.000 25.62191 118 GLY B C 1
ATOM 2538 O O . GLY B 1 138 ? -22.45776 24.67829 50.91585 1.000 25.21181 118 GLY B O 1
ATOM 2539 N N . ASP B 1 139 ? -22.09652 25.85417 49.03191 1.000 31.05434 119 ASP B N 1
ATOM 2540 C CA . ASP B 1 139 ? -21.10961 24.91137 48.52767 1.000 26.39722 119 ASP B CA 1
ATOM 2541 C C . ASP B 1 139 ? -19.76993 25.11286 49.22499 1.000 27.22340 119 ASP B C 1
ATOM 2542 O O . ASP B 1 139 ? -19.45338 26.20482 49.70329 1.000 28.10324 119 ASP B O 1
ATOM 2547 N N . PHE B 1 140 ? -18.98162 24.04345 49.27974 1.000 25.02183 120 PHE B N 1
ATOM 2548 C CA . PHE B 1 140 ? -17.76342 24.02969 50.07813 1.000 24.91565 120 PHE B CA 1
ATOM 2549 C C . PHE B 1 140 ? -16.95380 22.79989 49.69884 1.000 27.00052 120 PHE B C 1
ATOM 2550 O O . PHE B 1 140 ? -17.42701 21.91980 48.97522 1.000 29.78616 120 PHE B O 1
ATOM 2558 N N . ILE B 1 141 ? -15.72488 22.74646 50.21215 1.000 25.93993 121 ILE B N 1
ATOM 2559 C CA . ILE B 1 141 ? -14.88657 21.55151 50.16226 1.000 29.06038 121 ILE B CA 1
ATOM 2560 C C . ILE B 1 141 ? -14.12186 21.47512 51.47595 1.000 26.51517 121 ILE B C 1
ATOM 2561 O O . ILE B 1 141 ? -13.39467 22.41078 51.82686 1.000 28.11286 121 ILE B O 1
ATOM 2566 N N . SER B 1 142 ? -14.27237 20.36812 52.19518 1.000 43.95125 122 SER B N 1
ATOM 2567 C CA . SER B 1 142 ? -13.59862 20.21627 53.47380 1.000 31.15404 122 SER B CA 1
ATOM 2568 C C . SER B 1 142 ? -12.10499 19.98030 53.26381 1.000 26.27198 122 SER B C 1
ATOM 2569 O O . SER B 1 142 ? -11.63630 19.70932 52.15425 1.000 26.31877 122 SER B O 1
ATOM 2572 N N . VAL B 1 143 ? -11.35008 20.09476 54.35891 1.000 27.46576 123 VAL B N 1
ATOM 2573 C CA . VAL B 1 143 ? -9.91356 19.86544 54.29037 1.000 30.40048 123 VAL B CA 1
ATOM 2574 C C . VAL B 1 143 ? -9.65698 18.43116 53.85218 1.000 26.80724 123 VAL B C 1
ATOM 2575 O O . VAL B 1 143 ? -10.31125 17.48832 54.31692 1.000 31.35086 123 VAL B O 1
ATOM 2579 N N . HIS B 1 144 ? -8.71109 18.26519 52.93549 1.000 31.69704 124 HIS B N 1
ATOM 2580 C CA . HIS B 1 144 ? -8.41281 16.97350 52.32719 1.000 31.56015 124 HIS B CA 1
ATOM 2581 C C . HIS B 1 144 ? -7.08116 17.11059 51.60377 1.000 31.15776 124 HIS B C 1
ATOM 2582 O O . HIS B 1 144 ? -6.51110 18.20268 51.52130 1.000 36.06702 124 HIS B O 1
ATOM 2589 N N . LYS B 1 145 ? -6.58738 15.99357 51.07458 1.000 39.23325 125 LYS B N 1
ATOM 2590 C CA . LYS B 1 145 ? -5.43108 16.00470 50.19110 1.000 43.05568 125 LYS B CA 1
ATOM 2591 C C . LYS B 1 145 ? -5.77900 15.23996 48.92259 1.000 43.12842 125 LYS B C 1
ATOM 2592 O O . LYS B 1 145 ? -6.51821 14.25154 48.96397 1.000 49.08992 125 LYS B O 1
ATOM 2598 N N . ASP B 1 146 ? -5.26323 15.71750 47.79382 1.000 56.03688 126 ASP B N 1
ATOM 2599 C CA . ASP B 1 146 ? -5.62300 15.14754 46.50662 1.000 52.72779 126 ASP B CA 1
ATOM 2600 C C . ASP B 1 146 ? -5.04504 13.74281 46.35596 1.000 49.31302 126 ASP B C 1
ATOM 2601 O O . ASP B 1 146 ? -4.16760 13.30917 47.10925 1.000 46.53988 126 ASP B O 1
ATOM 2606 N N . LYS B 1 147 ? -5.55847 13.02924 45.35870 1.000 60.64452 127 LYS B N 1
ATOM 2607 C CA . LYS B 1 147 ? -5.07998 11.68595 45.06854 1.000 60.86495 127 LYS B CA 1
ATOM 2608 C C . LYS B 1 147 ? -3.66393 11.73895 44.50996 1.000 53.99425 127 LYS B C 1
ATOM 2609 O O . LYS B 1 147 ? -3.34441 12.57590 43.66177 1.000 54.04285 127 LYS B O 1
ATOM 2615 N N . ALA B 1 148 ? -2.80880 10.83813 44.99589 1.000 45.29403 128 ALA B N 1
ATOM 2616 C CA . ALA B 1 148 ? -1.41247 10.80943 44.57628 1.000 45.96022 128 ALA B CA 1
ATOM 2617 C C . ALA B 1 148 ? -1.22695 10.33457 43.13857 1.000 56.09744 128 ALA B C 1
ATOM 2618 O O . ALA B 1 148 ? -0.07921 10.23916 42.68697 1.000 57.16153 128 ALA B O 1
ATOM 2620 N N . ASP B 1 149 ? -2.30646 10.03569 42.41160 1.000 52.17596 129 ASP B N 1
ATOM 2621 C CA . ASP B 1 149 ? -2.21551 9.50941 41.05039 1.000 47.44961 129 ASP B CA 1
ATOM 2622 C C . ASP B 1 149 ? -2.11014 10.59951 39.99275 1.000 51.11002 129 ASP B C 1
ATOM 2623 O O . ASP B 1 149 ? -2.51574 10.38575 38.84969 1.000 63.28813 129 ASP B O 1
ATOM 2628 N N . LYS B 1 150 ? -1.57641 11.77150 40.32694 1.000 49.05674 130 LYS B N 1
ATOM 2629 C CA . LYS B 1 150 ? -1.51703 12.83604 39.33549 1.000 52.19912 130 LYS B CA 1
ATOM 2630 C C . LYS B 1 150 ? -0.30291 13.70859 39.59465 1.000 42.70047 130 LYS B C 1
ATOM 2631 O O . LYS B 1 150 ? 0.17113 13.82668 40.72544 1.000 29.06101 130 LYS B O 1
ATOM 2637 N N . ALA B 1 151 ? 0.19671 14.31069 38.52143 1.000 35.18598 131 ALA B N 1
ATOM 2638 C CA . ALA B 1 151 ? 1.40413 15.11483 38.63332 1.000 36.35364 131 ALA B CA 1
ATOM 2639 C C . ALA B 1 151 ? 1.11421 16.46895 39.26831 1.000 41.10570 131 ALA B C 1
ATOM 2640 O O . ALA B 1 151 ? 1.89765 16.94751 40.09821 1.000 33.10024 131 ALA B O 1
ATOM 2642 N N . ILE B 1 152 ? 0.00153 17.10273 38.90056 1.000 29.98944 132 ILE B N 1
ATOM 2643 C CA . ILE B 1 152 ? -0.32002 18.42958 39.41192 1.000 40.50408 132 ILE B CA 1
ATOM 2644 C C . ILE B 1 152 ? -1.80638 18.68905 39.23586 1.000 37.83542 132 ILE B C 1
ATOM 2645 O O . ILE B 1 152 ? -2.46351 18.08883 38.38176 1.000 34.36498 132 ILE B O 1
ATOM 2650 N N . THR B 1 153 ? -2.33909 19.59303 40.05576 1.000 32.61323 133 THR B N 1
ATOM 2651 C CA . THR B 1 153 ? -3.67457 20.14551 39.88543 1.000 34.48339 133 THR B CA 1
ATOM 2652 C C . THR B 1 153 ? -3.56493 21.65992 39.81210 1.000 30.53071 133 THR B C 1
ATOM 2653 O O . THR B 1 153 ? -2.91778 22.27866 40.66367 1.000 27.83950 133 THR B O 1
ATOM 2657 N N . ALA B 1 154 ? -4.19852 22.25184 38.80320 1.000 27.46616 134 ALA B N 1
ATOM 2658 C CA . ALA B 1 154 ? -4.21654 23.69553 38.62425 1.000 24.24843 134 ALA B CA 1
ATOM 2659 C C . ALA B 1 154 ? -5.65530 24.19038 38.66260 1.000 30.83786 134 ALA B C 1
ATOM 2660 O O . ALA B 1 154 ? -6.54038 23.58421 38.04941 1.000 31.78034 134 ALA B O 1
ATOM 2662 N N . ILE B 1 155 ? -5.88519 25.28547 39.38439 1.000 25.53395 135 ILE B N 1
ATOM 2663 C CA . ILE B 1 155 ? -7.19874 25.91446 39.48232 1.000 25.85705 135 ILE B CA 1
ATOM 2664 C C . ILE B 1 155 ? -7.10331 27.29898 38.85691 1.000 26.44010 135 ILE B C 1
ATOM 2665 O O . ILE B 1 155 ? -6.28338 28.12292 39.28113 1.000 26.35568 135 ILE B O 1
ATOM 2670 N N . LEU B 1 156 ? -7.93439 27.55448 37.85066 1.000 22.70369 136 LEU B N 1
ATOM 2671 C CA . LEU B 1 156 ? -8.01932 28.85630 37.20106 1.000 22.18449 136 LEU B CA 1
ATOM 2672 C C . LEU B 1 156 ? -9.30179 29.53775 37.66207 1.000 23.38881 136 LEU B C 1
ATOM 2673 O O . LEU B 1 156 ? -10.39599 28.99341 37.48124 1.000 22.24431 136 LEU B O 1
ATOM 2678 N N . TYR B 1 157 ? -9.16701 30.71816 38.26262 1.000 24.59941 137 TYR B N 1
ATOM 2679 C CA . TYR B 1 157 ? -10.30650 31.42704 38.83379 1.000 21.20807 137 TYR B CA 1
ATOM 2680 C C . TYR B 1 157 ? -10.87259 32.41709 37.82288 1.000 20.86686 137 TYR B C 1
ATOM 2681 O O . TYR B 1 157 ? -10.14057 33.25464 37.28468 1.000 20.50953 137 TYR B O 1
ATOM 2690 N N . LEU B 1 158 ? -12.17975 32.31606 37.56831 1.000 20.99231 138 LEU B N 1
ATOM 2691 C CA . LEU B 1 158 ? -12.83530 33.07344 36.50828 1.000 22.97734 138 LEU B CA 1
ATOM 2692 C C . LEU B 1 158 ? -13.94711 33.97504 37.03985 1.000 20.46667 138 LEU B C 1
ATOM 2693 O O . LEU B 1 158 ? -14.89918 34.27823 36.32047 1.000 23.59999 138 LEU B O 1
ATOM 2698 N N . ASN B 1 159 ? -13.84657 34.41446 38.28807 1.000 20.26250 139 ASN B N 1
ATOM 2699 C CA . ASN B 1 159 ? -14.82049 35.40794 38.73503 1.000 19.94480 139 ASN B CA 1
ATOM 2700 C C . ASN B 1 159 ? -14.29741 36.80986 38.45355 1.000 25.50094 139 ASN B C 1
ATOM 2701 O O . ASN B 1 159 ? -13.15588 37.11885 38.81524 1.000 24.57423 139 ASN B O 1
ATOM 2706 N N . PRO B 1 160 ? -15.08560 37.67713 37.80967 1.000 34.55198 140 PRO B N 1
ATOM 2707 C CA . PRO B 1 160 ? -14.62575 39.06534 37.61758 1.000 34.09966 140 PRO B CA 1
ATOM 2708 C C . PRO B 1 160 ? -14.36572 39.78879 38.92773 1.000 32.89819 140 PRO B C 1
ATOM 2709 O O . PRO B 1 160 ? -13.38189 40.52980 39.04400 1.000 35.03084 140 PRO B O 1
ATOM 2713 N N . GLU B 1 161 ? -15.22617 39.58812 39.92235 1.000 31.27082 141 GLU B N 1
ATOM 2714 C CA . GLU B 1 161 ? -15.03979 40.15590 41.25055 1.000 33.70620 141 GLU B CA 1
ATOM 2715 C C . GLU B 1 161 ? -15.60714 39.18051 42.26900 1.000 31.60186 141 GLU B C 1
ATOM 2716 O O . GLU B 1 161 ? -16.68979 38.62526 42.05603 1.000 42.81674 141 GLU B O 1
ATOM 2722 N N . TRP B 1 162 ? -14.87517 38.95826 43.35740 1.000 25.94495 142 TRP B N 1
ATOM 2723 C CA . TRP B 1 162 ? -15.35854 38.09853 44.42788 1.000 27.21645 142 TRP B CA 1
ATOM 2724 C C . TRP B 1 162 ? -15.51655 38.93041 45.69147 1.000 35.05903 142 TRP B C 1
ATOM 2725 O O . TRP B 1 162 ? -14.52310 39.49806 46.18203 1.000 30.82842 142 TRP B O 1
ATOM 2736 N N . PRO B 1 163 ? -16.72008 39.04080 46.24981 1.000 38.18634 143 PRO B N 1
ATOM 2737 C CA . PRO B 1 163 ? -16.91002 39.89780 47.42150 1.000 33.88488 143 PRO B CA 1
ATOM 2738 C C . PRO B 1 163 ? -16.31023 39.28226 48.67280 1.000 31.28346 143 PRO B C 1
ATOM 2739 O O . PRO B 1 163 ? -16.22772 38.05994 48.82166 1.000 36.57772 143 PRO B O 1
ATOM 2743 N N . THR B 1 164 ? -15.88274 40.15411 49.57704 1.000 40.75906 144 THR B N 1
ATOM 2744 C CA . THR B 1 164 ? -15.45706 39.71047 50.89187 1.000 49.29653 144 THR B CA 1
ATOM 2745 C C . THR B 1 164 ? -16.67163 39.31981 51.72864 1.000 31.22870 144 THR B C 1
ATOM 2746 O O . THR B 1 164 ? -17.81634 39.63944 51.39353 1.000 39.15835 144 THR B O 1
ATOM 2750 N N . ASN B 1 165 ? -16.40107 38.58871 52.81376 1.000 42.10381 145 ASN B N 1
ATOM 2751 C CA . ASN B 1 165 ? -17.40509 38.02195 53.71376 1.000 52.69532 145 ASN B CA 1
ATOM 2752 C C . ASN B 1 165 ? -18.17003 36.88053 53.04917 1.000 53.28782 145 ASN B C 1
ATOM 2753 O O . ASN B 1 165 ? -18.72378 36.01723 53.73762 1.000 72.77012 145 ASN B O 1
ATOM 2758 N N . ALA B 1 166 ? -18.20823 36.86138 51.72075 1.000 54.23095 146 ALA B N 1
ATOM 2759 C CA . ALA B 1 166 ? -18.54461 35.64573 50.99754 1.000 48.33585 146 ALA B CA 1
ATOM 2760 C C . ALA B 1 166 ? -17.33308 34.72339 51.03247 1.000 46.42132 146 ALA B C 1
ATOM 2761 O O . ALA B 1 166 ? -16.20445 35.16502 50.79133 1.000 61.01157 146 ALA B O 1
ATOM 2763 N N . GLY B 1 167 ? -17.55830 33.45374 51.35882 1.000 30.18428 147 GLY B N 1
ATOM 2764 C CA . GLY B 1 167 ? -16.45944 32.51810 51.50830 1.000 24.51736 147 GLY B CA 1
ATOM 2765 C C . GLY B 1 167 ? -15.79202 32.15312 50.19841 1.000 27.56886 147 GLY B C 1
ATOM 2766 O O . GLY B 1 167 ? -15.28076 33.02569 49.49021 1.000 28.46785 147 GLY B O 1
ATOM 2767 N N . GLY B 1 168 ? -15.78253 30.86355 49.86898 1.000 21.92282 148 GLY B N 1
ATOM 2768 C CA . GLY B 1 168 ? -15.23817 30.42382 48.59586 1.000 22.00310 148 GLY B CA 1
ATOM 2769 C C . GLY B 1 168 ? -13.76048 30.68923 48.42229 1.000 21.77783 148 GLY B C 1
ATOM 2770 O O . GLY B 1 168 ? -13.30025 30.88856 47.29255 1.000 21.63496 148 GLY B O 1
ATOM 2771 N N . GLU B 1 169 ? -12.99964 30.69407 49.51118 1.000 21.75762 149 GLU B N 1
ATOM 2772 C CA . GLU B 1 169 ? -11.56960 30.95245 49.46278 1.000 21.56193 149 GLU B CA 1
ATOM 2773 C C . GLU B 1 169 ? -10.78902 29.64711 49.47421 1.000 22.01871 149 GLU B C 1
ATOM 2774 O O . GLU B 1 169 ? -11.16456 28.69144 50.16006 1.000 22.44045 149 GLU B O 1
ATOM 2780 N N . PHE B 1 170 ? -9.70304 29.61180 48.70654 1.000 21.94650 150 PHE B N 1
ATOM 2781 C CA . PHE B 1 170 ? -8.76346 28.50455 48.80209 1.000 22.33559 150 PHE B CA 1
ATOM 2782 C C . PHE B 1 170 ? -8.08833 28.54903 50.16513 1.000 22.32937 150 PHE B C 1
ATOM 2783 O O . PHE B 1 170 ? -7.56347 29.58921 50.57384 1.000 21.91799 150 PHE B O 1
ATOM 2791 N N . GLU B 1 171 ? -8.11433 27.43003 50.87787 1.000 22.79823 151 GLU B N 1
ATOM 2792 C CA . GLU B 1 171 ? -7.58521 27.35987 52.23303 1.000 22.85669 151 GLU B CA 1
ATOM 2793 C C . GLU B 1 171 ? -6.34214 26.48397 52.24312 1.000 25.46310 151 GLU B C 1
ATOM 2794 O O . GLU B 1 171 ? -6.41349 25.29893 51.90374 1.000 24.46816 151 GLU B O 1
ATOM 2800 N N . VAL B 1 172 ? -5.20935 27.07030 52.61864 1.000 30.83694 152 VAL B N 1
ATOM 2801 C CA . VAL B 1 172 ? -3.99348 26.30224 52.86032 1.000 23.17327 152 VAL B CA 1
ATOM 2802 C C . VAL B 1 172 ? -4.03758 25.78828 54.29184 1.000 23.44788 152 VAL B C 1
ATOM 2803 O O . VAL B 1 172 ? -4.05552 26.57504 55.24399 1.000 23.19081 152 VAL B O 1
ATOM 2807 N N . HIS B 1 173 ? -4.06522 24.46988 54.44685 1.000 25.95259 153 HIS B N 1
ATOM 2808 C CA . HIS B 1 173 ? -4.14427 23.85071 55.75835 1.000 24.39303 153 HIS B CA 1
ATOM 2809 C C . HIS B 1 173 ? -2.80235 23.24388 56.13984 1.000 24.53978 153 HIS B C 1
ATOM 2810 O O . HIS B 1 173 ? -1.96891 22.92080 55.28806 1.000 25.53492 153 HIS B O 1
ATOM 2817 N N . PHE B 1 174 ? -2.60616 23.10070 57.44736 1.000 32.56010 154 PHE B N 1
ATOM 2818 C CA . PHE B 1 174 ? -1.35176 22.62639 58.00796 1.000 36.82451 154 PHE B CA 1
ATOM 2819 C C . PHE B 1 174 ? -1.45179 21.20984 58.55318 1.000 33.10486 154 PHE B C 1
ATOM 2820 O O . PHE B 1 174 ? -0.44363 20.66438 59.01516 1.000 35.63372 154 PHE B O 1
ATOM 2828 N N . SER B 1 175 ? -2.63525 20.60385 58.50594 1.000 36.08679 155 SER B N 1
ATOM 2829 C CA . SER B 1 175 ? -2.84723 19.22224 58.91794 1.000 37.01487 155 SER B CA 1
ATOM 2830 C C . SER B 1 175 ? -4.19599 18.78020 58.36628 1.000 45.68661 155 SER B C 1
ATOM 2831 O O . SER B 1 175 ? -4.96285 19.58524 57.83024 1.000 32.62244 155 SER B O 1
ATOM 2834 N N . GLY B 1 176 ? -4.47247 17.48479 58.49724 1.000 44.19130 156 GLY B N 1
ATOM 2835 C CA . GLY B 1 176 ? -5.75345 16.94442 58.08790 1.000 40.70772 156 GLY B CA 1
ATOM 2836 C C . GLY B 1 176 ? -6.69314 16.76527 59.26070 1.000 42.13770 156 GLY B C 1
ATOM 2837 O O . GLY B 1 176 ? -7.39201 15.75372 59.36224 1.000 64.65493 156 GLY B O 1
ATOM 2838 N N . ASP B 1 177 ? -6.72579 17.75079 60.14847 1.000 51.38071 157 ASP B N 1
ATOM 2839 C CA . ASP B 1 177 ? -7.47139 17.63285 61.39150 1.000 51.83143 157 ASP B CA 1
ATOM 2840 C C . ASP B 1 177 ? -8.73399 18.49270 61.38909 1.000 62.00289 157 ASP B C 1
ATOM 2841 O O . ASP B 1 177 ? -9.50571 18.48155 60.42902 1.000 65.18352 157 ASP B O 1
ATOM 2846 N N . ASP B 1 180 ? -8.28198 21.38032 63.03449 1.000 65.17324 160 ASP B N 1
ATOM 2847 C CA . ASP B 1 180 ? -7.16383 22.30566 63.18156 1.000 51.62037 160 ASP B CA 1
ATOM 2848 C C . ASP B 1 180 ? -7.60050 23.74887 62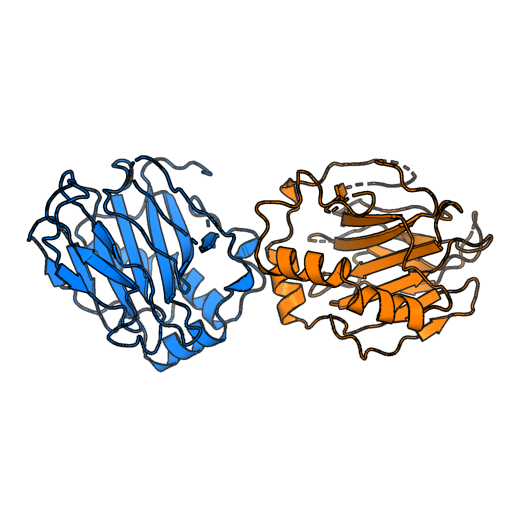.93264 1.000 59.00255 160 ASP B C 1
ATOM 2849 O O . ASP B 1 180 ? -8.23899 24.05151 61.92331 1.000 54.41951 160 ASP B O 1
ATOM 2854 N N . ASP B 1 181 ? -7.23872 24.63657 63.86376 1.000 58.31155 161 ASP B N 1
ATOM 2855 C CA . ASP B 1 181 ? -7.58717 26.04807 63.72939 1.000 60.41408 161 ASP B CA 1
ATOM 2856 C C . ASP B 1 181 ? -6.78411 26.73426 62.63261 1.000 58.58242 161 ASP B C 1
ATOM 2857 O O . ASP B 1 181 ? -7.29522 27.64208 61.96654 1.000 55.16424 161 ASP B O 1
ATOM 2862 N N . HIS B 1 182 ? -5.53991 26.31482 62.42767 1.000 56.99794 162 HIS B N 1
ATOM 2863 C CA . HIS B 1 182 ? -4.59706 27.08008 61.62697 1.000 38.78205 162 HIS B CA 1
ATOM 2864 C C . HIS B 1 182 ? -4.86900 26.90750 60.13748 1.000 39.99137 162 HIS B C 1
ATOM 2865 O O . HIS B 1 182 ? -4.96292 25.78110 59.63741 1.000 37.18344 162 HIS B O 1
ATOM 2872 N N . VAL B 1 183 ? -4.98403 28.03300 59.43120 1.000 32.66176 163 VAL B N 1
ATOM 2873 C CA . VAL B 1 183 ? -5.27062 28.02952 58.00267 1.000 33.68890 163 VAL B CA 1
ATOM 2874 C C . VAL B 1 183 ? -4.77956 29.34654 57.42007 1.000 30.54523 163 VAL B C 1
ATOM 2875 O O . VAL B 1 183 ? -4.68489 30.35647 58.12288 1.000 39.25957 163 VAL B O 1
ATOM 2879 N N . PHE B 1 184 ? -4.44881 29.32894 56.13065 1.000 23.80764 164 PHE B N 1
ATOM 2880 C CA . PHE B 1 184 ? -4.11746 30.53741 55.38603 1.000 25.90823 164 PHE B CA 1
ATOM 2881 C C . PHE B 1 184 ? -4.99879 30.59018 54.14745 1.000 28.42193 164 PHE B C 1
ATOM 2882 O O . PHE B 1 184 ? -4.96345 29.67348 53.31897 1.000 21.92182 164 PHE B O 1
ATOM 2890 N N . ARG B 1 185 ? -5.77061 31.66440 54.01299 1.000 25.52637 165 ARG B N 1
ATOM 2891 C CA . ARG B 1 185 ? -6.79956 31.75702 52.98967 1.000 22.16155 165 ARG B CA 1
ATOM 2892 C C . ARG B 1 185 ? -6.36898 32.66649 51.84461 1.000 20.78439 165 ARG B C 1
ATOM 2893 O O . ARG B 1 185 ? -5.58295 33.60126 52.02133 1.000 29.95027 165 ARG B O 1
ATOM 2901 N N . LEU B 1 186 ? -6.89947 32.37623 50.66155 1.000 20.85104 166 LEU B N 1
ATOM 2902 C CA . LEU B 1 186 ? -6.63345 33.13493 49.44641 1.000 20.51398 166 LEU B CA 1
ATOM 2903 C C . LEU B 1 186 ? -7.93017 33.30594 48.66698 1.000 20.46873 166 LEU B C 1
ATOM 2904 O O . LEU B 1 186 ? -8.58184 32.31306 48.32173 1.000 26.93861 166 LEU B O 1
ATOM 2909 N N . PRO B 1 187 ? -8.33744 34.53235 48.36364 1.000 26.48377 167 PRO B N 1
ATOM 2910 C CA . PRO B 1 187 ? -9.60410 34.73394 47.66320 1.000 24.10816 167 PRO B CA 1
ATOM 2911 C C . PRO B 1 187 ? -9.44533 34.48768 46.17557 1.000 20.69655 167 PRO B C 1
ATOM 2912 O O . PRO B 1 187 ? -8.34380 34.63726 45.62285 1.000 20.40975 167 PRO B O 1
ATOM 2916 N N . PRO B 1 188 ? -10.52079 34.10977 45.49046 1.000 22.74755 168 PRO B N 1
ATOM 2917 C CA . PRO B 1 188 ? -10.46681 34.04702 44.02806 1.000 22.11745 168 PRO B CA 1
ATOM 2918 C C . PRO B 1 188 ? -10.22271 35.42925 43.44209 1.000 26.67607 168 PRO B C 1
ATOM 2919 O O . PRO B 1 188 ? -10.69283 36.44420 43.96259 1.000 23.56573 168 PRO B O 1
ATOM 2923 N N . ARG B 1 189 ? -9.46397 35.46364 42.35319 1.000 29.15156 169 ARG B N 1
ATOM 2924 C CA . ARG B 1 189 ? -9.22634 36.69272 41.61615 1.000 20.18478 169 ARG B CA 1
ATOM 2925 C C . ARG B 1 189 ? -9.33697 36.39311 40.13142 1.000 23.07051 169 ARG B C 1
ATOM 2926 O O . ARG B 1 189 ? -8.98976 35.28884 39.69337 1.000 20.39374 169 ARG B O 1
ATOM 2934 N N . PRO B 1 190 ? -9.81487 37.34812 39.33722 1.000 26.11995 170 PRO B N 1
ATOM 2935 C CA . PRO B 1 190 ? 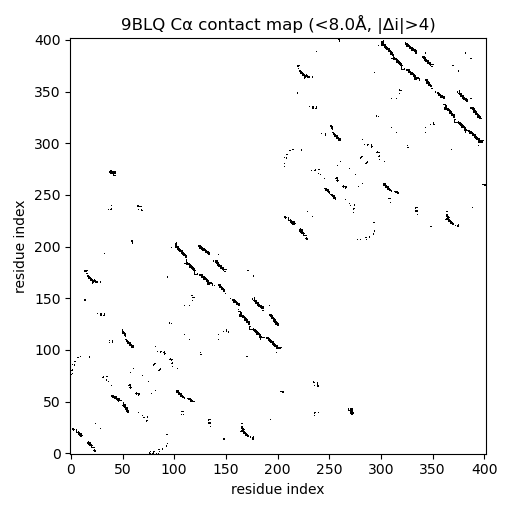-9.96501 37.09836 37.89853 1.000 19.03287 170 PRO B CA 1
ATOM 2936 C C . PRO B 1 190 ? -8.61982 36.79049 37.25676 1.000 19.09858 170 PRO B C 1
ATOM 2937 O O . PRO B 1 190 ? -7.65579 37.54541 37.40202 1.000 18.78761 170 PRO B O 1
ATOM 2941 N N . GLY B 1 191 ? -8.55825 35.65926 36.55580 1.000 19.53051 171 GLY B N 1
ATOM 2942 C CA . GLY B 1 191 ? -7.33505 35.22895 35.90947 1.000 19.66433 171 GLY B CA 1
ATOM 2943 C C . GLY B 1 191 ? -6.28400 34.65749 36.83308 1.000 19.82462 171 GLY B C 1
ATOM 2944 O O . GLY B 1 191 ? -5.14168 34.46479 36.40068 1.000 19.87856 171 GLY B O 1
ATOM 2945 N N . GLN B 1 192 ? -6.62578 34.38774 38.08946 1.000 19.91183 172 GLN B N 1
ATOM 2946 C CA . GLN B 1 192 ? -5.68473 33.80028 39.03025 1.000 20.09295 172 GLN B CA 1
ATOM 2947 C C . GLN B 1 192 ? -5.56289 32.30147 38.78831 1.000 22.63567 172 GLN B C 1
ATOM 2948 O O . GLN B 1 192 ? -6.52759 31.63180 38.40448 1.000 20.96665 172 GLN B O 1
ATOM 2954 N N . LEU B 1 193 ? -4.35898 31.77608 39.00989 1.000 22.92340 173 LEU B N 1
ATOM 2955 C CA . LEU B 1 193 ? -4.09299 30.35116 38.86264 1.000 22.35936 173 LEU B CA 1
ATOM 2956 C C . LEU B 1 193 ? -3.27951 29.85437 40.04836 1.000 27.88217 173 LEU B C 1
ATOM 2957 O O . LEU B 1 193 ? -2.24448 30.43960 40.38351 1.000 27.63079 173 LEU B O 1
ATOM 2962 N N . LEU B 1 194 ? -3.75271 28.78155 40.67929 1.000 26.69873 174 LEU B N 1
ATOM 2963 C CA . LEU B 1 194 ? -3.01289 28.05881 41.70571 1.000 28.08248 174 LEU B CA 1
ATOM 2964 C C . LEU B 1 194 ? -2.69098 26.66337 41.18794 1.000 27.23722 174 LEU B C 1
ATOM 2965 O O . LEU B 1 194 ? -3.51398 26.04727 40.50517 1.000 25.58814 174 LEU B O 1
ATOM 2970 N N . ALA B 1 195 ? -1.49996 26.16304 41.51617 1.000 28.06467 175 ALA B N 1
ATOM 2971 C CA . ALA B 1 195 ? -1.06604 24.86041 41.03099 1.000 25.54492 175 ALA B CA 1
ATOM 2972 C C . ALA B 1 195 ? -0.17565 24.20020 42.07147 1.000 25.78778 175 ALA B C 1
ATOM 2973 O O . ALA B 1 195 ? 0.72739 24.83710 42.61824 1.000 24.81237 175 ALA B O 1
ATOM 2975 N N . PHE B 1 196 ? -0.43428 22.91819 42.34120 1.000 25.17706 176 PHE B N 1
ATOM 2976 C CA . PHE B 1 196 ? 0.34074 22.22046 43.35795 1.000 30.85071 176 PHE B CA 1
ATOM 2977 C C . PHE B 1 196 ? 0.28102 20.72276 43.12145 1.000 37.80189 176 PHE B C 1
ATOM 2978 O O . PHE B 1 196 ? -0.76089 20.22112 42.67254 1.000 35.84296 176 PHE B O 1
ATOM 2986 N N . PRO B 1 197 ? 1.35316 19.98436 43.39156 1.000 44.91713 177 PRO B N 1
ATOM 2987 C CA . PRO B 1 197 ? 1.30688 18.52552 43.27626 1.000 38.81685 177 PRO B CA 1
ATOM 2988 C C . PRO B 1 197 ? 0.78467 17.90519 44.55843 1.000 38.05058 177 PRO B C 1
ATOM 2989 O O . PRO B 1 197 ? 0.94015 18.48371 45.64448 1.000 35.55811 177 PRO B O 1
ATOM 2993 N N . PRO B 1 198 ? 0.15644 16.73334 44.48094 1.000 44.68229 178 PRO B N 1
ATOM 2994 C CA . PRO B 1 198 ? -0.36823 16.10334 45.69996 1.000 41.91415 178 PRO B CA 1
ATOM 2995 C C . PRO B 1 198 ? 0.72091 15.43610 46.52335 1.000 34.92976 178 PRO B C 1
ATOM 2996 O O . PRO B 1 198 ? 1.14148 14.31620 46.22250 1.000 43.75350 178 PRO B O 1
ATOM 3000 N N . THR B 1 199 ? 1.19272 16.11578 47.56075 1.000 45.73978 179 THR B N 1
ATOM 3001 C CA . THR B 1 199 ? 2.17018 15.54515 48.47040 1.000 43.35821 179 THR B CA 1
ATOM 3002 C C . THR B 1 199 ? 1.48064 15.08658 49.75180 1.000 41.85041 179 THR B C 1
ATOM 3003 O O . THR B 1 199 ? 0.26779 15.23320 49.92586 1.000 44.08213 179 THR B O 1
ATOM 3007 N N . ASP B 1 200 ? 2.28005 14.52600 50.66456 1.000 52.13883 180 ASP B N 1
ATOM 3008 C CA . ASP B 1 200 ? 1.76559 14.07359 51.95206 1.000 51.94236 180 ASP B CA 1
ATOM 3009 C C . ASP B 1 200 ? 1.18679 15.21119 52.77954 1.000 51.32727 180 ASP B C 1
ATOM 3010 O O . ASP B 1 200 ? 0.40772 14.95593 53.70404 1.000 55.56612 180 ASP B O 1
ATOM 3015 N N . LYS B 1 201 ? 1.54892 16.45538 52.47468 1.000 57.51937 181 LYS B N 1
ATOM 3016 C CA . LYS B 1 201 ? 1.15248 17.60091 53.27819 1.000 43.49578 181 LYS B CA 1
ATOM 3017 C C . LYS B 1 201 ? 0.18579 18.53402 52.56304 1.000 33.43346 181 LYS B C 1
ATOM 3018 O O . LYS B 1 201 ? -0.21785 19.54276 53.14955 1.000 34.36907 181 LYS B O 1
ATOM 3024 N N . SER B 1 202 ? -0.20344 18.22611 51.32371 1.000 31.65191 182 SER B N 1
ATOM 3025 C CA . SER B 1 202 ? -1.03189 19.11933 50.51771 1.000 26.02083 182 SER B CA 1
ATOM 3026 C C . SER B 1 202 ? -2.45159 19.26857 51.05568 1.000 31.79040 182 SER B C 1
ATOM 3027 O O . SER B 1 202 ? -3.42468 19.06862 50.31974 1.000 31.60590 182 SER B O 1
ATOM 3030 N N . TRP B 1 203 ? -2.58802 19.63973 52.32376 1.000 25.88173 183 TRP B N 1
ATOM 3031 C CA . TRP B 1 203 ? -3.90464 19.81654 52.91887 1.000 26.90797 183 TRP B CA 1
ATOM 3032 C C . TRP B 1 203 ? -4.50112 21.13358 52.43983 1.000 32.42506 183 TRP B C 1
ATOM 3033 O O . TRP B 1 203 ? -3.90859 22.19886 52.63939 1.000 29.42032 183 TRP B O 1
ATOM 3044 N N . HIS B 1 204 ? -5.66868 21.06319 51.80739 1.000 25.35862 184 HIS B N 1
ATOM 3045 C CA . HIS B 1 204 ? -6.32750 22.25359 51.29480 1.000 24.86131 184 HIS B CA 1
ATOM 3046 C C . HIS B 1 204 ? -7.83489 22.07277 51.38250 1.000 30.54374 184 HIS B C 1
ATOM 3047 O O . HIS B 1 204 ? -8.33897 20.97298 51.62717 1.000 28.10667 184 HIS B O 1
ATOM 3054 N N . ALA B 1 205 ? -8.55142 23.17247 51.16341 1.000 24.57839 185 ALA B N 1
ATOM 3055 C CA . ALA B 1 205 ? -10.00217 23.19136 51.28476 1.000 24.66021 185 ALA B CA 1
ATOM 3056 C C . ALA B 1 205 ? -10.53104 24.42713 50.56816 1.000 24.14985 185 ALA B C 1
ATOM 3057 O O . ALA B 1 205 ? -9.76570 25.26915 50.09261 1.000 23.73735 185 ALA B O 1
ATOM 3059 N N . VAL B 1 206 ? -11.85612 24.52358 50.48688 1.000 24.19695 186 VAL B N 1
ATOM 3060 C CA . VAL B 1 206 ? -12.53878 25.70165 49.96714 1.000 23.73871 186 VAL B CA 1
ATOM 3061 C C . VAL B 1 206 ? -13.62906 26.06758 50.95896 1.000 23.70283 186 VAL B C 1
ATOM 3062 O O . VAL B 1 206 ? -14.55326 25.27797 51.18504 1.000 24.11475 186 VAL B O 1
ATOM 3066 N N . SER B 1 207 ? -13.51623 27.24912 51.55865 1.000 23.23458 187 SER B N 1
ATOM 3067 C CA . SER B 1 207 ? -14.48783 27.67102 52.55241 1.000 23.18601 187 SER B CA 1
ATOM 3068 C C . SER B 1 207 ? -15.87391 27.80650 51.92542 1.000 23.93051 187 SER B C 1
ATOM 3069 O O . SER B 1 207 ? -16.02833 28.00135 50.71571 1.000 23.55173 187 SER B O 1
ATOM 3072 N N . ARG B 1 208 ? -16.88997 27.68727 52.77659 1.000 24.85101 188 ARG B N 1
ATOM 3073 C CA . ARG B 1 208 ? -18.27337 27.68800 52.32212 1.000 24.27083 188 ARG B CA 1
ATOM 3074 C C . ARG B 1 208 ? -18.62989 29.00855 51.64963 1.000 30.37056 188 ARG B C 1
ATOM 3075 O O . ARG B 1 208 ? -18.41083 30.08499 52.21113 1.000 29.36268 188 ARG B O 1
ATOM 3083 N N . VAL B 1 209 ? -19.18171 28.92388 50.44067 1.000 26.10552 189 VAL B N 1
ATOM 3084 C CA . VAL B 1 209 ? -19.67805 30.11289 49.75786 1.000 27.44619 189 VAL B CA 1
ATOM 3085 C C . VAL B 1 209 ? -20.92595 30.59673 50.48197 1.000 37.56400 189 VAL B C 1
ATOM 3086 O O . VAL B 1 209 ? -21.89773 29.85007 50.64374 1.000 40.13509 189 VAL B O 1
ATOM 3090 N N . ASP B 1 210 ? -20.90473 31.85739 50.92281 1.000 46.38630 190 ASP B N 1
ATOM 3091 C CA . ASP B 1 210 ? -22.02018 32.42761 51.68258 1.000 45.78914 190 ASP B CA 1
ATOM 3092 C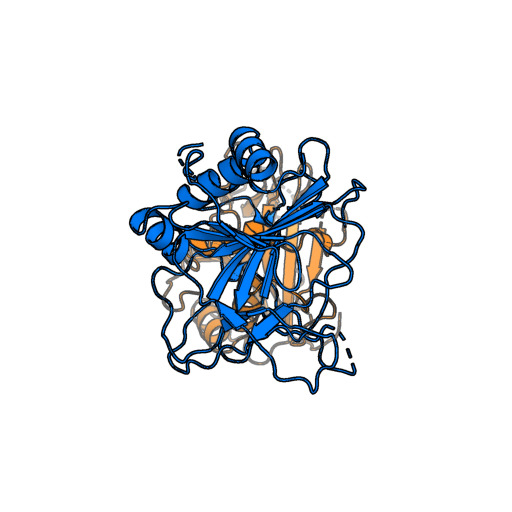 C . ASP B 1 210 ? -22.23029 33.86361 51.19770 1.000 56.09715 190 ASP B C 1
ATOM 3093 O O . ASP B 1 210 ? -21.83653 34.83351 51.85053 1.000 60.30439 190 ASP B O 1
ATOM 3098 N N . SER B 1 211 ? -22.85293 33.99309 50.03071 1.000 66.71533 191 SER B N 1
ATOM 3099 C CA . SER B 1 211 ? -23.16653 35.30190 49.47290 1.000 60.54889 191 SER B CA 1
ATOM 3100 C C . SER B 1 211 ? -24.65479 35.60400 49.60710 1.000 72.23781 191 SER B C 1
ATOM 3101 O O . SER B 1 211 ? -25.05507 36.76302 49.71498 1.000 64.92850 191 SER B O 1
ATOM 3104 N N . ILE B 1 215 ? -24.76525 34.83845 43.38296 1.000 56.86574 195 ILE B N 1
ATOM 3105 C CA . ILE B 1 215 ? -23.49333 34.79407 42.67196 1.000 53.20015 195 ILE B CA 1
ATOM 3106 C C . ILE B 1 215 ? -23.02744 33.34393 42.54083 1.000 53.84488 195 ILE B C 1
ATOM 3107 O O . ILE B 1 215 ? -23.51351 32.45988 43.24582 1.000 52.93908 195 ILE B O 1
ATOM 3112 N N . THR B 1 216 ? -22.08453 33.10769 41.63078 1.000 46.26202 196 THR B N 1
ATOM 3113 C CA . THR B 1 216 ? -21.55750 31.77749 41.35362 1.000 37.01479 196 THR B CA 1
ATOM 3114 C C . THR B 1 216 ? -20.03752 31.83823 41.33635 1.000 21.80304 196 THR B C 1
ATOM 3115 O O . THR B 1 216 ? -19.45908 32.66705 40.62768 1.000 25.68162 196 THR B O 1
ATOM 3119 N N . ARG B 1 217 ? -19.39590 30.96880 42.11649 1.000 23.06263 197 ARG B N 1
ATOM 3120 C CA . ARG B 1 217 ? -17.93858 30.85886 42.12584 1.000 22.87867 197 ARG B CA 1
ATOM 3121 C C . ARG B 1 217 ? -17.52231 29.96724 40.96129 1.000 23.56018 197 ARG B C 1
ATOM 3122 O O . ARG B 1 217 ? -17.86457 28.78002 40.92780 1.000 22.85796 197 ARG B O 1
ATOM 3130 N N . LEU B 1 218 ? -16.79453 30.53472 40.00139 1.000 22.02530 198 LEU B N 1
ATOM 3131 C CA . LEU B 1 218 ? -16.47291 29.86075 38.74832 1.000 22.30171 198 LEU B CA 1
ATOM 3132 C C . LEU B 1 218 ? -14.98678 29.53277 38.70821 1.000 22.31025 198 LEU B C 1
ATOM 3133 O O . LEU B 1 218 ? -14.14834 30.42505 38.86219 1.000 21.86850 198 LEU B O 1
ATOM 3138 N N . THR B 1 219 ? -14.66442 28.25870 38.49563 1.000 22.82781 199 THR B N 1
ATOM 3139 C CA . THR B 1 219 ? -13.28274 27.81893 38.37110 1.000 22.90863 199 THR B CA 1
ATOM 3140 C C . THR B 1 219 ? -13.17711 26.78712 37.25961 1.000 23.38564 199 THR B C 1
ATOM 3141 O O . THR B 1 219 ? -14.15900 26.14243 36.88176 1.000 24.93917 199 THR B O 1
ATOM 3145 N N . VAL B 1 220 ? -11.96198 26.64445 36.73940 1.000 25.82946 200 VAL B N 1
ATOM 3146 C CA . VAL B 1 220 ? -11.60540 25.58173 35.80888 1.000 25.39350 200 VAL B CA 1
ATOM 3147 C C . VAL B 1 220 ? -10.41046 24.85397 36.40462 1.000 28.90026 200 VAL B C 1
ATOM 3148 O O . VAL B 1 220 ? -9.37389 25.47233 36.67376 1.000 25.06802 200 VAL B O 1
ATOM 3152 N N . GLN B 1 221 ? -10.55742 23.55489 36.63456 1.000 35.41942 201 GLN B N 1
ATOM 3153 C CA . GLN B 1 221 ? -9.47889 22.75487 37.19200 1.000 32.77557 201 GLN B CA 1
ATOM 3154 C C . GLN B 1 221 ? -8.78637 21.96825 36.09063 1.000 25.31855 201 GLN B C 1
ATOM 3155 O O . GLN B 1 221 ? -9.43491 21.44348 35.18158 1.000 32.22940 201 GLN B O 1
ATOM 3161 N N . LEU B 1 222 ? -7.46310 21.89791 36.17949 1.000 31.38459 202 LEU B N 1
ATOM 3162 C CA . LEU B 1 222 ? -6.63431 21.15082 35.24160 1.000 32.29099 202 LEU B CA 1
ATOM 3163 C C . LEU B 1 222 ? -5.90889 20.07152 36.03082 1.000 32.45742 202 LEU B C 1
ATOM 3164 O O . LEU B 1 222 ? -5.09248 20.37890 36.90667 1.000 33.80752 202 LEU B O 1
ATOM 3169 N N . GLU B 1 223 ? -6.21316 18.81396 35.73705 1.000 37.60244 203 GLU B N 1
ATOM 3170 C CA . GLU B 1 223 ? -5.53301 17.69128 36.36101 1.000 43.19859 203 GLU B CA 1
ATOM 3171 C C . GLU B 1 223 ? -4.73876 16.92733 35.31172 1.000 36.34231 203 GLU B C 1
ATOM 3172 O O . GLU B 1 223 ? -5.20890 16.71774 34.18935 1.000 43.51623 203 GLU B O 1
ATOM 3178 N N . TYR B 1 224 ? -3.52158 16.54363 35.68001 1.000 35.58392 204 TYR B N 1
ATOM 3179 C CA . TYR B 1 224 ? -2.59501 15.83067 34.80590 1.000 37.02610 204 TYR B CA 1
ATOM 3180 C C . TYR B 1 224 ? -2.31191 14.48577 35.46492 1.000 45.37616 204 TYR B C 1
ATOM 3181 O O . TYR B 1 224 ? -1.53171 14.40672 36.41941 1.000 41.09002 204 TYR B O 1
ATOM 3190 N N . TRP B 1 225 ? -2.95244 13.43435 34.96525 1.000 49.45107 205 TRP B N 1
ATOM 3191 C CA . TRP B 1 225 ? -2.83253 12.11135 35.55668 1.000 43.58670 205 TRP B CA 1
ATOM 3192 C C . TRP B 1 225 ? -1.73166 11.30710 34.87335 1.000 46.02630 205 TRP B C 1
ATOM 3193 O O . TRP B 1 225 ? -1.32769 11.58946 33.74273 1.000 47.23716 205 TRP B O 1
ATOM 3204 N N . PHE B 1 226 ? -1.25524 10.27861 35.57824 1.000 56.48036 206 PHE B N 1
ATOM 3205 C CA . PHE B 1 226 ? -0.18042 9.45456 35.03654 1.000 56.10876 206 PHE B CA 1
ATOM 3206 C C . PHE B 1 226 ? -0.71315 8.36764 34.10890 1.000 54.68296 206 PHE B C 1
ATOM 3207 O O . PHE B 1 226 ? -0.08018 8.05008 33.09609 1.000 57.94840 206 PHE B O 1
ATOM 3215 N N . GLU B 1 227 ? -1.86631 7.78959 34.43093 1.000 54.09783 207 GLU B N 1
ATOM 3216 C CA . GLU B 1 227 ? -2.45805 6.72060 33.63679 1.000 59.08226 207 GLU B CA 1
ATOM 3217 C C . GLU B 1 227 ? -3.54129 7.30058 32.73600 1.000 62.37808 207 GLU B C 1
ATOM 3218 O O . GLU B 1 227 ? -4.37356 8.09186 33.19050 1.000 57.29541 207 GLU B O 1
ATOM 3224 N N . HIS B 1 228 ? -3.52890 6.90668 31.46253 1.000 61.34643 208 HIS B N 1
ATOM 3225 C CA . HIS B 1 228 ? -4.45756 7.44590 30.46641 1.000 62.13438 208 HIS B CA 1
ATOM 3226 C C . HIS B 1 228 ? -5.71459 6.58418 30.45533 1.000 65.58848 208 HIS B C 1
ATOM 3227 O O . HIS B 1 228 ? -5.79482 5.56963 29.76092 1.000 63.44269 208 HIS B O 1
ATOM 3234 N N . VAL B 1 229 ? -6.71369 6.99612 31.23454 1.000 67.96051 209 VAL B N 1
ATOM 3235 C CA . VAL B 1 229 ? -7.97423 6.27350 31.35702 1.000 59.95775 209 VAL B CA 1
ATOM 3236 C C . VAL B 1 229 ? -9.12180 7.23897 31.09002 1.000 66.41892 209 VAL B C 1
ATOM 3237 O O . VAL B 1 229 ? -9.05913 8.41350 31.47049 1.000 64.60459 209 VAL B O 1
ATOM 3241 N N . ASP B 1 230 ? -10.17207 6.74256 30.43636 1.000 70.22790 210 ASP B N 1
ATOM 3242 C CA . ASP B 1 230 ? -11.39212 7.51909 30.20923 1.000 60.18702 210 ASP B CA 1
ATOM 3243 C C . ASP B 1 230 ? -12.24451 7.45706 31.47006 1.000 59.12896 210 ASP B C 1
ATOM 3244 O O . ASP B 1 230 ? -13.08922 6.57651 31.63687 1.000 59.05290 210 ASP B O 1
ATOM 3249 N N . ARG B 1 231 ? -12.02199 8.41082 32.36815 1.000 66.15522 211 ARG B N 1
ATOM 3250 C CA . ARG B 1 231 ? -12.76195 8.47306 33.62285 1.000 62.37606 211 ARG B CA 1
ATOM 3251 C C . ARG B 1 231 ? -14.18158 8.98431 33.40637 1.000 74.87572 211 ARG B C 1
ATOM 3252 O O . ARG B 1 231 ? -14.53503 9.44534 32.31893 1.000 69.29102 211 ARG B O 1
#

InterPro domains:
  IPR005123 Oxoglutarate/iron-dependent dioxygenase domain [PS51471] (102-208)
  IPR006620 Prolyl 4-hydroxylase, alpha subunit [SM00702] (15-205)
  IPR044862 Prolyl 4-hydroxylase alpha subunit, Fe(2+) 2OG dioxygenase domain [PF13640] (116-201)
  IPR051842 Ribosomal subunit uS12 prolyl hydroxylase [PTHR12117] (69-201)

Solvent-accessible surface area: 18743 Å² total

Nearest PDB structures (foldseek):
  4nhy-assembly6_C-3  TM=7.475E-01  e=2.626E-10  Homo sapiens
  4nhy-assembly1_A  TM=7.609E-01  e=3.924E-10  Homo sapiens
  4nhx-assembly1_A  TM=7.568E-01  e=5.537E-10  Homo sapiens
  6yw2-assembly1_A  TM=6.430E-01  e=5.460E-08  Homo sapiens
  3rzm-assembly1_A  TM=5.810E-01  e=1.797E-05  Homo sapiens

B-factor: mean 42.98, std 15.46, range [17.69, 117.73]

Sequence (402 aa):
SHLRKDTPVLHVDAPFTLHLAQGLLLTKDVVSDLYATAPVNRTAAISRVDPKQYKNLFYLVNNQRSRASGELPAVWRSLLDDLAGVEFTDWLSESTGIDLHGLSQDIGVYTHVDGDFISVHKDKADKAITAILYLNPEWPTNAGGEFEVHFSGDPDDDHVFRLPPRPGQLLAFPPTDKSWHAVSRVDSGEEITRLTVQLEYWFEHVDRLRKDTPVLHVDAPFTLHLAQGLLTKDVVSDLYATAPVNRTAAISQYKNLFYLVNNQRSRASGELPAVWRSLLDDLAGVEFTDWLSESTGIDLHGLSQDIGVYTHVDGDFISVHKDKADKAITAILYLNPEWPTNAGGEFEVHFSGDDDHVFRLPPRPGQLLAFPPTDKSWHAVSRVDSITRLTVQLEYWFEHVDR

Secondary structure (DSSP, 8-state):
----TT---EEE-SSS-EEEE--SS-HHHHHHHHHT--GGG-B---B-----B--EEE--TT---GGGSS--HHHHHHHHHHHSHHHHHHHHHHHS---TTSEEEEEEEEE-TT--EEEE---SSEEEEEEEE--S---TTS---EEEESSS-TT---EEEE---TTEEEEE---TT--EEEPPP--SS---EEEEEEEEESS----/--TT---EEE-SSS-EEEE--SS-HHHHHHHHHT--GGG-B----B--EEE--TTS--GGGSS--HHHHHHHHHHHSHHHHHHHHHHSS---TTSEEEEEEEEE-TT--EEEE---SSEEEEEEEE--S---SSS---EEEESS-----EEEE---TTEEEEE---TT--EEEPPP----EEEEEEEEESS----

Organism: NCBI:txid249586

Foldseek 3Di:
DQQPLPWAWDFDPDLATKIKTAPSDDLVLLVVCVVQPVQVVWDWDFDDDPLTWTTKDWCWQLDGDPSVPPGPPSSVVVVCCCSDPSVLVSVCVRRVHRQPVFGKIKMKDKAWAFTKGAKDFDDQQFFKKKKFWRDSDDDDPFFFWKWADADRPSPDDPTDTHHGHHGMMMMHHRDPGRIIMGTGGHDVPTDMTIMMMMITGHDRDGD/DDLVWAWDFDPDLATKIKTADQDDLVLLVVCQVQPPQVQWDWDPVWTTKDWCWQLDRDPVVPPGDPSSVVVVCCCSDPSVQVSVCVNDVHRQPVFGKIKMKDKADAFTKWAKDFDDQQFFKKKKFWRDSDDDPPFWFWKWADADNPDDDIDTHHGHHGMMMMHHGDPGRIIMTDGGHDPMGIMMMMTTGHDRDGD

Radius of gyration: 25.03 Å; Cα contacts (8 Å, |Δi|>4): 973; chains: 2; bounding box: 57×54×72 Å